Protein AF-0000000067838394 (afdb_homodimer)

Organism: NCBI:txid111831

Nearest PDB structures (foldseek):
  4j3c-assembly1_B  TM=9.353E-01  e=2.163E-25  Sinorhizobium meliloti 1021
  4j3c-assembly1_A  TM=9.153E-01  e=3.466E-24  Sinorhizobium meliloti 1021
  1vhk-assembly3_C  TM=7.963E-01  e=4.501E-19  Bacillus subtilis
  3kw2-assembly1_B  TM=8.360E-01  e=1.086E-16  Porphyromonas gingivalis ATCC 33277
  1z85-assembly2_A-2  TM=8.065E-01  e=7.187E-15  Thermotoga maritima MSB8

Solvent-accessible surface area (backbone atoms only — not comparable to full-atom values): 27495 Å² total; per-residue (Å²): 128,59,88,44,52,42,77,43,100,51,96,75,76,53,71,70,40,73,45,79,37,54,54,71,61,22,44,41,44,46,67,70,65,53,53,47,78,70,30,62,32,30,36,29,51,53,70,62,18,34,28,37,22,27,31,70,42,78,55,92,63,28,30,30,35,34,29,62,45,77,74,41,75,59,72,88,66,83,34,33,33,39,34,33,34,34,47,60,67,72,49,41,52,47,39,45,30,52,38,43,42,62,43,38,35,32,38,34,35,23,39,56,90,51,36,82,44,88,76,77,61,59,69,57,52,41,50,42,22,44,54,28,19,39,67,16,67,55,65,54,62,48,55,64,50,74,71,41,49,48,71,62,52,61,74,68,50,62,70,61,38,39,33,37,37,58,35,66,53,44,75,26,47,40,55,54,57,45,41,58,62,49,52,60,52,64,69,60,88,77,64,72,50,66,72,52,52,34,34,39,38,33,42,24,88,71,34,66,47,68,68,57,49,52,59,47,55,70,37,92,43,34,43,52,26,10,83,16,68,43,38,58,54,40,52,54,45,49,48,27,52,46,31,34,42,24,33,64,73,34,76,24,53,66,70,66,70,80,65,88,118,127,58,89,44,52,42,77,42,101,52,95,74,74,52,71,70,41,74,43,78,37,54,53,69,61,23,44,41,44,45,68,71,64,54,52,47,77,70,31,61,32,29,36,30,51,56,70,62,18,33,28,37,24,26,30,72,44,78,55,93,63,28,30,30,33,34,30,62,44,77,75,40,75,57,72,88,66,85,36,32,32,39,33,33,34,34,46,60,67,70,48,41,51,48,39,45,29,51,37,42,43,62,44,39,36,34,39,35,36,24,40,56,90,52,36,82,44,89,75,78,60,60,69,58,53,42,51,41,21,44,54,27,20,38,67,16,66,55,64,55,61,49,54,62,50,74,70,40,50,48,69,62,51,61,74,68,49,61,71,60,38,39,33,38,35,59,34,65,54,45,74,26,48,36,56,54,57,46,41,58,61,49,53,59,51,65,69,60,89,76,63,72,48,66,73,52,55,34,34,40,36,34,41,24,88,72,35,67,47,69,68,58,48,53,58,48,54,69,37,91,40,35,42,54,26,10,83,17,68,44,39,58,56,40,53,54,45,48,49,29,53,45,31,36,43,24,33,64,74,34,77,25,52,67,70,68,70,79,67,86,119

InterPro domains:
  IPR006700 Ribosomal RNA small subunit methyltransferase E [PIRSF015601] (5-249)
  IPR006700 Ribosomal RNA small subunit methyltransferase E [PTHR30027] (5-248)
  IPR006700 Ribosomal RNA small subunit methyltransferase E [TIGR00046] (15-248)
  IPR015947 PUA-like superfamily [SSF88697] (5-73)
  IPR029026 tRNA (guanine-N1-)-methyltransferase, N-terminal [G3DSA:3.40.1280.10] (79-253)
  IPR029028 Alpha/beta knot methyltransferases [SSF75217] (79-252)
  IPR046886 Ribosomal RNA small subunit methyltransferase E, methyltransferase domain [PF04452] (82-246)
  IPR046886 Ribosomal RNA small subunit methyltransferase E, methyltransferase domain [cd18084] (81-245)
  IPR046887 Ribosomal RNA small subunit methyltransferase E, PUA-like domain [PF20260] (21-67)

pLDDT: mean 88.76, std 15.85, range [23.77, 98.75]

Radius of gyration: 24.55 Å; Cα contacts (8 Å, |Δi|>4): 1121; chains: 2; bounding box: 54×69×69 Å

Structure (mmCIF, N/CA/C/O backbone):
data_AF-0000000067838394-model_v1
#
loop_
_entity.id
_entity.type
_entity.pdbx_description
1 polymer 'Ribosomal RNA small subunit methyltransferase E'
#
loop_
_atom_site.group_PDB
_atom_site.id
_atom_site.type_symbol
_atom_site.label_atom_id
_atom_site.label_alt_id
_atom_site.label_comp_id
_atom_site.label_asym_id
_atom_site.label_entity_id
_atom_site.label_seq_id
_atom_site.pdbx_PDB_ins_code
_atom_site.Cartn_x
_atom_site.Cartn_y
_atom_site.Cartn_z
_atom_site.occupancy
_atom_site.B_iso_or_equiv
_atom_site.auth_seq_id
_atom_site.auth_comp_id
_atom_site.auth_asym_id
_atom_site.auth_atom_id
_atom_site.pdbx_PDB_model_num
ATOM 1 N N . MET A 1 1 ? -18.528 17.342 10.944 1 63.33 1 MET A N 1
ATOM 2 C CA . MET A 1 1 ? -17.235 17.809 10.453 1 63.33 1 MET A CA 1
ATOM 3 C C . MET A 1 1 ? -17.317 18.184 8.977 1 63.33 1 MET A C 1
ATOM 5 O O . MET A 1 1 ? -18.049 17.555 8.212 1 63.33 1 MET A O 1
ATOM 9 N N . PRO A 1 2 ? -16.762 19.407 8.701 1 74.15 2 PRO A N 1
ATOM 10 C CA . PRO A 1 2 ? -16.857 19.814 7.298 1 74.15 2 PRO A CA 1
ATOM 11 C C . PRO A 1 2 ? -16.355 18.739 6.336 1 74.15 2 PRO A C 1
ATOM 13 O O . PRO A 1 2 ? -15.417 18.005 6.66 1 74.15 2 PRO A O 1
ATOM 16 N N . ARG A 1 3 ? -16.993 18.721 5.226 1 77.4 3 ARG A N 1
ATOM 17 C CA . ARG A 1 3 ? -16.7 17.722 4.203 1 77.4 3 ARG A CA 1
ATOM 18 C C . ARG A 1 3 ? -15.383 18.03 3.499 1 77.4 3 ARG A C 1
ATOM 20 O O . ARG A 1 3 ? -14.667 17.117 3.082 1 77.4 3 ARG A O 1
ATOM 27 N N . VAL A 1 4 ? -15.046 19.325 3.472 1 92.84 4 VAL A N 1
ATOM 28 C CA . VAL A 1 4 ? -13.868 19.767 2.732 1 92.84 4 VAL A CA 1
ATOM 29 C C . VAL A 1 4 ? -12.794 20.244 3.707 1 92.84 4 VAL A C 1
ATOM 31 O O . VAL A 1 4 ? -13.088 20.976 4.656 1 92.84 4 VAL A O 1
ATOM 34 N N . ARG A 1 5 ? -11.622 19.771 3.498 1 95.85 5 ARG A N 1
ATOM 35 C CA . ARG A 1 5 ? -10.461 20.157 4.294 1 95.85 5 ARG A CA 1
ATOM 36 C C . ARG A 1 5 ? -9.383 20.79 3.419 1 95.85 5 ARG A C 1
ATOM 38 O O . ARG A 1 5 ? -9.04 20.253 2.363 1 95.85 5 ARG A O 1
ATOM 45 N N . LEU A 1 6 ? -8.874 21.993 3.892 1 96.03 6 LEU A N 1
ATOM 46 C CA . LEU A 1 6 ? -7.965 22.75 3.038 1 96.03 6 LEU A CA 1
ATOM 47 C C . LEU A 1 6 ? -6.732 23.197 3.817 1 96.03 6 LEU A C 1
ATOM 49 O O . LEU A 1 6 ? -6.851 23.733 4.921 1 96.03 6 LEU A O 1
ATOM 53 N N . PHE A 1 7 ? -5.517 22.955 3.246 1 97.23 7 PHE A N 1
ATOM 54 C CA . PHE A 1 7 ? -4.286 23.543 3.76 1 97.23 7 PHE A CA 1
ATOM 55 C C . PHE A 1 7 ? -4.135 24.983 3.286 1 97.23 7 PHE A C 1
ATOM 57 O O . PHE A 1 7 ? -4.271 25.267 2.094 1 97.23 7 PHE A O 1
ATOM 64 N N . ILE A 1 8 ? -3.898 25.832 4.16 1 94.97 8 ILE A N 1
ATOM 65 C CA . ILE A 1 8 ? -3.664 27.223 3.786 1 94.97 8 ILE A CA 1
ATOM 66 C C . ILE A 1 8 ? -2.265 27.648 4.227 1 94.97 8 ILE A C 1
ATOM 68 O O . ILE A 1 8 ? -1.838 27.337 5.342 1 94.97 8 ILE A O 1
ATOM 72 N N . ASP A 1 9 ? -1.633 28.279 3.296 1 91.35 9 ASP A N 1
ATOM 73 C CA . ASP A 1 9 ? -0.27 28.726 3.568 1 91.35 9 ASP A CA 1
ATOM 74 C C . ASP A 1 9 ? -0.268 30.067 4.299 1 91.35 9 ASP A C 1
ATOM 76 O O . ASP A 1 9 ? 0.166 31.08 3.747 1 91.35 9 ASP A O 1
ATOM 80 N N . GLN A 1 10 ? -0.862 30.173 5.47 1 91.15 10 GLN A N 1
ATOM 81 C CA . GLN A 1 10 ? -0.874 31.326 6.364 1 91.15 10 GLN A CA 1
ATOM 82 C C . GLN A 1 10 ? -0.116 31.03 7.655 1 91.15 10 GLN A C 1
ATOM 84 O O . GLN A 1 10 ? -0.254 29.946 8.227 1 91.15 10 GLN A O 1
ATOM 89 N N . PRO A 1 11 ? 0.604 31.93 8.052 1 87.64 11 PRO A N 1
ATOM 90 C CA . PRO A 1 11 ? 1.468 31.667 9.205 1 87.64 11 PRO A CA 1
ATOM 91 C C . PRO A 1 11 ? 0.689 31.549 10.513 1 87.64 11 PRO A C 1
ATOM 93 O O . PRO A 1 11 ? 1.169 30.934 11.468 1 87.64 11 PRO A O 1
ATOM 96 N N . PHE A 1 12 ? -0.524 32.225 10.57 1 92.26 12 PHE A N 1
ATOM 97 C CA . PHE A 1 12 ? -1.279 32.214 11.817 1 92.26 12 PHE A CA 1
ATOM 98 C C . PHE A 1 12 ? -2.775 32.113 11.542 1 92.26 12 PHE A C 1
ATOM 100 O O . PHE A 1 12 ? -3.291 32.771 10.636 1 92.26 12 PHE A O 1
ATOM 107 N N . LEU A 1 13 ? -3.429 31.234 12.287 1 94.81 13 LEU A N 1
ATOM 108 C CA . LEU A 1 13 ? -4.882 31.101 12.26 1 94.81 13 LEU A CA 1
ATOM 109 C C . LEU A 1 13 ? -5.489 31.493 13.603 1 94.81 13 LEU A C 1
ATOM 111 O O . LEU A 1 13 ? -4.997 31.078 14.655 1 94.81 13 LEU A O 1
ATOM 115 N N . ALA A 1 14 ? -6.505 32.339 13.614 1 94.21 14 ALA A N 1
ATOM 116 C CA . ALA A 1 14 ? -7.168 32.802 14.83 1 94.21 14 ALA A CA 1
ATOM 117 C C . ALA A 1 14 ? -8.658 33.029 14.589 1 94.21 14 ALA A C 1
ATOM 119 O O . ALA A 1 14 ? -9.068 33.376 13.479 1 94.21 14 ALA A O 1
ATOM 120 N N . SER A 1 15 ? -9.338 32.895 15.638 1 95.18 15 SER A N 1
ATOM 121 C CA . SER A 1 15 ? -10.777 33.124 15.568 1 95.18 15 SER A CA 1
ATOM 122 C C . SER A 1 15 ? -11.089 34.531 15.068 1 95.18 15 SER A C 1
ATOM 124 O O . SER A 1 15 ? -10.475 35.504 15.511 1 95.18 15 SER A O 1
ATOM 126 N N . GLY A 1 16 ? -11.96 34.554 14.13 1 94.55 16 GLY A N 1
ATOM 127 C CA . GLY A 1 16 ? -12.403 35.839 13.615 1 94.55 16 GLY A CA 1
ATOM 128 C C . GLY A 1 16 ? -11.577 36.328 12.44 1 94.55 16 GLY A C 1
ATOM 129 O O . GLY A 1 16 ? -11.969 37.27 11.748 1 94.55 16 GLY A O 1
ATOM 130 N N . ALA A 1 17 ? -10.462 35.706 12.197 1 94.92 17 ALA A N 1
ATOM 131 C CA . ALA A 1 17 ? -9.596 36.111 11.093 1 94.92 17 ALA A CA 1
ATOM 132 C C . ALA A 1 17 ? -10.256 35.83 9.746 1 94.92 17 ALA A C 1
ATOM 134 O O . ALA A 1 17 ? -10.991 34.85 9.601 1 94.92 17 ALA A O 1
ATOM 135 N N . ALA A 1 18 ? -10.029 36.73 8.833 1 95.57 18 ALA A N 1
ATOM 136 C CA . ALA A 1 18 ? -10.467 36.557 7.45 1 95.57 18 ALA A CA 1
ATOM 137 C C . ALA A 1 18 ? -9.287 36.237 6.537 1 95.57 18 ALA A C 1
ATOM 139 O O . ALA A 1 18 ? -8.301 36.977 6.504 1 95.57 18 ALA A O 1
ATOM 140 N N . ILE A 1 19 ? -9.427 35.14 5.825 1 95.72 19 ILE A N 1
ATOM 141 C CA . ILE A 1 19 ? -8.339 34.711 4.953 1 95.72 19 ILE A CA 1
ATOM 142 C C . ILE A 1 19 ? -8.799 34.744 3.498 1 95.72 19 ILE A C 1
ATOM 144 O O . ILE A 1 19 ? -9.794 34.11 3.14 1 95.72 19 ILE A O 1
ATOM 148 N N . GLU A 1 20 ? -8.051 35.424 2.718 1 95.09 20 GLU A N 1
ATOM 149 C CA . GLU A 1 20 ? -8.346 35.472 1.29 1 95.09 20 GLU A CA 1
ATOM 150 C C . GLU A 1 20 ? -7.699 34.303 0.552 1 95.09 20 GLU A C 1
ATOM 152 O O . GLU A 1 20 ? -6.493 34.079 0.672 1 95.09 20 GLU A O 1
ATOM 157 N N . ILE A 1 21 ? -8.483 33.536 -0.091 1 94.59 21 ILE A N 1
ATOM 158 C CA . ILE A 1 21 ? -8.028 32.417 -0.909 1 94.59 21 ILE A CA 1
ATOM 159 C C . ILE A 1 21 ? -8.071 32.806 -2.385 1 94.59 21 ILE A C 1
ATOM 161 O O . ILE A 1 21 ? -9.066 33.359 -2.858 1 94.59 21 ILE A O 1
ATOM 165 N N . THR A 1 22 ? -6.974 32.515 -3.118 1 93.07 22 THR A N 1
ATOM 166 C CA . THR A 1 22 ? -6.888 32.946 -4.508 1 93.07 22 THR A CA 1
ATOM 167 C C . THR A 1 22 ? -6.495 31.782 -5.413 1 93.07 22 THR A C 1
ATOM 169 O O . THR A 1 22 ? -6.119 30.712 -4.928 1 93.07 22 THR A O 1
ATOM 172 N N . GLY A 1 23 ? -6.725 31.96 -6.649 1 91.65 23 GLY A N 1
ATOM 173 C CA . GLY A 1 23 ? -6.202 31.059 -7.663 1 91.65 23 GLY A CA 1
ATOM 174 C C . GLY A 1 23 ? -6.841 29.684 -7.627 1 91.65 23 GLY A C 1
ATOM 175 O O . GLY A 1 23 ? -8.067 29.564 -7.582 1 91.65 23 GLY A O 1
ATOM 176 N N . GLY A 1 24 ? -5.989 28.68 -7.725 1 90.78 24 GLY A N 1
ATOM 177 C CA . GLY A 1 24 ? -6.438 27.301 -7.83 1 90.78 24 GLY A CA 1
ATOM 178 C C . GLY A 1 24 ? -7.265 26.85 -6.641 1 90.78 24 GLY A C 1
ATOM 179 O O . GLY A 1 24 ? -8.244 26.117 -6.801 1 90.78 24 GLY A O 1
ATOM 180 N N . GLN A 1 25 ? -6.912 27.307 -5.486 1 93.04 25 GLN A N 1
ATOM 181 C CA . GLN A 1 25 ? -7.631 26.9 -4.284 1 93.04 25 GLN A CA 1
ATOM 182 C C . GLN A 1 25 ? -9.036 27.495 -4.255 1 93.04 25 GLN A C 1
ATOM 184 O O . GLN A 1 25 ? -9.989 26.831 -3.842 1 93.04 25 GLN A O 1
ATOM 189 N N . ALA A 1 26 ? -9.152 28.739 -4.668 1 94.53 26 ALA A N 1
ATOM 190 C CA . ALA A 1 26 ? -10.471 29.362 -4.748 1 94.53 26 ALA A CA 1
ATOM 191 C C . ALA A 1 26 ? -11.365 28.627 -5.743 1 94.53 26 ALA A C 1
ATOM 193 O O . ALA A 1 26 ? -12.527 28.339 -5.447 1 94.53 26 ALA A O 1
ATOM 194 N N . HIS A 1 27 ? -10.762 28.4 -6.892 1 94.82 27 HIS A N 1
ATOM 195 C CA . HIS A 1 27 ? -11.485 27.647 -7.91 1 94.82 27 HIS A CA 1
ATOM 196 C C . HIS A 1 27 ? -11.94 26.293 -7.374 1 94.82 27 HIS A C 1
ATOM 198 O O . HIS A 1 27 ? -13.078 25.88 -7.607 1 94.82 27 HIS A O 1
ATOM 204 N N . TYR A 1 28 ? -11.056 25.689 -6.644 1 93.99 28 TYR A N 1
ATOM 205 C CA . TYR A 1 28 ? -11.379 24.385 -6.076 1 93.99 28 TYR A CA 1
ATOM 206 C C . TYR A 1 28 ? -12.56 24.485 -5.118 1 93.99 28 TYR A C 1
ATOM 208 O O . TYR A 1 28 ? -13.524 23.723 -5.229 1 93.99 28 TYR A O 1
ATOM 216 N N . LEU A 1 29 ? -12.597 25.369 -4.245 1 93.84 29 LEU A N 1
ATOM 217 C CA . LEU A 1 29 ? -13.631 25.51 -3.225 1 93.84 29 LEU A CA 1
ATOM 218 C C . LEU A 1 29 ? -14.964 25.903 -3.853 1 93.84 29 LEU A C 1
ATOM 220 O O . LEU A 1 29 ? -15.991 25.278 -3.58 1 93.84 29 LEU A O 1
ATOM 224 N N . VAL A 1 30 ? -14.895 26.838 -4.738 1 93.37 30 VAL A N 1
ATOM 225 C CA . VAL A 1 30 ? -16.119 27.483 -5.202 1 93.37 30 VAL A CA 1
ATOM 226 C C . VAL A 1 30 ? -16.678 26.726 -6.404 1 93.37 30 VAL A C 1
ATOM 228 O O . VAL A 1 30 ? -17.889 26.515 -6.504 1 93.37 30 VAL A O 1
ATOM 231 N N . ASP A 1 31 ? -15.827 26.266 -7.261 1 94.02 31 ASP A N 1
ATOM 232 C CA . ASP A 1 31 ? -16.298 25.721 -8.531 1 94.02 31 ASP A CA 1
ATOM 233 C C . ASP A 1 31 ? -16.302 24.195 -8.506 1 94.02 31 ASP A C 1
ATOM 235 O O . ASP A 1 31 ? -17.176 23.561 -9.101 1 94.02 31 ASP A O 1
ATOM 239 N N . VAL A 1 32 ? -15.361 23.688 -7.894 1 93.56 32 VAL A N 1
ATOM 240 C CA . VAL A 1 32 ? -15.264 22.233 -7.88 1 93.56 32 VAL A CA 1
ATOM 241 C C . VAL A 1 32 ? -16.094 21.67 -6.728 1 93.56 32 VAL A C 1
ATOM 243 O O . VAL A 1 32 ? -16.955 20.813 -6.936 1 93.56 32 VAL A O 1
ATOM 246 N N . MET A 1 33 ? -15.912 22.258 -5.572 1 93.05 33 MET A N 1
ATOM 247 C CA . MET A 1 33 ? -16.632 21.756 -4.405 1 93.05 33 MET A CA 1
ATOM 248 C C . MET A 1 33 ? -17.964 22.479 -4.234 1 93.05 33 MET A C 1
ATOM 250 O O . MET A 1 33 ? -18.809 22.055 -3.444 1 93.05 33 MET A O 1
ATOM 254 N N . ARG A 1 34 ? -18.102 23.612 -4.876 1 94.3 34 ARG A N 1
ATOM 255 C CA . ARG A 1 34 ? -19.351 24.362 -4.96 1 94.3 34 ARG A CA 1
ATOM 256 C C . ARG A 1 34 ? -19.823 24.795 -3.576 1 94.3 34 ARG A C 1
ATOM 258 O O . ARG A 1 34 ? -21.006 24.669 -3.251 1 94.3 34 ARG A O 1
ATOM 265 N N . ILE A 1 35 ? -18.929 25.15 -2.825 1 94.08 35 ILE A N 1
ATOM 266 C CA . ILE A 1 35 ? -19.272 25.659 -1.502 1 94.08 35 ILE A CA 1
ATOM 267 C C . ILE A 1 35 ? -19.946 27.024 -1.633 1 94.08 35 ILE A C 1
ATOM 269 O O . ILE A 1 35 ? -19.43 27.914 -2.312 1 94.08 35 ILE A O 1
ATOM 273 N N . ALA A 1 36 ? -21.063 27.184 -1.024 1 94.55 36 ALA A N 1
ATOM 274 C CA . ALA A 1 36 ? -21.793 28.45 -1.042 1 94.55 36 ALA A CA 1
ATOM 275 C C . ALA A 1 36 ? -21.363 29.347 0.115 1 94.55 36 ALA A C 1
ATOM 277 O O . ALA A 1 36 ? -20.755 28.878 1.08 1 94.55 36 ALA A O 1
ATOM 278 N N . VAL A 1 37 ? -21.683 30.642 -0.087 1 95.75 37 VAL A N 1
ATOM 279 C CA . VAL A 1 37 ? -21.48 31.553 1.034 1 95.75 37 VAL A CA 1
ATOM 280 C C . VAL A 1 37 ? -22.208 31.025 2.268 1 95.75 37 VAL A C 1
ATOM 282 O O . VAL A 1 37 ? -23.373 30.628 2.186 1 95.75 37 VAL A O 1
ATOM 285 N N . GLY A 1 38 ? -21.543 30.969 3.358 1 95.63 38 GLY A N 1
ATOM 286 C CA . GLY A 1 38 ? -22.096 30.37 4.563 1 95.63 38 GLY A CA 1
ATOM 287 C C . GLY A 1 38 ? -21.702 28.916 4.741 1 95.63 38 GLY A C 1
ATOM 288 O O . GLY A 1 38 ? -21.851 28.357 5.83 1 95.63 38 GLY A O 1
ATOM 289 N N . GLY A 1 39 ? -21.168 28.366 3.657 1 95.96 39 GLY A N 1
ATOM 290 C CA . GLY A 1 39 ? -20.737 26.978 3.72 1 95.96 39 GLY A CA 1
ATOM 291 C C . GLY A 1 39 ? -19.488 26.779 4.557 1 95.96 39 GLY A C 1
ATOM 292 O O . GLY A 1 39 ? -18.639 27.669 4.637 1 95.96 39 GLY A O 1
ATOM 293 N N . GLU A 1 40 ? -19.331 25.581 5.118 1 96.43 40 GLU A N 1
ATOM 294 C CA . GLU A 1 40 ? -18.25 25.307 6.06 1 96.43 40 GLU A CA 1
ATOM 295 C C . GLU A 1 40 ? -17.106 24.556 5.384 1 96.43 40 GLU A C 1
ATOM 297 O O . GLU A 1 40 ? -17.338 23.708 4.52 1 96.43 40 GLU A O 1
ATOM 302 N N . VAL A 1 41 ? -15.911 24.925 5.836 1 96.44 41 VAL A N 1
ATOM 303 C CA . VAL A 1 41 ? -14.677 24.275 5.408 1 96.44 41 VAL A CA 1
ATOM 304 C C . VAL A 1 41 ? -13.728 24.134 6.597 1 96.44 41 VAL A C 1
ATOM 306 O O . VAL A 1 41 ? -13.673 25.01 7.462 1 96.44 41 VAL A O 1
ATOM 309 N N . SER A 1 42 ? -13.097 23.02 6.638 1 97.1 42 SER A N 1
ATOM 310 C CA . SER A 1 42 ? -12.019 22.875 7.612 1 97.1 42 SER A CA 1
ATOM 311 C C . SER A 1 42 ? -10.684 23.326 7.03 1 97.1 42 SER A C 1
ATOM 313 O O . SER A 1 42 ? -10.35 22.989 5.892 1 97.1 42 SER A O 1
ATOM 315 N N . VAL A 1 43 ? -9.932 24.15 7.836 1 97.02 43 VAL A N 1
ATOM 316 C CA . VAL A 1 43 ? -8.656 24.649 7.336 1 97.02 43 VAL A CA 1
ATOM 317 C C . VAL A 1 43 ? -7.552 24.353 8.348 1 97.02 43 VAL A C 1
ATOM 319 O O . VAL A 1 43 ? -7.798 24.334 9.557 1 97.02 43 VAL A O 1
ATOM 322 N N . PHE A 1 44 ? -6.358 24.06 7.856 1 97.28 44 PHE A N 1
ATOM 323 C CA . PHE A 1 44 ? -5.184 23.88 8.701 1 97.28 44 PHE A CA 1
ATOM 324 C C . PHE A 1 44 ? -3.931 24.398 8.006 1 97.28 44 PHE A C 1
ATOM 326 O O . PHE A 1 44 ? -3.927 24.598 6.789 1 97.28 44 PHE A O 1
ATOM 333 N N . ASN A 1 45 ? -2.885 24.742 8.788 1 96.68 45 ASN A N 1
ATOM 334 C CA . ASN A 1 45 ? -1.671 25.293 8.194 1 96.68 45 ASN A CA 1
ATOM 335 C C . ASN A 1 45 ? -0.424 24.577 8.703 1 96.68 45 ASN A C 1
ATOM 337 O O . ASN A 1 45 ? 0.698 25.028 8.462 1 96.68 45 ASN A O 1
ATOM 341 N N . GLY A 1 46 ? -0.58 23.56 9.499 1 95.2 46 GLY A N 1
ATOM 342 C CA . GLY A 1 46 ? 0.545 22.791 10.006 1 95.2 46 GLY A CA 1
ATOM 343 C C . GLY A 1 46 ? 1.106 23.34 11.305 1 95.2 46 GLY A C 1
ATOM 344 O O . GLY A 1 46 ? 2.036 22.767 11.876 1 95.2 46 GLY A O 1
ATOM 345 N N . ASN A 1 47 ? 0.502 24.486 11.835 1 94.92 47 ASN A N 1
ATOM 346 C CA . ASN A 1 47 ? 1.084 25.143 13 1 94.92 47 ASN A CA 1
ATOM 347 C C . ASN A 1 47 ? 0.019 25.493 14.037 1 94.92 47 ASN A C 1
ATOM 349 O O . ASN A 1 47 ? 0.314 25.579 15.23 1 94.92 47 ASN A O 1
ATOM 353 N N . ASP A 1 48 ? -1.173 25.674 13.601 1 96.58 48 ASP A N 1
ATOM 354 C CA . ASP A 1 48 ? -2.145 26.273 14.51 1 96.58 48 ASP A CA 1
ATOM 355 C C . ASP A 1 48 ? -3.35 25.357 14.708 1 96.58 48 ASP A C 1
ATOM 357 O O . ASP A 1 48 ? -4.39 25.79 15.21 1 96.58 48 ASP A O 1
ATOM 361 N N . GLY A 1 49 ? -3.201 24.175 14.225 1 96.31 49 GLY A N 1
ATOM 362 C CA . GLY A 1 49 ? -4.307 23.243 14.379 1 96.31 49 GLY A CA 1
ATOM 363 C C . GLY A 1 49 ? -5.3 23.302 13.234 1 96.31 49 GLY A C 1
ATOM 364 O O . GLY A 1 49 ? -4.988 23.822 12.161 1 96.31 49 GLY A O 1
ATOM 365 N N . GLU A 1 50 ? -6.421 22.694 13.415 1 96.82 50 GLU A N 1
ATOM 366 C CA . GLU A 1 50 ? -7.512 22.664 12.446 1 96.82 50 GLU A CA 1
ATOM 367 C C . GLU A 1 50 ? -8.65 23.59 12.867 1 96.82 50 GLU A C 1
ATOM 369 O O . GLU A 1 50 ? -9.065 23.583 14.028 1 96.82 50 GLU A O 1
ATOM 374 N N . TRP A 1 51 ? -9.195 24.322 11.897 1 97.48 51 TRP A N 1
ATOM 375 C CA . TRP A 1 51 ? -10.174 25.358 12.211 1 97.48 51 TRP A CA 1
ATOM 376 C C . TRP A 1 51 ? -11.413 25.22 11.334 1 97.48 51 TRP A C 1
ATOM 378 O O . TRP A 1 51 ? -11.307 24.933 10.139 1 97.48 51 TRP A O 1
ATOM 388 N N . ARG A 1 52 ? -12.483 25.474 11.913 1 97.69 52 ARG A N 1
ATOM 389 C CA . ARG A 1 52 ? -13.718 25.654 11.158 1 97.69 52 ARG A CA 1
ATOM 390 C C . ARG A 1 52 ? -13.767 27.034 10.509 1 97.69 52 ARG A C 1
ATOM 392 O O . ARG A 1 52 ? -13.522 28.045 11.17 1 97.69 52 ARG A O 1
ATOM 399 N N . ALA A 1 53 ? -14.02 27.062 9.3 1 97.21 53 ALA A N 1
ATOM 400 C CA . ALA A 1 53 ? -14.154 28.315 8.562 1 97.21 53 ALA A CA 1
ATOM 401 C C . ALA A 1 53 ? -15.424 28.321 7.718 1 97.21 53 ALA A C 1
ATOM 403 O O . ALA A 1 53 ? -15.961 27.262 7.384 1 97.21 53 ALA A O 1
ATOM 404 N N . CYS A 1 54 ? -15.869 29.484 7.459 1 96.78 54 CYS A N 1
ATOM 405 C CA . CYS A 1 54 ? -17.021 29.659 6.582 1 96.78 54 CYS A CA 1
ATOM 406 C C . CYS A 1 54 ? -16.68 30.569 5.408 1 96.78 54 CYS A C 1
ATOM 408 O O . CYS A 1 54 ? -15.972 31.564 5.574 1 96.78 54 CYS A O 1
ATOM 410 N N . LEU A 1 55 ? -17.201 30.159 4.301 1 96.65 55 LEU A N 1
ATOM 411 C CA . LEU A 1 55 ? -17.059 31.057 3.16 1 96.65 55 LEU A CA 1
ATOM 412 C C . LEU A 1 55 ? -17.881 32.325 3.36 1 96.65 55 LEU A C 1
ATOM 414 O O . LEU A 1 55 ? -19.111 32.269 3.431 1 96.65 55 LEU A O 1
ATOM 418 N N . SER A 1 56 ? -17.286 33.443 3.443 1 96.48 56 SER A N 1
ATOM 419 C CA . SER A 1 56 ? -17.989 34.681 3.764 1 96.48 56 SER A CA 1
ATOM 420 C C . SER A 1 56 ? -18.246 35.512 2.511 1 96.48 56 SER A C 1
ATOM 422 O O . SER A 1 56 ? -19.228 36.254 2.443 1 96.48 56 SER A O 1
ATOM 424 N N . GLU A 1 57 ? -17.275 35.464 1.565 1 95.24 57 GLU A N 1
ATOM 425 C CA . GLU A 1 57 ? -17.388 36.25 0.34 1 95.24 57 GLU A CA 1
ATOM 426 C C . GLU A 1 57 ? -16.857 35.475 -0.864 1 95.24 57 GLU A C 1
ATOM 428 O O . GLU A 1 57 ? -15.926 34.678 -0.734 1 95.24 57 GLU A O 1
ATOM 433 N N . ARG A 1 58 ? -17.531 35.74 -1.895 1 93.23 58 ARG A N 1
ATOM 434 C CA . ARG A 1 58 ? -17.095 35.202 -3.18 1 93.23 58 ARG A CA 1
ATOM 435 C C . ARG A 1 58 ? -16.865 36.319 -4.192 1 93.23 58 ARG A C 1
ATOM 437 O O . ARG A 1 58 ? -17.648 37.268 -4.265 1 93.23 58 ARG A O 1
ATOM 444 N N . ALA A 1 59 ? -15.743 36.377 -4.746 1 88.87 59 ALA A N 1
ATOM 445 C CA . ALA A 1 59 ? -15.425 37.3 -5.833 1 88.87 59 ALA A CA 1
ATOM 446 C C . ALA A 1 59 ? -14.857 36.555 -7.037 1 88.87 59 ALA A C 1
ATOM 448 O O . ALA A 1 59 ? -14.834 35.322 -7.057 1 88.87 59 ALA A O 1
ATOM 449 N N . LYS A 1 60 ? -14.531 37.378 -8.114 1 86.15 60 LYS A N 1
ATOM 450 C CA . LYS A 1 60 ? -13.961 36.767 -9.311 1 86.15 60 LYS A CA 1
ATOM 451 C C . LYS A 1 60 ? -12.602 36.141 -9.015 1 86.15 60 LYS A C 1
ATOM 453 O O . LYS A 1 60 ? -11.67 36.833 -8.6 1 86.15 60 LYS A O 1
ATOM 458 N N . LYS A 1 61 ? -12.43 34.948 -8.991 1 89.67 61 LYS A N 1
ATOM 459 C CA . LYS A 1 61 ? -11.209 34.156 -8.871 1 89.67 61 LYS A CA 1
ATOM 460 C C . LYS A 1 61 ? -10.711 34.129 -7.429 1 89.67 61 LYS A C 1
ATOM 462 O O . LYS A 1 61 ? -9.559 33.773 -7.171 1 89.67 61 LYS A O 1
ATOM 467 N N . THR A 1 62 ? -11.487 34.761 -6.466 1 94.03 62 THR A N 1
ATOM 468 C CA . THR A 1 62 ? -11.093 34.754 -5.062 1 94.03 62 THR A CA 1
ATOM 469 C C . THR A 1 62 ? -12.293 34.467 -4.164 1 94.03 62 THR A C 1
ATOM 471 O O . THR A 1 62 ? -13.441 34.591 -4.596 1 94.03 62 THR A O 1
ATOM 474 N N . CYS A 1 63 ? -11.966 34.043 -3.01 1 95.74 63 CYS A N 1
ATOM 475 C CA . CYS A 1 63 ? -12.975 33.939 -1.962 1 95.74 63 CYS A CA 1
ATOM 476 C C . CYS A 1 63 ? -12.361 34.174 -0.588 1 95.74 63 CYS A C 1
ATOM 478 O O . CYS A 1 63 ? -11.138 34.147 -0.437 1 95.74 63 CYS A O 1
ATOM 480 N N . THR A 1 64 ? -13.209 34.546 0.329 1 97.18 64 THR A N 1
ATOM 481 C CA . THR A 1 64 ? -12.746 34.832 1.683 1 97.18 64 THR A CA 1
ATOM 482 C C . THR A 1 64 ? -13.329 33.831 2.677 1 97.18 64 THR A C 1
ATOM 484 O O . THR A 1 64 ? -14.535 33.575 2.672 1 97.18 64 THR A O 1
ATOM 487 N N . LEU A 1 65 ? -12.453 33.246 3.468 1 96.71 65 LEU A N 1
ATOM 488 C CA . LEU A 1 65 ? -12.865 32.361 4.552 1 96.71 65 LEU A CA 1
ATOM 489 C C . LEU A 1 65 ? -12.752 33.064 5.901 1 96.71 65 LEU A C 1
ATOM 491 O O . LEU A 1 65 ? -11.741 33.71 6.186 1 96.71 65 LEU A O 1
ATOM 495 N N . ARG A 1 66 ? -13.749 32.97 6.686 1 97.53 66 ARG A N 1
ATOM 496 C CA . ARG A 1 66 ? -13.709 33.478 8.054 1 97.53 66 ARG A CA 1
ATOM 497 C C . ARG A 1 66 ? -13.547 32.341 9.056 1 97.53 66 ARG A C 1
ATOM 499 O O . ARG A 1 66 ? -14.353 31.408 9.081 1 97.53 66 ARG A O 1
ATOM 506 N N . LEU A 1 67 ? -12.537 32.453 9.828 1 97.12 67 LEU A N 1
ATOM 507 C CA . LEU A 1 67 ? -12.273 31.429 10.833 1 97.12 67 LEU A CA 1
ATOM 508 C C . LEU A 1 67 ? -13.217 31.578 12.022 1 97.12 67 LEU A C 1
ATOM 510 O O . LEU A 1 67 ? -13.397 32.681 12.543 1 97.12 67 LEU A O 1
ATOM 514 N N . GLU A 1 68 ? -13.754 30.48 12.398 1 96.69 68 GLU A N 1
ATOM 515 C CA . GLU A 1 68 ? -14.749 30.548 13.464 1 96.69 68 GLU A CA 1
ATOM 516 C C . GLU A 1 68 ? -14.218 29.931 14.754 1 96.69 68 GLU A C 1
ATOM 518 O O . GLU A 1 68 ? -14.214 30.579 15.803 1 96.69 68 GLU A O 1
ATOM 523 N N . SER A 1 69 ? -13.814 28.665 14.712 1 96.48 69 SER A N 1
ATOM 524 C CA . SER A 1 69 ? -13.377 27.992 15.931 1 96.48 69 SER A CA 1
ATOM 525 C C . SER A 1 69 ? -12.337 26.919 15.627 1 96.48 69 SER A C 1
ATOM 527 O O . SER A 1 69 ? -12.313 26.363 14.527 1 96.48 69 SER A O 1
ATOM 529 N N . CYS A 1 70 ? -11.538 26.696 16.62 1 96.71 70 CYS A N 1
ATOM 530 C CA . CYS A 1 70 ? -10.55 25.627 16.525 1 96.71 70 CYS A CA 1
ATOM 531 C C . CYS A 1 70 ? -11.194 24.266 16.762 1 96.71 70 CYS A C 1
ATOM 533 O O . CYS A 1 70 ? -11.827 24.046 17.797 1 96.71 70 CYS A O 1
ATOM 535 N N . LEU A 1 71 ? -11.136 23.437 15.82 1 95.75 71 LEU A N 1
ATOM 536 C CA . LEU A 1 71 ? -11.713 22.101 15.923 1 95.75 71 LEU A CA 1
ATOM 537 C C . LEU A 1 71 ? -10.769 21.156 16.66 1 95.75 71 LEU A C 1
ATOM 539 O O . LEU A 1 71 ? -11.215 20.293 17.419 1 95.75 71 LEU A O 1
ATOM 543 N N . ARG A 1 72 ? -9.477 21.247 16.353 1 94.69 72 ARG A N 1
ATOM 544 C CA . ARG A 1 72 ? -8.424 20.412 16.923 1 94.69 72 ARG A CA 1
ATOM 545 C C . ARG A 1 72 ? -7.122 21.193 17.066 1 94.69 72 ARG A C 1
ATOM 547 O O . ARG A 1 72 ? -6.661 21.82 16.11 1 94.69 72 ARG A O 1
ATOM 554 N N . PRO A 1 73 ? -6.525 21.212 18.253 1 96.25 73 PRO A N 1
ATOM 555 C CA . PRO A 1 73 ? -5.248 21.909 18.423 1 96.25 73 PRO A CA 1
ATOM 556 C C . PRO A 1 73 ? -4.108 21.249 17.651 1 96.25 73 PRO A C 1
ATOM 558 O O . PRO A 1 73 ? -4.194 20.068 17.305 1 96.25 73 PRO A O 1
ATOM 561 N N . GLN A 1 74 ? -3.124 22.038 17.459 1 95.65 74 GLN A N 1
ATOM 562 C CA . GLN A 1 74 ? -1.944 21.511 16.783 1 95.65 74 GLN A CA 1
ATOM 563 C C . GLN A 1 74 ? -1.284 20.408 17.606 1 95.65 74 GLN A C 1
ATOM 565 O O . GLN A 1 74 ? -1.167 20.524 18.828 1 95.65 74 GLN A O 1
ATOM 570 N N . GLN A 1 75 ? -0.901 19.362 16.949 1 91.94 75 GLN A N 1
ATOM 571 C CA . GLN A 1 75 ? -0.188 18.27 17.602 1 91.94 75 GLN A CA 1
ATOM 572 C C . GLN A 1 75 ? 1.04 17.855 16.796 1 91.94 75 GLN A C 1
ATOM 574 O O . GLN A 1 75 ? 1.072 18.021 15.575 1 91.94 75 GLN A O 1
ATOM 579 N N . THR A 1 76 ? 2.021 17.378 17.598 1 88.98 76 THR A N 1
ATOM 580 C CA . THR A 1 76 ? 3.138 16.74 16.909 1 88.98 76 THR A CA 1
ATOM 581 C C . THR A 1 76 ? 2.728 15.375 16.363 1 88.98 76 THR A C 1
ATOM 583 O O . THR A 1 76 ? 1.928 14.669 16.98 1 88.98 76 THR A O 1
ATOM 586 N N . GLU A 1 77 ? 3.212 15.101 15.244 1 90.88 77 GLU A N 1
ATOM 587 C CA . GLU A 1 77 ? 2.89 13.828 14.606 1 90.88 77 GLU A CA 1
ATOM 588 C C . GLU A 1 77 ? 4.156 13.058 14.242 1 90.88 77 GLU A C 1
ATOM 590 O O . GLU A 1 77 ? 4.501 12.942 13.065 1 90.88 77 GLU A O 1
ATOM 595 N N . PRO A 1 78 ? 4.798 12.538 15.296 1 91.02 78 PRO A N 1
ATOM 596 C CA . PRO A 1 78 ? 6.01 11.759 15.034 1 91.02 78 PRO A CA 1
ATOM 597 C C . PRO A 1 78 ? 5.731 10.482 14.246 1 91.02 78 PRO A C 1
ATOM 599 O O . PRO A 1 78 ? 4.631 9.929 14.328 1 91.02 78 PRO A O 1
ATOM 602 N N . GLY A 1 79 ? 6.64 10.083 13.436 1 94.28 79 GLY A N 1
ATOM 603 C CA . GLY A 1 79 ? 6.543 8.867 12.644 1 94.28 79 GLY A CA 1
ATOM 604 C C . GLY A 1 79 ? 7.859 8.463 12.007 1 94.28 79 GLY A C 1
ATOM 605 O O . GLY A 1 79 ? 8.899 9.066 12.282 1 94.28 79 GLY A O 1
ATOM 606 N N . PRO A 1 80 ? 7.801 7.47 11.239 1 96.62 80 PRO A N 1
ATOM 607 C CA . PRO A 1 80 ? 9.028 7.01 10.586 1 96.62 80 PRO A CA 1
ATOM 608 C C . PRO A 1 80 ? 9.524 7.977 9.513 1 96.62 80 PRO A C 1
ATOM 610 O O . PRO A 1 80 ? 8.743 8.773 8.986 1 96.62 80 PRO A O 1
ATOM 613 N N . TRP A 1 81 ? 10.832 7.926 9.348 1 98.13 81 TRP A N 1
ATOM 614 C CA . TRP A 1 81 ? 11.429 8.525 8.158 1 98.13 81 TRP A CA 1
ATOM 615 C C . TRP A 1 81 ? 11.513 7.511 7.022 1 98.13 81 TRP A C 1
ATOM 617 O O . TRP A 1 81 ? 12.008 6.397 7.211 1 98.13 81 TRP A O 1
ATOM 627 N N . LEU A 1 82 ? 11.014 7.91 5.909 1 98.74 82 LEU A N 1
ATOM 628 C CA . LEU A 1 82 ? 11.062 6.975 4.79 1 98.74 82 LEU A CA 1
ATOM 629 C C . LEU A 1 82 ? 12.165 7.358 3.809 1 98.74 82 LEU A C 1
ATOM 631 O O . LEU A 1 82 ? 12.114 8.428 3.197 1 98.74 82 LEU A O 1
ATOM 635 N N . LEU A 1 83 ? 13.169 6.552 3.744 1 98.74 83 LEU A N 1
ATOM 636 C CA . LEU A 1 83 ? 14.194 6.639 2.71 1 98.74 83 LEU A CA 1
ATOM 637 C C . LEU A 1 83 ? 13.855 5.733 1.531 1 98.74 83 LEU A C 1
ATOM 639 O O . LEU A 1 83 ? 13.973 4.51 1.628 1 98.74 83 LEU A O 1
ATOM 643 N N . PHE A 1 84 ? 13.467 6.315 0.436 1 98.29 84 PHE A N 1
ATOM 644 C CA . PHE A 1 84 ? 13.053 5.494 -0.696 1 98.29 84 PHE A CA 1
ATOM 645 C C . PHE A 1 84 ? 13.833 5.87 -1.951 1 98.29 84 PHE A C 1
ATOM 647 O O . PHE A 1 84 ? 14.015 7.053 -2.244 1 98.29 84 PHE A O 1
ATOM 654 N N . ALA A 1 85 ? 14.283 4.861 -2.608 1 97.7 85 ALA A N 1
ATOM 655 C CA . ALA A 1 85 ? 14.949 5.128 -3.881 1 97.7 85 ALA A CA 1
ATOM 656 C C . ALA A 1 85 ? 13.984 5.755 -4.884 1 97.7 85 ALA A C 1
ATOM 658 O O . ALA A 1 85 ? 12.82 5.357 -4.967 1 97.7 85 ALA A O 1
ATOM 659 N N . LEU A 1 86 ? 14.505 6.698 -5.65 1 95.49 86 LEU A N 1
ATOM 660 C CA . LEU A 1 86 ? 13.69 7.281 -6.71 1 95.49 86 LEU A CA 1
ATOM 661 C C . LEU A 1 86 ? 13.278 6.22 -7.725 1 95.49 86 LEU A C 1
ATOM 663 O O . LEU A 1 86 ? 14.11 5.426 -8.171 1 95.49 86 LEU A O 1
ATOM 667 N N . LEU A 1 87 ? 11.968 6.279 -7.969 1 95.2 87 LEU A N 1
ATOM 668 C CA . LEU A 1 87 ? 11.349 5.362 -8.919 1 95.2 87 LEU A CA 1
ATOM 669 C C . LEU A 1 87 ? 10.799 6.117 -10.125 1 95.2 87 LEU A C 1
ATOM 671 O O . LEU A 1 87 ? 10.973 7.332 -10.234 1 95.2 87 LEU A O 1
ATOM 675 N N . LYS A 1 88 ? 10.242 5.37 -11.025 1 93.19 88 LYS A N 1
ATOM 676 C CA . LYS A 1 88 ? 9.515 6.058 -12.088 1 93.19 88 LYS A CA 1
ATOM 677 C C . LYS A 1 88 ? 8.479 7.019 -11.513 1 93.19 88 LYS A C 1
ATOM 679 O O . LYS A 1 88 ? 8.021 6.843 -10.382 1 93.19 88 LYS A O 1
ATOM 684 N N . ARG A 1 89 ? 8.13 7.969 -12.263 1 93.22 89 ARG A N 1
ATOM 685 C CA . ARG A 1 89 ? 7.353 9.114 -11.798 1 93.22 89 ARG A CA 1
ATOM 686 C C . ARG A 1 89 ? 6.091 8.66 -11.072 1 93.22 89 ARG A C 1
ATOM 688 O O . ARG A 1 89 ? 5.855 9.048 -9.926 1 93.22 89 ARG A O 1
ATOM 695 N N . ASP A 1 90 ? 5.315 7.838 -11.702 1 94.22 90 ASP A N 1
ATOM 696 C CA . ASP A 1 90 ? 4.033 7.426 -11.14 1 94.22 90 ASP A CA 1
ATOM 697 C C . ASP A 1 90 ? 4.227 6.661 -9.833 1 94.22 90 ASP A C 1
ATOM 699 O O . ASP A 1 90 ? 3.437 6.808 -8.898 1 94.22 90 ASP A O 1
ATOM 703 N N . CYS A 1 91 ? 5.294 5.886 -9.781 1 96.27 91 CYS A N 1
ATOM 704 C CA . CYS A 1 91 ? 5.579 5.11 -8.579 1 96.27 91 CYS A CA 1
ATOM 705 C C . CYS A 1 91 ? 6.063 6.011 -7.449 1 96.27 91 CYS A C 1
ATOM 707 O O . CYS A 1 91 ? 5.68 5.824 -6.293 1 96.27 91 CYS A O 1
ATOM 709 N N . THR A 1 92 ? 6.892 6.947 -7.789 1 97.28 92 THR A N 1
ATOM 710 C CA . THR A 1 92 ? 7.348 7.917 -6.799 1 97.28 92 THR A CA 1
ATOM 711 C C . THR A 1 92 ? 6.171 8.709 -6.237 1 97.28 92 THR A C 1
ATOM 713 O O . THR A 1 92 ? 6.072 8.906 -5.024 1 97.28 92 THR A O 1
ATOM 716 N N . ASP A 1 93 ? 5.269 9.11 -7.128 1 97.89 93 ASP A N 1
ATOM 717 C CA . ASP A 1 93 ? 4.07 9.827 -6.704 1 97.89 93 ASP A CA 1
ATOM 718 C C . ASP A 1 93 ? 3.242 8.987 -5.733 1 97.89 93 ASP A C 1
ATOM 720 O O . ASP A 1 93 ? 2.775 9.492 -4.71 1 97.89 93 ASP A O 1
ATOM 724 N N . LEU A 1 94 ? 3.122 7.74 -6.072 1 98.37 94 LEU A N 1
ATOM 725 C CA . LEU A 1 94 ? 2.354 6.807 -5.254 1 98.37 94 LEU A CA 1
ATOM 726 C C . LEU A 1 94 ? 2.97 6.667 -3.866 1 98.37 94 LEU A C 1
ATOM 728 O O . LEU A 1 94 ? 2.26 6.719 -2.859 1 98.37 94 LEU A O 1
ATOM 732 N N . VAL A 1 95 ? 4.228 6.517 -3.798 1 98.5 95 VAL A N 1
ATOM 733 C CA . VAL A 1 95 ? 4.929 6.346 -2.53 1 98.5 95 VAL A CA 1
ATOM 734 C C . VAL A 1 95 ? 4.711 7.575 -1.65 1 98.5 95 VAL A C 1
ATOM 736 O O . VAL A 1 95 ? 4.384 7.449 -0.467 1 98.5 95 VAL A O 1
ATOM 739 N N . VAL A 1 96 ? 4.817 8.728 -2.185 1 98.67 96 VAL A N 1
ATOM 740 C CA . VAL A 1 96 ? 4.687 9.969 -1.429 1 98.67 96 VAL A CA 1
ATOM 741 C C . VAL A 1 96 ? 3.262 10.104 -0.898 1 98.67 96 VAL A C 1
ATOM 743 O O . VAL A 1 96 ? 3.057 10.434 0.273 1 98.67 96 VAL A O 1
ATOM 746 N N . GLN A 1 97 ? 2.357 9.826 -1.744 1 98.68 97 GLN A N 1
ATOM 747 C CA . GLN A 1 97 ? 0.956 9.92 -1.347 1 98.68 97 GLN A CA 1
ATOM 748 C C . GLN A 1 97 ? 0.634 8.934 -0.227 1 98.68 97 GLN A C 1
ATOM 750 O O . GLN A 1 97 ? 0.112 9.324 0.819 1 98.68 97 GLN A O 1
ATOM 755 N N . LYS A 1 98 ? 0.958 7.666 -0.431 1 98.71 98 LYS A N 1
ATOM 756 C CA . LYS A 1 98 ? 0.587 6.623 0.521 1 98.71 98 LYS A CA 1
ATOM 757 C C . LYS A 1 98 ? 1.372 6.763 1.823 1 98.71 98 LYS A C 1
ATOM 759 O O . LYS A 1 98 ? 0.838 6.511 2.905 1 98.71 98 LYS A O 1
ATOM 764 N N . ALA A 1 99 ? 2.585 7.15 1.727 1 98.66 99 ALA A N 1
ATOM 765 C CA . ALA A 1 99 ? 3.383 7.352 2.933 1 98.66 99 ALA A CA 1
ATOM 766 C C . ALA A 1 99 ? 2.801 8.469 3.795 1 98.66 99 ALA A C 1
ATOM 768 O O . ALA A 1 99 ? 2.783 8.368 5.024 1 98.66 99 ALA A O 1
ATOM 769 N N . THR A 1 100 ? 2.386 9.517 3.17 1 98.36 100 THR A N 1
ATOM 770 C CA . THR A 1 100 ? 1.761 10.619 3.893 1 98.36 100 THR A CA 1
ATOM 771 C C . THR A 1 100 ? 0.506 10.145 4.621 1 98.36 100 THR A C 1
ATOM 773 O O . THR A 1 100 ? 0.32 10.439 5.804 1 98.36 100 THR A O 1
ATOM 776 N N . GLU A 1 101 ? -0.269 9.367 3.957 1 97.17 101 GLU A N 1
ATOM 777 C CA . GLU A 1 101 ? -1.482 8.808 4.547 1 97.17 101 GLU A CA 1
ATOM 778 C C . GLU A 1 101 ? -1.151 7.891 5.722 1 97.17 101 GLU A C 1
ATOM 780 O O . GLU A 1 101 ? -1.934 7.778 6.667 1 97.17 101 GLU A O 1
ATOM 785 N N . LEU A 1 102 ? -0.01 7.294 5.635 1 97.37 102 LEU A N 1
ATOM 786 C CA . LEU A 1 102 ? 0.333 6.266 6.612 1 97.37 102 LEU A CA 1
ATOM 787 C C . LEU A 1 102 ? 1.147 6.857 7.759 1 97.37 102 LEU A C 1
ATOM 789 O O . LEU A 1 102 ? 1.694 6.119 8.581 1 97.37 102 LEU A O 1
ATOM 793 N N . GLY A 1 103 ? 1.328 8.141 7.79 1 96.1 103 GLY A N 1
ATOM 794 C CA . GLY A 1 103 ? 1.847 8.807 8.973 1 96.1 103 GLY A CA 1
ATOM 795 C C . GLY A 1 103 ? 3.354 8.982 8.947 1 96.1 103 GLY A C 1
ATOM 796 O O . GLY A 1 103 ? 3.994 9.063 9.997 1 96.1 103 GLY A O 1
ATOM 797 N N . VAL A 1 104 ? 3.956 9.045 7.78 1 97.71 104 VAL A N 1
ATOM 798 C CA . VAL A 1 104 ? 5.391 9.29 7.678 1 97.71 104 VAL A CA 1
ATOM 799 C C . VAL A 1 104 ? 5.717 10.686 8.205 1 97.71 104 VAL A C 1
ATOM 801 O O . VAL A 1 104 ? 4.939 11.624 8.016 1 97.71 104 VAL A O 1
ATOM 804 N N . GLU A 1 105 ? 6.817 10.742 8.853 1 97.02 105 GLU A N 1
ATOM 805 C CA . GLU A 1 105 ? 7.232 12.035 9.39 1 97.02 105 GLU A CA 1
ATOM 806 C C . GLU A 1 105 ? 8.035 12.827 8.362 1 97.02 105 GLU A C 1
ATOM 808 O O . GLU A 1 105 ? 7.896 14.048 8.264 1 97.02 105 GLU A O 1
ATOM 813 N N . ARG A 1 106 ? 8.886 12.11 7.625 1 97.81 106 ARG A N 1
ATOM 814 C CA . ARG A 1 106 ? 9.755 12.702 6.613 1 97.81 106 ARG A CA 1
ATOM 815 C C . ARG A 1 106 ? 9.92 11.768 5.419 1 97.81 106 ARG A C 1
ATOM 817 O O . ARG A 1 106 ? 9.966 10.546 5.581 1 97.81 106 ARG A O 1
ATOM 824 N N . LEU A 1 107 ? 10.021 12.41 4.295 1 98.43 107 LEU A N 1
ATOM 825 C CA . LEU A 1 107 ? 10.291 11.681 3.06 1 98.43 107 LEU A CA 1
ATOM 826 C C . LEU A 1 107 ? 11.667 12.037 2.509 1 98.43 107 LEU A C 1
ATOM 828 O O . LEU A 1 107 ? 11.939 13.202 2.21 1 98.43 107 LEU A O 1
ATOM 832 N N . LEU A 1 108 ? 12.492 11.028 2.386 1 97.98 108 LEU A N 1
ATOM 833 C CA . LEU A 1 108 ? 13.864 11.211 1.925 1 97.98 108 LEU A CA 1
ATOM 834 C C . LEU A 1 108 ? 14.125 10.4 0.661 1 97.98 108 LEU A C 1
ATOM 836 O O . LEU A 1 108 ? 14.6 9.265 0.734 1 97.98 108 LEU A O 1
ATOM 840 N N . PRO A 1 109 ? 13.92 11.009 -0.515 1 97.59 109 PRO A N 1
ATOM 841 C CA . PRO A 1 109 ? 14.338 10.304 -1.729 1 97.59 109 PRO A CA 1
ATOM 842 C C . PRO A 1 109 ? 15.841 10.039 -1.769 1 97.59 109 PRO A C 1
ATOM 844 O O . PRO A 1 109 ? 16.637 10.923 -1.439 1 97.59 109 PRO A O 1
ATOM 847 N N . ILE A 1 110 ? 16.138 8.831 -2.177 1 97.54 110 ILE A N 1
ATOM 848 C CA . ILE A 1 110 ? 17.554 8.485 -2.159 1 97.54 110 ILE A CA 1
ATOM 849 C C . ILE A 1 110 ? 17.98 7.984 -3.537 1 97.54 110 ILE A C 1
ATOM 851 O O . ILE A 1 110 ? 17.143 7.56 -4.337 1 97.54 110 ILE A O 1
ATOM 855 N N . ILE A 1 111 ? 19.284 8.104 -3.749 1 97.03 111 ILE A N 1
ATOM 856 C CA . ILE A 1 111 ? 19.928 7.586 -4.952 1 97.03 111 ILE A CA 1
ATOM 857 C C . ILE A 1 111 ? 20.85 6.425 -4.584 1 97.03 111 ILE A C 1
ATOM 859 O O . ILE A 1 111 ? 21.66 6.536 -3.661 1 97.03 111 ILE A O 1
ATOM 863 N N . THR A 1 112 ? 20.669 5.32 -5.24 1 96.28 112 THR A N 1
ATOM 864 C CA . THR A 1 112 ? 21.497 4.134 -5.057 1 96.28 112 THR A CA 1
ATOM 865 C C . THR A 1 112 ? 22.105 3.689 -6.384 1 96.28 112 THR A C 1
ATOM 867 O O . THR A 1 112 ? 21.877 4.319 -7.419 1 96.28 112 THR A O 1
ATOM 870 N N . ARG A 1 113 ? 22.814 2.655 -6.366 1 94.73 113 ARG A N 1
ATOM 871 C CA . ARG A 1 113 ? 23.546 2.181 -7.536 1 94.73 113 ARG A CA 1
ATOM 872 C C . ARG A 1 113 ? 22.591 1.822 -8.67 1 94.73 113 ARG A C 1
ATOM 874 O O . ARG A 1 113 ? 22.886 2.075 -9.84 1 94.73 113 ARG A O 1
ATOM 881 N N . HIS A 1 114 ? 21.434 1.307 -8.348 1 93.86 114 HIS A N 1
ATOM 882 C CA . HIS A 1 114 ? 20.532 0.795 -9.374 1 93.86 114 HIS A CA 1
ATOM 883 C C . HIS A 1 114 ? 19.359 1.743 -9.6 1 93.86 114 HIS A C 1
ATOM 885 O O . HIS A 1 114 ? 18.36 1.366 -10.217 1 93.86 114 HIS A O 1
ATOM 891 N N . THR A 1 115 ? 19.511 2.957 -9.083 1 93.19 115 THR A N 1
ATOM 892 C CA . THR A 1 115 ? 18.453 3.937 -9.303 1 93.19 115 THR A CA 1
ATOM 893 C C . THR A 1 115 ? 18.49 4.459 -10.737 1 93.19 115 THR A C 1
ATOM 895 O O . THR A 1 115 ? 19.545 4.865 -11.228 1 93.19 115 THR A O 1
ATOM 898 N N . GLY A 1 116 ? 17.425 4.409 -11.415 1 84.55 116 GLY A N 1
ATOM 899 C CA . GLY A 1 116 ? 17.333 4.887 -12.786 1 84.55 116 GLY A CA 1
ATOM 900 C C . GLY A 1 116 ? 17.089 6.381 -12.882 1 84.55 116 GLY A C 1
ATOM 901 O O . GLY A 1 116 ? 17.557 7.033 -13.818 1 84.55 116 GLY A O 1
ATOM 902 N N . ALA A 1 117 ? 16.245 6.904 -12.005 1 79.66 117 ALA A N 1
ATOM 903 C CA . ALA A 1 117 ? 15.936 8.331 -11.994 1 79.66 117 ALA A CA 1
ATOM 904 C C . ALA A 1 117 ? 16.807 9.074 -10.985 1 79.66 117 ALA A C 1
ATOM 906 O O . ALA A 1 117 ? 17.036 8.586 -9.876 1 79.66 117 ALA A O 1
ATOM 907 N N . HIS A 1 118 ? 17.257 10.316 -11.402 1 79.42 118 HIS A N 1
ATOM 908 C CA . HIS A 1 118 ? 18.182 11.003 -10.508 1 79.42 118 HIS A CA 1
ATOM 909 C C . HIS A 1 118 ? 17.644 12.372 -10.104 1 79.42 118 HIS A C 1
ATOM 911 O O . HIS A 1 118 ? 18.276 13.086 -9.323 1 79.42 118 HIS A O 1
ATOM 917 N N . SER A 1 119 ? 16.557 12.67 -10.668 1 84.01 119 SER A N 1
ATOM 918 C CA . SER A 1 119 ? 15.96 13.945 -10.285 1 84.01 119 SER A CA 1
ATOM 919 C C . SER A 1 119 ? 14.443 13.835 -10.175 1 84.01 119 SER A C 1
ATOM 921 O O . SER A 1 119 ? 13.844 12.899 -10.707 1 84.01 119 SER A O 1
ATOM 923 N N . THR A 1 120 ? 13.933 14.667 -9.264 1 85.83 120 THR A N 1
ATOM 924 C CA . THR A 1 120 ? 12.484 14.724 -9.11 1 85.83 120 THR A CA 1
ATOM 925 C C . THR A 1 120 ? 12.01 16.169 -8.977 1 85.83 120 THR A C 1
ATOM 927 O O . THR A 1 120 ? 12.815 17.072 -8.739 1 85.83 120 THR A O 1
ATOM 930 N N . ASN A 1 121 ? 10.803 16.366 -9.276 1 92.14 121 ASN A N 1
ATOM 931 C CA . ASN A 1 121 ? 10.148 17.654 -9.069 1 92.14 121 ASN A CA 1
ATOM 932 C C . ASN A 1 121 ? 9.664 17.812 -7.63 1 92.14 121 ASN A C 1
ATOM 934 O O . ASN A 1 121 ? 8.578 17.345 -7.282 1 92.14 121 ASN A O 1
ATOM 938 N N . SER A 1 122 ? 10.455 18.487 -6.877 1 91.81 122 SER A N 1
ATOM 939 C CA . SER A 1 122 ? 10.189 18.612 -5.448 1 91.81 122 SER A CA 1
ATOM 940 C C . SER A 1 122 ? 8.861 19.318 -5.193 1 91.81 122 SER A C 1
ATOM 942 O O . SER A 1 122 ? 8.133 18.965 -4.262 1 91.81 122 SER A O 1
ATOM 944 N N . ALA A 1 123 ? 8.602 20.296 -5.992 1 94.1 123 ALA A N 1
ATOM 945 C CA . ALA A 1 123 ? 7.349 21.031 -5.842 1 94.1 123 ALA A CA 1
ATOM 946 C C . ALA A 1 123 ? 6.148 20.122 -6.082 1 94.1 123 ALA A C 1
ATOM 948 O O . ALA A 1 123 ? 5.138 20.218 -5.38 1 94.1 123 ALA A O 1
ATOM 949 N N . ARG A 1 124 ? 6.29 19.31 -7.048 1 95.83 124 ARG A N 1
ATOM 950 C CA . ARG A 1 124 ? 5.224 18.361 -7.352 1 95.83 124 ARG A CA 1
ATOM 951 C C . ARG A 1 124 ? 5.027 17.374 -6.207 1 95.83 124 ARG A C 1
ATOM 953 O O . ARG A 1 124 ? 3.895 17.11 -5.796 1 95.83 124 ARG A O 1
ATOM 960 N N . LEU A 1 125 ? 6.103 16.839 -5.727 1 97.47 125 LEU A N 1
ATOM 961 C CA . LEU A 1 125 ? 6.013 15.872 -4.639 1 97.47 125 LEU A CA 1
ATOM 962 C C . LEU A 1 125 ? 5.424 16.515 -3.388 1 97.47 125 LEU A C 1
ATOM 964 O O . LEU A 1 125 ? 4.639 15.888 -2.673 1 97.47 125 LEU A O 1
ATOM 968 N N . ARG A 1 126 ? 5.807 17.708 -3.149 1 96.76 126 ARG A N 1
ATOM 969 C CA . ARG A 1 126 ? 5.222 18.437 -2.028 1 96.76 126 ARG A CA 1
ATOM 970 C C . ARG A 1 126 ? 3.718 18.608 -2.211 1 96.76 126 ARG A C 1
ATOM 972 O O . ARG A 1 126 ? 2.952 18.48 -1.253 1 96.76 126 ARG A O 1
ATOM 979 N N . ALA A 1 127 ? 3.295 18.936 -3.394 1 96.59 127 ALA A N 1
ATOM 980 C CA . ALA A 1 127 ? 1.872 19.09 -3.689 1 96.59 127 ALA A CA 1
ATOM 981 C C . ALA A 1 127 ? 1.115 17.791 -3.429 1 96.59 127 ALA A C 1
ATOM 983 O O . ALA A 1 127 ? -0.005 17.811 -2.913 1 96.59 127 ALA A O 1
ATOM 984 N N . ILE A 1 128 ? 1.729 16.713 -3.772 1 97.95 128 ILE A N 1
ATOM 985 C CA . ILE A 1 128 ? 1.122 15.404 -3.557 1 97.95 128 ILE A CA 1
ATOM 986 C C . ILE A 1 128 ? 0.978 15.141 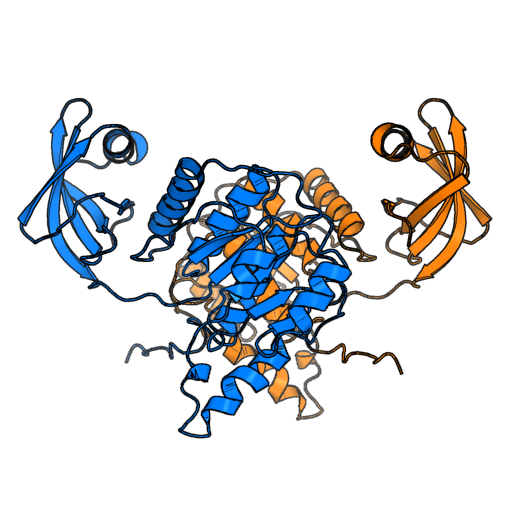-2.06 1 97.95 128 ILE A C 1
ATOM 988 O O . ILE A 1 128 ? -0.075 14.693 -1.6 1 97.95 128 ILE A O 1
ATOM 992 N N . ALA A 1 129 ? 1.985 15.415 -1.305 1 98.33 129 ALA A N 1
ATOM 993 C CA . ALA A 1 129 ? 1.94 15.247 0.145 1 98.33 129 ALA A CA 1
ATOM 994 C C . ALA A 1 129 ? 0.87 16.139 0.768 1 98.33 129 ALA A C 1
ATOM 996 O O . ALA A 1 129 ? 0.157 15.717 1.682 1 98.33 129 ALA A O 1
ATOM 997 N N . LEU A 1 130 ? 0.79 17.313 0.292 1 97.46 130 LEU A N 1
ATOM 998 C CA . LEU A 1 130 ? -0.188 18.277 0.785 1 97.46 130 LEU A CA 1
ATOM 999 C C . LEU A 1 130 ? -1.61 17.782 0.54 1 97.46 130 LEU A C 1
ATOM 1001 O O . LEU A 1 130 ? -2.441 17.792 1.451 1 97.46 130 LEU A O 1
ATOM 1005 N N . GLU A 1 131 ? -1.885 17.376 -0.641 1 96.38 131 GLU A N 1
ATOM 1006 C CA . GLU A 1 131 ? -3.207 16.862 -0.988 1 96.38 131 GLU A CA 1
ATOM 1007 C C . GLU A 1 131 ? -3.561 15.639 -0.148 1 96.38 131 GLU A C 1
ATOM 1009 O O . GLU A 1 131 ? -4.701 15.496 0.3 1 96.38 131 GLU A O 1
ATOM 1014 N N . ALA A 1 132 ? -2.574 14.81 0.019 1 97.68 132 ALA A N 1
ATOM 1015 C CA . ALA A 1 132 ? -2.791 13.628 0.849 1 97.68 132 ALA A CA 1
ATOM 1016 C C . ALA A 1 132 ? -3.105 14.019 2.29 1 97.68 132 ALA A C 1
ATOM 1018 O O . ALA A 1 132 ? -3.975 13.421 2.927 1 97.68 132 ALA A O 1
ATOM 1019 N N . ALA A 1 133 ? -2.444 14.982 2.818 1 97.16 133 ALA A N 1
ATOM 1020 C CA . ALA A 1 133 ? -2.686 15.459 4.177 1 97.16 133 ALA A CA 1
ATOM 1021 C C . ALA A 1 133 ? -4.099 16.017 4.32 1 97.16 133 ALA A C 1
ATOM 1023 O O . ALA A 1 133 ? -4.777 15.759 5.317 1 97.16 133 ALA A O 1
ATOM 1024 N N . GLU A 1 134 ? -4.547 16.768 3.337 1 96.1 134 GLU A N 1
ATOM 1025 C CA . GLU A 1 134 ? -5.906 17.302 3.328 1 96.1 134 GLU A CA 1
ATOM 1026 C C . GLU A 1 134 ? -6.94 16.181 3.379 1 96.1 134 GLU A C 1
ATOM 1028 O O . GLU A 1 134 ? -7.941 16.284 4.091 1 96.1 134 GLU A O 1
ATOM 1033 N N . GLN A 1 135 ? -6.601 15.19 2.725 1 93.34 135 GLN A N 1
ATOM 1034 C CA . GLN A 1 135 ? -7.567 14.106 2.584 1 93.34 135 GLN A CA 1
ATOM 1035 C C . GLN A 1 135 ? -7.566 13.203 3.814 1 93.34 135 GLN A C 1
ATOM 1037 O O . GLN A 1 135 ? -8.624 12.761 4.267 1 93.34 135 GLN A O 1
ATOM 1042 N N . CYS A 1 136 ? -6.401 12.939 4.412 1 94.42 136 CYS A N 1
ATOM 1043 C CA . CYS A 1 136 ? -6.323 11.883 5.414 1 94.42 136 CYS A CA 1
ATOM 1044 C C . CYS A 1 136 ? -6.573 12.437 6.812 1 94.42 136 CYS A C 1
ATOM 1046 O O . CYS A 1 136 ? -6.701 11.676 7.773 1 94.42 136 CYS A O 1
ATOM 1048 N N . GLY A 1 137 ? -6.532 13.724 6.994 1 93.44 137 GLY A N 1
ATOM 1049 C CA . GLY A 1 137 ? -6.908 14.309 8.271 1 93.44 137 GLY A CA 1
ATOM 1050 C C . GLY A 1 137 ? -5.716 14.655 9.143 1 93.44 137 GLY A C 1
ATOM 1051 O O . GLY A 1 137 ? -5.879 15.018 10.31 1 93.44 137 GLY A O 1
ATOM 1052 N N . ARG A 1 138 ? -4.582 14.501 8.694 1 94.59 138 ARG A N 1
ATOM 1053 C CA . ARG A 1 138 ? -3.434 14.876 9.513 1 94.59 138 ARG A CA 1
ATOM 1054 C C . ARG A 1 138 ? -3.244 16.389 9.529 1 94.59 138 ARG A C 1
ATOM 1056 O O . ARG A 1 138 ? -3.759 17.094 8.658 1 94.59 138 ARG A O 1
ATOM 1063 N N . LEU A 1 139 ? -2.494 16.901 10.436 1 96.22 139 LEU A N 1
ATOM 1064 C CA . LEU A 1 139 ? -2.361 18.34 10.632 1 96.22 139 LEU A CA 1
ATOM 1065 C C . LEU A 1 139 ? -1.052 18.851 10.041 1 96.22 139 LEU A C 1
ATOM 1067 O O . LEU A 1 139 ? -0.875 20.059 9.864 1 96.22 139 LEU A O 1
ATOM 1071 N N . THR A 1 140 ? -0.141 17.91 9.713 1 96.07 140 THR A N 1
ATOM 1072 C CA . THR A 1 140 ? 1.168 18.303 9.203 1 96.07 140 THR A CA 1
ATOM 1073 C C . THR A 1 140 ? 1.379 17.775 7.787 1 96.07 140 THR A C 1
ATOM 1075 O O . THR A 1 140 ? 0.76 16.786 7.39 1 96.07 140 THR A O 1
ATOM 1078 N N . ILE A 1 141 ? 2.181 18.486 7.067 1 97.05 141 ILE A N 1
ATOM 1079 C CA . ILE A 1 141 ? 2.665 18.01 5.776 1 97.05 141 ILE A CA 1
ATOM 1080 C C . ILE A 1 141 ? 4.097 17.498 5.919 1 97.05 141 ILE A C 1
ATOM 1082 O O . ILE A 1 141 ? 5.008 18.266 6.236 1 97.05 141 ILE A O 1
ATOM 1086 N N . PRO A 1 142 ? 4.311 16.245 5.729 1 97.64 142 PRO A N 1
ATOM 1087 C CA . PRO A 1 142 ? 5.7 15.791 5.825 1 97.64 142 PRO A CA 1
ATOM 1088 C C . PRO A 1 142 ? 6.608 16.443 4.785 1 97.64 142 PRO A C 1
ATOM 1090 O O . PRO A 1 142 ? 6.246 16.523 3.608 1 97.64 142 PRO A O 1
ATOM 1093 N N . PRO A 1 143 ? 7.722 16.946 5.185 1 97.51 143 PRO A N 1
ATOM 1094 C CA . PRO A 1 143 ? 8.651 17.489 4.192 1 97.51 143 PRO A CA 1
ATOM 1095 C C . PRO A 1 143 ? 9.184 16.423 3.238 1 97.51 143 PRO A C 1
ATOM 1097 O O . PRO A 1 143 ? 9.428 15.286 3.651 1 97.51 143 PRO A O 1
ATOM 1100 N N . VAL A 1 144 ? 9.289 16.784 2.036 1 97.7 144 VAL A N 1
ATOM 1101 C CA . VAL A 1 144 ? 9.969 15.976 1.029 1 97.7 144 VAL A CA 1
ATOM 1102 C C . VAL A 1 144 ? 11.33 16.589 0.707 1 97.7 144 VAL A C 1
ATOM 1104 O O . VAL A 1 144 ? 11.408 17.662 0.104 1 97.7 144 VAL A O 1
ATOM 1107 N N . LEU A 1 145 ? 12.361 15.908 1.096 1 96.88 145 LEU A N 1
ATOM 1108 C CA . LEU A 1 145 ? 13.706 16.447 0.932 1 96.88 145 LEU A CA 1
ATOM 1109 C C . LEU A 1 145 ? 14.224 16.197 -0.481 1 96.88 145 LEU A C 1
ATOM 1111 O O . LEU A 1 145 ? 13.692 15.348 -1.2 1 96.88 145 LEU A O 1
ATOM 1115 N N . PRO A 1 146 ? 15.258 16.958 -0.901 1 95.26 146 PRO A N 1
ATOM 1116 C CA . PRO A 1 146 ? 15.877 16.658 -2.194 1 95.26 146 PRO A CA 1
ATOM 1117 C C . PRO A 1 146 ? 16.549 15.288 -2.223 1 95.26 146 PRO A C 1
ATOM 1119 O O . PRO A 1 146 ? 17.044 14.817 -1.196 1 95.26 146 PRO A O 1
ATOM 1122 N N . PRO A 1 147 ? 16.577 14.756 -3.366 1 96.14 147 PRO A N 1
ATOM 1123 C CA . PRO A 1 147 ? 17.25 13.46 -3.485 1 96.14 147 PRO A CA 1
ATOM 1124 C C . PRO A 1 147 ? 18.723 13.521 -3.085 1 96.14 147 PRO A C 1
ATOM 1126 O O . PRO A 1 147 ? 19.4 14.515 -3.36 1 96.14 147 PRO A O 1
ATOM 1129 N N . ALA A 1 148 ? 19.202 12.521 -2.365 1 96.31 148 ALA A N 1
ATOM 1130 C CA . ALA A 1 148 ? 20.593 12.434 -1.926 1 96.31 148 ALA A CA 1
ATOM 1131 C C . ALA A 1 148 ? 21.092 10.993 -1.968 1 96.31 148 ALA A C 1
ATOM 1133 O O . ALA A 1 148 ? 20.299 10.052 -1.879 1 96.31 148 ALA A O 1
ATOM 1134 N N . PRO A 1 149 ? 22.399 10.825 -2.089 1 96.5 149 PRO A N 1
ATOM 1135 C CA . PRO A 1 149 ? 22.944 9.466 -2.072 1 96.5 149 PRO A CA 1
ATOM 1136 C C . PRO A 1 149 ? 22.73 8.761 -0.735 1 96.5 149 PRO A C 1
ATOM 1138 O O . PRO A 1 149 ? 22.92 9.366 0.323 1 96.5 149 PRO A O 1
ATOM 1141 N N . LEU A 1 150 ? 22.4 7.493 -0.814 1 96.66 150 LEU A N 1
ATOM 1142 C CA . LEU A 1 150 ? 22.153 6.695 0.382 1 96.66 150 LEU A CA 1
ATOM 1143 C C . LEU A 1 150 ? 23.382 6.672 1.284 1 96.66 150 LEU A C 1
ATOM 1145 O O . LEU A 1 150 ? 23.264 6.785 2.506 1 96.66 150 LEU A O 1
ATOM 1149 N N . ALA A 1 151 ? 24.557 6.552 0.698 1 94.54 151 ALA A N 1
ATOM 1150 C CA . ALA A 1 151 ? 25.805 6.473 1.453 1 94.54 151 ALA A CA 1
ATOM 1151 C C . ALA A 1 151 ? 26.012 7.723 2.304 1 94.54 151 ALA A C 1
ATOM 1153 O O . ALA A 1 151 ? 26.421 7.631 3.464 1 94.54 151 ALA A O 1
ATOM 1154 N N . GLY A 1 152 ? 25.755 8.852 1.771 1 95.29 152 GLY A N 1
ATOM 1155 C CA . GLY A 1 152 ? 25.889 10.105 2.497 1 95.29 152 GLY A CA 1
ATOM 1156 C C . GLY A 1 152 ? 24.909 10.236 3.648 1 95.29 152 GLY A C 1
ATOM 1157 O O . GLY A 1 152 ? 25.276 10.691 4.733 1 95.29 152 GLY A O 1
ATOM 1158 N N . ILE A 1 153 ? 23.673 9.827 3.403 1 95.58 153 ILE A N 1
ATOM 1159 C CA . ILE A 1 153 ? 22.643 9.896 4.434 1 95.58 153 ILE A CA 1
ATOM 1160 C C . ILE A 1 153 ? 22.995 8.949 5.579 1 95.58 153 ILE A C 1
ATOM 1162 O O . ILE A 1 153 ? 22.868 9.309 6.752 1 95.58 153 ILE A O 1
ATOM 1166 N N . ALA A 1 154 ? 23.428 7.769 5.23 1 94.84 154 ALA A N 1
ATOM 1167 C CA . ALA A 1 154 ? 23.791 6.779 6.24 1 94.84 154 ALA A CA 1
ATOM 1168 C C . ALA A 1 154 ? 24.943 7.277 7.108 1 94.84 154 ALA A C 1
ATOM 1170 O O . ALA A 1 154 ? 24.95 7.065 8.323 1 94.84 154 ALA A O 1
ATOM 1171 N N . ALA A 1 155 ? 25.91 7.901 6.54 1 94.17 155 ALA A N 1
ATOM 1172 C CA . ALA A 1 155 ? 27.089 8.401 7.243 1 94.17 155 ALA A CA 1
ATOM 1173 C C . ALA A 1 155 ? 26.709 9.484 8.25 1 94.17 155 ALA A C 1
ATOM 1175 O O . ALA A 1 155 ? 27.352 9.624 9.292 1 94.17 155 ALA A O 1
ATOM 1176 N N . ALA A 1 156 ? 25.679 10.211 7.975 1 95.68 156 ALA A N 1
ATOM 1177 C CA . ALA A 1 156 ? 25.26 11.325 8.822 1 95.68 156 ALA A CA 1
ATOM 1178 C C . ALA A 1 156 ? 24.054 10.942 9.675 1 95.68 156 ALA A C 1
ATOM 1180 O O . ALA A 1 156 ? 23.462 11.794 10.342 1 95.68 156 ALA A O 1
ATOM 1181 N N . TRP A 1 157 ? 23.656 9.707 9.656 1 95.8 157 TRP A N 1
ATOM 1182 C CA . TRP A 1 157 ? 22.431 9.251 10.303 1 95.8 157 TRP A CA 1
ATOM 1183 C C . TRP A 1 157 ? 22.554 9.334 11.821 1 95.8 157 TRP A C 1
ATOM 1185 O O . TRP A 1 157 ? 23.597 8.992 12.385 1 95.8 157 TRP A O 1
ATOM 1195 N N . PRO A 1 158 ? 21.533 9.809 12.518 1 93.79 158 PRO A N 1
ATOM 1196 C CA . PRO A 1 158 ? 21.562 9.779 13.982 1 93.79 158 PRO A CA 1
ATOM 1197 C C . PRO A 1 158 ? 21.547 8.359 14.543 1 93.79 158 PRO A C 1
ATOM 1199 O O . PRO A 1 158 ? 20.557 7.639 14.386 1 93.79 158 PRO A O 1
ATOM 1202 N N . PRO A 1 159 ? 22.531 7.965 15.26 1 88.99 159 PRO A N 1
ATOM 1203 C CA . PRO A 1 159 ? 22.653 6.565 15.673 1 88.99 159 PRO A CA 1
ATOM 1204 C C . PRO A 1 159 ? 21.566 6.144 16.659 1 88.99 159 PRO A C 1
ATOM 1206 O O . PRO A 1 159 ? 21.315 4.949 16.833 1 88.99 159 PRO A O 1
ATOM 1209 N N . GLU A 1 160 ? 20.951 7.113 17.269 1 90.44 160 GLU A N 1
ATOM 1210 C CA . GLU A 1 160 ? 19.899 6.786 18.228 1 90.44 160 GLU A CA 1
ATOM 1211 C C . GLU A 1 160 ? 18.627 6.331 17.518 1 90.44 160 GLU A C 1
ATOM 1213 O O . GLU A 1 160 ? 17.727 5.769 18.146 1 90.44 160 GLU A O 1
ATOM 1218 N N . ARG A 1 161 ? 18.558 6.591 16.239 1 92.92 161 ARG A N 1
ATOM 1219 C CA . ARG A 1 161 ? 17.414 6.165 15.438 1 92.92 161 ARG A CA 1
ATOM 1220 C C . ARG A 1 161 ? 17.744 4.913 14.633 1 92.92 161 ARG A C 1
ATOM 1222 O O . ARG A 1 161 ? 18.69 4.909 13.843 1 92.92 161 ARG A O 1
ATOM 1229 N N . ARG A 1 162 ? 17 3.929 14.783 1 93.61 162 ARG A N 1
ATOM 1230 C CA . ARG A 1 162 ? 17.235 2.697 14.038 1 93.61 162 ARG A CA 1
ATOM 1231 C C . ARG A 1 162 ? 16.939 2.889 12.554 1 93.61 162 ARG A C 1
ATOM 1233 O O . ARG A 1 162 ? 16.09 3.704 12.186 1 93.61 162 ARG A O 1
ATOM 1240 N N . LEU A 1 163 ? 17.686 2.17 11.832 1 95.66 163 LEU A N 1
ATOM 1241 C CA . LEU A 1 163 ? 17.478 2.137 10.389 1 95.66 163 LEU A CA 1
ATOM 1242 C C . LEU A 1 163 ? 17.115 0.731 9.923 1 95.66 163 LEU A C 1
ATOM 1244 O O . LEU A 1 163 ? 17.909 -0.201 10.074 1 95.66 163 LEU A O 1
ATOM 1248 N N . LEU A 1 164 ? 15.926 0.567 9.422 1 95.7 164 LEU A N 1
ATOM 1249 C CA . LEU A 1 164 ? 15.45 -0.716 8.915 1 95.7 164 LEU A CA 1
ATOM 1250 C C . LEU A 1 164 ? 15.596 -0.79 7.399 1 95.7 164 LEU A C 1
ATOM 1252 O O . LEU A 1 164 ? 15.006 0.015 6.675 1 95.7 164 LEU A O 1
ATOM 1256 N N . VAL A 1 165 ? 16.361 -1.698 6.927 1 97.01 165 VAL A N 1
ATOM 1257 C CA . VAL A 1 165 ? 16.558 -1.876 5.492 1 97.01 165 VAL A CA 1
ATOM 1258 C C . VAL A 1 165 ? 15.736 -3.066 5.002 1 97.01 165 VAL A C 1
ATOM 1260 O O . VAL A 1 165 ? 15.954 -4.2 5.436 1 97.01 165 VAL A O 1
ATOM 1263 N N . MET A 1 166 ? 14.816 -2.795 4.085 1 96 166 MET A N 1
ATOM 1264 C CA . MET A 1 166 ? 13.963 -3.869 3.584 1 96 166 MET A CA 1
ATOM 1265 C C . MET A 1 166 ? 14.691 -4.696 2.53 1 96 166 MET A C 1
ATOM 1267 O O . MET A 1 166 ? 15.239 -4.146 1.572 1 96 166 MET A O 1
ATOM 1271 N N . THR A 1 167 ? 14.649 -5.966 2.704 1 93.28 167 THR A N 1
ATOM 1272 C CA . THR A 1 167 ? 15.3 -6.883 1.775 1 93.28 167 THR A CA 1
ATOM 1273 C C . THR A 1 167 ? 14.3 -7.898 1.228 1 93.28 167 THR A C 1
ATOM 1275 O O . THR A 1 167 ? 13.376 -8.309 1.933 1 93.28 167 THR A O 1
ATOM 1278 N N . PRO A 1 168 ? 14.563 -8.284 -0.02 1 86.25 168 PRO A N 1
ATOM 1279 C CA . PRO A 1 168 ? 13.606 -9.204 -0.638 1 86.25 168 PRO A CA 1
ATOM 1280 C C . PRO A 1 168 ? 13.801 -10.65 -0.188 1 86.25 168 PRO A C 1
ATOM 1282 O O . PRO A 1 168 ? 14.892 -11.021 0.254 1 86.25 168 PRO A O 1
ATOM 1285 N N . GLY A 1 169 ? 12.853 -11.574 -0.341 1 75.68 169 GLY A N 1
ATOM 1286 C CA . GLY A 1 169 ? 12.913 -13.026 -0.293 1 75.68 169 GLY A CA 1
ATOM 1287 C C . GLY A 1 169 ? 13.332 -13.561 1.063 1 75.68 169 GLY A C 1
ATOM 1288 O O . GLY A 1 169 ? 14.104 -14.519 1.147 1 75.68 169 GLY A O 1
ATOM 1289 N N . ASN A 1 170 ? 13.047 -13.05 2.183 1 76.48 170 ASN A N 1
ATOM 1290 C CA . ASN A 1 170 ? 13.306 -13.517 3.541 1 76.48 170 ASN A CA 1
ATOM 1291 C C . ASN A 1 170 ? 14.786 -13.411 3.898 1 76.48 170 ASN A C 1
ATOM 1293 O O . ASN A 1 170 ? 15.336 -14.299 4.552 1 76.48 170 ASN A O 1
ATOM 1297 N N . THR A 1 171 ? 15.48 -12.583 3.371 1 80.86 171 THR A N 1
ATOM 1298 C CA . THR A 1 171 ? 16.911 -12.425 3.605 1 80.86 171 THR A CA 1
ATOM 1299 C C . THR A 1 171 ? 17.167 -11.589 4.855 1 80.86 171 THR A C 1
ATOM 1301 O O . THR A 1 171 ? 18.314 -11.424 5.275 1 80.86 171 THR A O 1
ATOM 1304 N N . GLY A 1 172 ? 16.119 -11.076 5.493 1 88.15 172 GLY A N 1
ATOM 1305 C CA . GLY A 1 172 ? 16.173 -10.33 6.741 1 88.15 172 GLY A CA 1
ATOM 1306 C C . GLY A 1 172 ? 15.292 -10.919 7.826 1 88.15 172 GLY A C 1
ATOM 1307 O O . GLY A 1 172 ? 14.639 -11.943 7.616 1 88.15 172 GLY A O 1
ATOM 1308 N N . ILE A 1 173 ? 15.34 -10.327 8.944 1 88.23 173 ILE A N 1
ATOM 1309 C CA . ILE A 1 173 ? 14.469 -10.809 10.01 1 88.23 173 ILE A CA 1
ATOM 1310 C C . ILE A 1 173 ? 13.02 -10.441 9.699 1 88.23 173 ILE A C 1
ATOM 1312 O O . ILE A 1 173 ? 12.755 -9.405 9.084 1 88.23 173 ILE A O 1
ATOM 1316 N N . PRO A 1 174 ? 12.134 -11.32 10.066 1 88.1 174 PRO A N 1
ATOM 1317 C CA . PRO A 1 174 ? 10.727 -10.964 9.872 1 88.1 174 PRO A CA 1
ATOM 1318 C C . PRO A 1 174 ? 10.321 -9.716 10.654 1 88.1 174 PRO A C 1
ATOM 1320 O O . PRO A 1 174 ? 10.821 -9.485 11.758 1 88.1 174 PRO A O 1
ATOM 1323 N N . PHE A 1 175 ? 9.45 -9.018 10.101 1 83.33 175 PHE A N 1
ATOM 1324 C CA . PHE A 1 175 ? 9.033 -7.747 10.681 1 83.33 175 PHE A CA 1
ATOM 1325 C C . PHE A 1 175 ? 8.488 -7.948 12.09 1 83.33 175 PHE A C 1
ATOM 1327 O O . PHE A 1 175 ? 8.695 -7.107 12.967 1 83.33 175 PHE A O 1
ATOM 1334 N N . ARG A 1 176 ? 7.807 -8.974 12.355 1 78.83 176 ARG A N 1
ATOM 1335 C CA . ARG A 1 176 ? 7.186 -9.256 13.645 1 78.83 176 ARG A CA 1
ATOM 1336 C C . ARG A 1 176 ? 8.233 -9.329 14.752 1 78.83 176 ARG A C 1
ATOM 1338 O O . ARG A 1 176 ? 7.919 -9.118 15.925 1 78.83 176 ARG A O 1
ATOM 1345 N N . GLU A 1 177 ? 9.39 -9.694 14.385 1 81.87 177 GLU A N 1
ATOM 1346 C CA . GLU A 1 177 ? 10.46 -9.85 15.366 1 81.87 177 GLU A CA 1
ATOM 1347 C C . GLU A 1 177 ? 11.006 -8.495 15.807 1 81.87 177 GLU A C 1
ATOM 1349 O O . GLU A 1 177 ? 11.694 -8.399 16.825 1 81.87 177 GLU A O 1
ATOM 1354 N N . LEU A 1 178 ? 10.675 -7.487 15.021 1 77.63 178 LEU A N 1
ATOM 1355 C CA . LEU A 1 178 ? 11.102 -6.142 15.392 1 77.63 178 LEU A CA 1
ATOM 1356 C C . LEU A 1 178 ? 10.408 -5.686 16.671 1 77.63 178 LEU A C 1
ATOM 1358 O O . LEU A 1 178 ? 10.981 -4.926 17.455 1 77.63 178 LEU A O 1
ATOM 1362 N N . GLN A 1 179 ? 9.101 -6.119 16.78 1 66.19 179 GLN A N 1
ATOM 1363 C CA . GLN A 1 179 ? 8.365 -5.73 17.978 1 66.19 179 GLN A CA 1
ATOM 1364 C C . GLN A 1 179 ? 9.098 -6.172 19.242 1 66.19 179 GLN A C 1
ATOM 1366 O O . GLN A 1 179 ? 9.188 -5.415 20.21 1 66.19 179 GLN A O 1
ATOM 1371 N N . ALA A 1 180 ? 9.433 -7.404 19.184 1 59.57 180 ALA A N 1
ATOM 1372 C CA . ALA A 1 180 ? 10.144 -7.921 20.351 1 59.57 180 ALA A CA 1
ATOM 1373 C C . ALA A 1 180 ? 11.421 -7.126 20.611 1 59.57 180 ALA A C 1
ATOM 1375 O O . ALA A 1 180 ? 11.788 -6.89 21.764 1 59.57 180 ALA A O 1
ATOM 1376 N N . THR A 1 181 ? 12.011 -6.689 19.579 1 55.78 181 THR A N 1
ATOM 1377 C CA . THR A 1 181 ? 13.292 -6.002 19.701 1 55.78 181 THR A CA 1
ATOM 1378 C C . THR A 1 181 ? 13.086 -4.53 20.047 1 55.78 181 THR A C 1
ATOM 1380 O O . THR A 1 181 ? 13.845 -3.96 20.834 1 55.78 181 THR A O 1
ATOM 1383 N N . CYS A 1 182 ? 12.011 -4.04 19.468 1 53.95 182 CYS A N 1
ATOM 1384 C CA . CYS A 1 182 ? 11.762 -2.617 19.673 1 53.95 182 CYS A CA 1
ATOM 1385 C C . CYS A 1 182 ? 10.993 -2.379 20.967 1 53.95 182 CYS A C 1
ATOM 1387 O O . CYS A 1 182 ? 11.233 -1.392 21.665 1 53.95 182 CYS A O 1
ATOM 1389 N N . LEU A 1 183 ? 9.869 -3.228 21.229 1 50.34 183 LEU A N 1
ATOM 1390 C CA . LEU A 1 183 ? 9.034 -3.038 22.41 1 50.34 183 LEU A CA 1
ATOM 1391 C C . LEU A 1 183 ? 9.688 -3.651 23.643 1 50.34 183 LEU A C 1
ATOM 1393 O O . LEU A 1 183 ? 9.453 -3.199 24.766 1 50.34 183 LEU A O 1
ATOM 1397 N N . GLY A 1 184 ? 10.114 -4.857 23.575 1 46.12 184 GLY A N 1
ATOM 1398 C CA . GLY A 1 184 ? 10.673 -5.458 24.775 1 46.12 184 GLY A CA 1
ATOM 1399 C C . GLY A 1 184 ? 11.68 -4.566 25.476 1 46.12 184 GLY A C 1
ATOM 1400 O O . GLY A 1 184 ? 12.094 -4.852 26.601 1 46.12 184 GLY A O 1
ATOM 1401 N N . ALA A 1 185 ? 12.385 -3.837 24.699 1 40.34 185 ALA A N 1
ATOM 1402 C CA . ALA A 1 185 ? 13.323 -3.02 25.465 1 40.34 185 ALA A CA 1
ATOM 1403 C C . ALA A 1 185 ? 12.594 -1.921 26.232 1 40.34 185 ALA A C 1
ATOM 1405 O O . ALA A 1 185 ? 13.227 -1.046 26.828 1 40.34 185 ALA A O 1
ATOM 1406 N N . ARG A 1 186 ? 11.271 -1.805 26.046 1 42.52 186 ARG A N 1
ATOM 1407 C CA . ARG A 1 186 ? 10.675 -0.763 26.877 1 42.52 186 ARG A CA 1
ATOM 1408 C C . ARG A 1 186 ? 10.793 -1.109 28.357 1 42.52 186 ARG A C 1
ATOM 1410 O O . ARG A 1 186 ? 10.329 -0.356 29.215 1 42.52 186 ARG A O 1
ATOM 1417 N N . GLY A 1 187 ? 10.915 -2.298 28.737 1 36.62 187 GLY A N 1
ATOM 1418 C CA . GLY A 1 187 ? 11.04 -2.494 30.173 1 36.62 187 GLY A CA 1
ATOM 1419 C C . GLY A 1 187 ? 12.189 -1.714 30.784 1 36.62 187 GLY A C 1
ATOM 1420 O O . GLY A 1 187 ? 12.278 -1.586 32.007 1 36.62 187 GLY A O 1
ATOM 1421 N N . THR A 1 188 ? 13.495 -1.963 30.475 1 36.39 188 THR A N 1
ATOM 1422 C CA . THR A 1 188 ? 14.484 -1.299 31.317 1 36.39 188 THR A CA 1
ATOM 1423 C C . THR A 1 188 ? 14.52 0.199 31.028 1 36.39 188 THR A C 1
ATOM 1425 O O . THR A 1 188 ? 14.421 0.617 29.872 1 36.39 188 THR A O 1
ATOM 1428 N N . GLU A 1 189 ? 14.313 1.143 32.058 1 36.23 189 GLU A N 1
ATOM 1429 C CA . GLU A 1 189 ? 14.279 2.588 32.256 1 36.23 189 GLU A CA 1
ATOM 1430 C C . GLU A 1 189 ? 15.113 3.31 31.202 1 36.23 189 GLU A C 1
ATOM 1432 O O . GLU A 1 189 ? 14.811 4.448 30.835 1 36.23 189 GLU A O 1
ATOM 1437 N N . THR A 1 190 ? 16.431 2.967 31.063 1 37.2 190 THR A N 1
ATOM 1438 C CA . THR A 1 190 ? 17.468 3.91 30.66 1 37.2 190 THR A CA 1
ATOM 1439 C C . THR A 1 190 ? 17.398 4.183 29.16 1 37.2 190 THR A C 1
ATOM 1441 O O . THR A 1 190 ? 18.073 5.083 28.656 1 37.2 190 THR A O 1
ATOM 1444 N N . ASP A 1 191 ? 17.224 3.218 28.201 1 40.88 191 ASP A N 1
ATOM 1445 C CA . ASP A 1 191 ? 17.654 3.575 26.852 1 40.88 191 ASP A CA 1
ATOM 1446 C C . ASP A 1 191 ? 16.546 4.305 26.098 1 40.88 191 ASP A C 1
ATOM 1448 O O . ASP A 1 191 ? 15.529 3.705 25.742 1 40.88 191 ASP A O 1
ATOM 1452 N N . VAL A 1 192 ? 16.308 5.486 26.301 1 40.83 192 VAL A N 1
ATOM 1453 C CA . VAL A 1 192 ? 15.628 6.606 25.658 1 40.83 192 VAL A CA 1
ATOM 1454 C C . VAL A 1 192 ? 15.526 6.355 24.155 1 40.83 192 VAL A C 1
ATOM 1456 O O . VAL A 1 192 ? 14.793 7.053 23.451 1 40.83 192 VAL A O 1
ATOM 1459 N N . ALA A 1 193 ? 16.528 5.59 23.582 1 44.57 193 ALA A N 1
ATOM 1460 C CA . ALA A 1 193 ? 16.664 5.402 22.14 1 44.57 193 ALA A CA 1
ATOM 1461 C C . ALA A 1 193 ? 15.469 4.643 21.571 1 44.57 193 ALA A C 1
ATOM 1463 O O . ALA A 1 193 ? 15.213 4.691 20.365 1 44.57 193 ALA A O 1
ATOM 1464 N N . ALA A 1 194 ? 14.731 3.917 22.53 1 50.39 194 ALA A N 1
ATOM 1465 C CA . ALA A 1 194 ? 13.648 2.99 22.214 1 50.39 194 ALA A CA 1
ATOM 1466 C C . ALA A 1 194 ? 12.401 3.739 21.754 1 50.39 194 ALA A C 1
ATOM 1468 O O . ALA A 1 194 ? 11.476 3.138 21.203 1 50.39 194 ALA A O 1
ATOM 1469 N N . ASP A 1 195 ? 12.467 5.153 21.735 1 62.04 195 ASP A N 1
ATOM 1470 C CA . ASP A 1 195 ? 11.198 5.861 21.599 1 62.04 195 ASP A CA 1
ATOM 1471 C C . ASP A 1 195 ? 11.062 6.483 20.211 1 62.04 195 ASP A C 1
ATOM 1473 O O . ASP A 1 195 ? 9.964 6.865 19.802 1 62.04 195 ASP A O 1
ATOM 1477 N N . LEU A 1 196 ? 12.258 6.405 19.364 1 80.1 196 LEU A N 1
ATOM 1478 C CA . LEU A 1 196 ? 12.121 7.125 18.102 1 80.1 196 LEU A CA 1
ATOM 1479 C C . LEU A 1 196 ? 11.665 6.188 16.989 1 80.1 196 LEU A C 1
ATOM 1481 O O . LEU A 1 196 ? 12.142 5.056 16.889 1 80.1 196 LEU A O 1
ATOM 1485 N N . ALA A 1 197 ? 10.756 6.656 16.256 1 91.16 197 ALA A N 1
ATOM 1486 C CA . ALA A 1 197 ? 10.371 5.913 15.059 1 91.16 197 ALA A CA 1
ATOM 1487 C C . ALA A 1 197 ? 11.568 5.705 14.134 1 91.16 197 ALA A C 1
ATOM 1489 O O . ALA A 1 197 ? 12.408 6.596 13.987 1 91.16 197 ALA A O 1
ATOM 1490 N N . PRO A 1 198 ? 11.726 4.66 13.541 1 95.02 198 PRO A N 1
ATOM 1491 C CA . PRO A 1 198 ? 12.904 4.329 12.736 1 95.02 198 PRO A CA 1
ATOM 1492 C C . PRO A 1 198 ? 12.909 5.033 11.38 1 95.02 198 PRO A C 1
ATOM 1494 O O . PRO A 1 198 ? 11.914 5.656 11.001 1 95.02 198 PRO A O 1
ATOM 1497 N N . GLY A 1 199 ? 14.091 4.974 10.766 1 97.18 199 GLY A N 1
ATOM 1498 C CA . GLY A 1 199 ? 14.138 5.108 9.319 1 97.18 199 GLY A CA 1
ATOM 1499 C C . GLY A 1 199 ? 13.875 3.804 8.59 1 97.18 199 GLY A C 1
ATOM 1500 O O . GLY A 1 199 ? 14.324 2.742 9.025 1 97.18 199 GLY A O 1
ATOM 1501 N N . ILE A 1 200 ? 13.162 3.87 7.536 1 97.85 200 ILE A N 1
ATOM 1502 C CA . ILE A 1 200 ? 12.865 2.702 6.715 1 97.85 200 ILE A CA 1
ATOM 1503 C C . ILE A 1 200 ? 13.427 2.904 5.309 1 97.85 200 ILE A C 1
ATOM 1505 O O . ILE A 1 200 ? 13.042 3.842 4.608 1 97.85 200 ILE A O 1
ATOM 1509 N N . VAL A 1 201 ? 14.305 2.026 4.894 1 98.43 201 VAL A N 1
ATOM 1510 C CA . VAL A 1 201 ? 14.979 2.139 3.605 1 98.43 201 VAL A CA 1
ATOM 1511 C C . VAL A 1 201 ? 14.331 1.192 2.597 1 98.43 201 VAL A C 1
ATOM 1513 O O . VAL A 1 201 ? 14.248 -0.015 2.835 1 98.43 201 VAL A O 1
ATOM 1516 N N . ILE A 1 202 ? 13.91 1.716 1.516 1 98.17 202 ILE A N 1
ATOM 1517 C CA . ILE A 1 202 ? 13.341 0.964 0.403 1 98.17 202 ILE A CA 1
ATOM 1518 C C . ILE A 1 202 ? 14.235 1.108 -0.827 1 98.17 202 ILE A C 1
ATOM 1520 O O . ILE A 1 202 ? 14.484 2.222 -1.294 1 98.17 202 ILE A O 1
ATOM 1524 N N . GLY A 1 203 ? 14.676 0.056 -1.378 1 96.94 203 GLY A N 1
ATOM 1525 C CA . GLY A 1 203 ? 15.535 0.076 -2.551 1 96.94 203 GLY A CA 1
ATOM 1526 C C . GLY A 1 203 ? 14.777 0.329 -3.841 1 96.94 203 GLY A C 1
ATOM 1527 O O . GLY A 1 203 ? 13.546 0.389 -3.843 1 96.94 203 GLY A O 1
ATOM 1528 N N . PRO A 1 204 ? 15.563 0.476 -4.937 1 95.88 204 PRO A N 1
ATOM 1529 C CA . PRO A 1 204 ? 14.961 0.686 -6.255 1 95.88 204 PRO A CA 1
ATOM 1530 C C . PRO A 1 204 ? 14.428 -0.605 -6.873 1 95.88 204 PRO A C 1
ATOM 1532 O O . PRO A 1 204 ? 14.494 -1.666 -6.247 1 95.88 204 PRO A O 1
ATOM 1535 N N . GLU A 1 205 ? 13.839 -0.566 -8.075 1 91.07 205 GLU A N 1
ATOM 1536 C CA . GLU A 1 205 ? 13.318 -1.724 -8.794 1 91.07 205 GLU A CA 1
ATOM 1537 C C . GLU A 1 205 ? 14.385 -2.804 -8.95 1 91.07 205 GLU A C 1
ATOM 1539 O O . GLU A 1 205 ? 14.086 -3.997 -8.869 1 91.07 205 GLU A O 1
ATOM 1544 N N . GLY A 1 206 ? 15.581 -2.481 -9.061 1 89.47 206 GLY A N 1
ATOM 1545 C CA . GLY A 1 206 ? 16.669 -3.433 -9.215 1 89.47 206 GLY A CA 1
ATOM 1546 C C . GLY A 1 206 ? 17.261 -3.883 -7.893 1 89.47 206 GLY A C 1
ATOM 1547 O O . GLY A 1 206 ? 18.212 -4.667 -7.867 1 89.47 206 GLY A O 1
ATOM 1548 N N . GLY A 1 207 ? 16.689 -3.424 -6.798 1 92.97 207 GLY A N 1
ATOM 1549 C CA . GLY A 1 207 ? 17.21 -3.763 -5.483 1 92.97 207 GLY A CA 1
ATOM 1550 C C . GLY A 1 207 ? 18.497 -3.036 -5.145 1 92.97 207 GLY A C 1
ATOM 1551 O O . GLY A 1 207 ? 19.109 -2.41 -6.013 1 92.97 207 GLY A O 1
ATOM 1552 N N . LEU A 1 208 ? 18.858 -3.142 -3.894 1 94.93 208 LEU A N 1
ATOM 1553 C CA . LEU A 1 208 ? 20.147 -2.604 -3.474 1 94.93 208 LEU A CA 1
ATOM 1554 C C . LEU A 1 208 ? 21.288 -3.512 -3.921 1 94.93 208 LEU A C 1
ATOM 1556 O O . LEU A 1 208 ? 21.168 -4.738 -3.865 1 94.93 208 LEU A O 1
ATOM 1560 N N . ALA A 1 209 ? 22.34 -2.876 -4.334 1 95.24 209 ALA A N 1
ATOM 1561 C CA . ALA A 1 209 ? 23.529 -3.669 -4.636 1 95.24 209 ALA A CA 1
ATOM 1562 C C . ALA A 1 209 ? 24.034 -4.395 -3.392 1 95.24 209 ALA A C 1
ATOM 1564 O O . ALA A 1 209 ? 23.972 -3.858 -2.284 1 95.24 209 ALA A O 1
ATOM 1565 N N . THR A 1 210 ? 24.596 -5.546 -3.636 1 94.22 210 THR A N 1
ATOM 1566 C CA . THR A 1 210 ? 25.102 -6.355 -2.534 1 94.22 210 THR A CA 1
ATOM 1567 C C . THR A 1 210 ? 26.092 -5.559 -1.688 1 94.22 210 THR A C 1
ATOM 1569 O O . THR A 1 210 ? 26.029 -5.587 -0.457 1 94.22 210 THR A O 1
ATOM 1572 N N . ALA A 1 211 ? 26.954 -4.827 -2.311 1 95.21 211 ALA A N 1
ATOM 1573 C CA . ALA A 1 211 ? 27.952 -4.023 -1.61 1 95.21 211 ALA A CA 1
ATOM 1574 C C . ALA A 1 211 ? 27.288 -2.943 -0.761 1 95.21 211 ALA A C 1
ATOM 1576 O O . ALA A 1 211 ? 27.723 -2.672 0.361 1 95.21 211 ALA A O 1
ATOM 1577 N N . GLU A 1 212 ? 26.257 -2.324 -1.295 1 95.3 212 GLU A N 1
ATOM 1578 C CA . GLU A 1 212 ? 25.517 -1.295 -0.572 1 95.3 212 GLU A CA 1
ATOM 1579 C C . GLU A 1 212 ? 24.829 -1.873 0.661 1 95.3 212 GLU A C 1
ATOM 1581 O O . GLU A 1 212 ? 24.872 -1.277 1.739 1 95.3 212 GLU A O 1
ATOM 1586 N N . LEU A 1 213 ? 24.24 -2.984 0.43 1 94.95 213 LEU A N 1
ATOM 1587 C CA . LEU A 1 213 ? 23.561 -3.648 1.537 1 94.95 213 LEU A CA 1
ATOM 1588 C C . LEU A 1 213 ? 24.558 -4.065 2.614 1 94.95 213 LEU A C 1
ATOM 1590 O O . LEU A 1 213 ? 24.311 -3.865 3.805 1 94.95 213 LEU A O 1
ATOM 1594 N N . ASP A 1 214 ? 25.657 -4.608 2.215 1 95.5 214 ASP A N 1
ATOM 1595 C CA . ASP A 1 214 ? 26.692 -5.046 3.145 1 95.5 214 ASP A CA 1
ATOM 1596 C C . ASP A 1 214 ? 27.217 -3.876 3.974 1 95.5 214 ASP A C 1
ATOM 1598 O O . ASP A 1 214 ? 27.401 -4 5.187 1 95.5 214 ASP A O 1
ATOM 1602 N N . GLU A 1 215 ? 27.427 -2.815 3.336 1 95.45 215 GLU A N 1
ATOM 1603 C CA . GLU A 1 215 ? 27.915 -1.62 4.017 1 95.45 215 GLU A CA 1
ATOM 1604 C C . GLU A 1 215 ? 26.902 -1.114 5.039 1 95.45 215 GLU A C 1
ATOM 1606 O O . GLU A 1 215 ? 27.274 -0.714 6.145 1 95.45 215 GLU A O 1
ATOM 1611 N N . LEU A 1 216 ? 25.662 -1.144 4.689 1 95.64 216 LEU A N 1
ATOM 1612 C CA . LEU A 1 216 ? 24.612 -0.659 5.578 1 95.64 216 LEU A CA 1
ATOM 1613 C C . LEU A 1 216 ? 24.481 -1.556 6.805 1 95.64 216 LEU A C 1
ATOM 1615 O O . LEU A 1 216 ? 24.435 -1.066 7.935 1 95.64 216 LEU A O 1
ATOM 1619 N N . VAL A 1 217 ? 24.422 -2.838 6.58 1 94.19 217 VAL A N 1
ATOM 1620 C CA . VAL A 1 217 ? 24.124 -3.778 7.656 1 94.19 217 VAL A CA 1
ATOM 1621 C C . VAL A 1 217 ? 25.317 -3.874 8.604 1 94.19 217 VAL A C 1
ATOM 1623 O O . VAL A 1 217 ? 25.194 -4.395 9.715 1 94.19 217 VAL A O 1
ATOM 1626 N N . ALA A 1 218 ? 26.482 -3.398 8.193 1 95.16 218 ALA A N 1
ATOM 1627 C CA . ALA A 1 218 ? 27.665 -3.354 9.05 1 95.16 218 ALA A CA 1
ATOM 1628 C C . ALA A 1 218 ? 27.529 -2.271 10.116 1 95.16 218 ALA A C 1
ATOM 1630 O O . ALA A 1 218 ? 28.263 -2.271 11.107 1 95.16 218 ALA A O 1
ATOM 1631 N N . LEU A 1 219 ? 26.617 -1.354 9.912 1 94.07 219 LEU A N 1
ATOM 1632 C CA . LEU A 1 219 ? 26.385 -0.29 10.882 1 94.07 219 LEU A CA 1
ATOM 1633 C C . LEU A 1 219 ? 25.532 -0.79 12.043 1 94.07 219 LEU A C 1
ATOM 1635 O O . LEU A 1 219 ? 24.563 -1.524 11.836 1 94.07 219 LEU A O 1
ATOM 1639 N N . PRO A 1 220 ? 25.802 -0.416 13.279 1 92.66 220 PRO A N 1
ATOM 1640 C CA . PRO A 1 220 ? 25.174 -1.011 14.461 1 92.66 220 PRO A CA 1
ATOM 1641 C C . PRO A 1 220 ? 23.701 -0.636 14.599 1 92.66 220 PRO A C 1
ATOM 1643 O O . PRO A 1 220 ? 22.949 -1.32 15.298 1 92.66 220 PRO A O 1
ATOM 1646 N N . PHE A 1 221 ? 23.319 0.397 14.006 1 92.73 221 PHE A N 1
ATOM 1647 C CA . PHE A 1 221 ? 21.941 0.849 14.155 1 92.73 221 PHE A CA 1
ATOM 1648 C C . PHE A 1 221 ? 21.085 0.372 12.988 1 92.73 221 PHE A C 1
ATOM 1650 O O . PHE A 1 221 ? 19.913 0.738 12.881 1 92.73 221 PHE A O 1
ATOM 1657 N N . VAL A 1 222 ? 21.614 -0.485 12.107 1 94.76 222 VAL A N 1
ATOM 1658 C CA . VAL A 1 222 ? 20.902 -0.949 10.921 1 94.76 222 VAL A CA 1
ATOM 1659 C C . VAL A 1 222 ? 20.442 -2.391 11.124 1 94.76 222 VAL A C 1
ATOM 1661 O O . VAL A 1 222 ? 21.193 -3.221 11.642 1 94.76 222 VAL A O 1
ATOM 1664 N N . THR A 1 223 ? 19.241 -2.675 10.755 1 93.99 223 THR A N 1
ATOM 1665 C CA . THR A 1 223 ? 18.689 -4.026 10.745 1 93.99 223 THR A CA 1
ATOM 1666 C C . THR A 1 223 ? 18.06 -4.342 9.391 1 93.99 223 THR A C 1
ATOM 1668 O O . THR A 1 223 ? 17.261 -3.558 8.874 1 93.99 223 THR A O 1
ATOM 1671 N N . ALA A 1 224 ? 18.445 -5.427 8.804 1 94.83 224 ALA A N 1
ATOM 1672 C CA . ALA A 1 224 ? 17.789 -5.911 7.592 1 94.83 224 ALA A CA 1
ATOM 1673 C C . ALA A 1 224 ? 16.483 -6.627 7.924 1 94.83 224 ALA A C 1
ATOM 1675 O O . ALA A 1 224 ? 16.447 -7.491 8.804 1 94.83 224 ALA A O 1
ATOM 1676 N N . VAL A 1 225 ? 15.444 -6.255 7.274 1 93.54 225 VAL A N 1
ATOM 1677 C CA . VAL A 1 225 ? 14.115 -6.783 7.566 1 93.54 225 VAL A CA 1
ATOM 1678 C C . VAL A 1 225 ? 13.484 -7.331 6.288 1 93.54 225 VAL A C 1
ATOM 1680 O O . VAL A 1 225 ? 13.624 -6.739 5.216 1 93.54 225 VAL A O 1
ATOM 1683 N N . SER A 1 226 ? 12.8 -8.385 6.419 1 92.67 226 SER A N 1
ATOM 1684 C CA . SER A 1 226 ? 12.105 -9 5.292 1 92.67 226 SER A CA 1
ATOM 1685 C C . SER A 1 226 ? 10.594 -8.85 5.426 1 92.67 226 SER A C 1
ATOM 1687 O O . SER A 1 226 ? 10.05 -8.951 6.528 1 92.67 226 SER A O 1
ATOM 1689 N N . LEU A 1 227 ? 9.964 -8.619 4.269 1 92.16 227 LEU A N 1
ATOM 1690 C CA . LEU A 1 227 ? 8.508 -8.556 4.207 1 92.16 227 LEU A CA 1
ATOM 1691 C C . LEU A 1 227 ? 7.933 -9.827 3.592 1 92.16 227 LEU A C 1
ATOM 1693 O O . LEU A 1 227 ? 7.04 -9.763 2.744 1 92.16 227 LEU A O 1
ATOM 1697 N N . GLY A 1 228 ? 8.601 -10.952 3.92 1 89.88 228 GLY A N 1
ATOM 1698 C CA . GLY A 1 228 ? 8.071 -12.237 3.49 1 89.88 228 GLY A CA 1
ATOM 1699 C C . GLY A 1 228 ? 8.803 -12.814 2.294 1 89.88 228 GLY A C 1
ATOM 1700 O O . GLY A 1 228 ? 9.809 -12.259 1.847 1 89.88 228 GLY A O 1
ATOM 1701 N N . PRO A 1 229 ? 8.294 -13.874 1.765 1 89.34 229 PRO A N 1
ATOM 1702 C CA . PRO A 1 229 ? 9.014 -14.641 0.747 1 89.34 229 PRO A CA 1
ATOM 1703 C C . PRO A 1 229 ? 8.824 -14.079 -0.66 1 89.34 229 PRO A C 1
ATOM 1705 O O . PRO A 1 229 ? 9.622 -14.364 -1.556 1 89.34 229 PRO A O 1
ATOM 1708 N N . LEU A 1 230 ? 7.782 -13.345 -0.899 1 91.18 230 LEU A N 1
ATOM 1709 C CA . LEU A 1 230 ? 7.505 -12.818 -2.231 1 91.18 230 LEU A CA 1
ATOM 1710 C C . LEU A 1 230 ? 8.309 -11.549 -2.492 1 91.18 230 LEU A C 1
ATOM 1712 O O . LEU A 1 230 ? 8.677 -10.839 -1.553 1 91.18 230 LEU A O 1
ATOM 1716 N N . VAL A 1 231 ? 8.594 -11.334 -3.699 1 92.99 231 VAL A N 1
ATOM 1717 C CA . VAL A 1 231 ? 9.292 -10.119 -4.106 1 92.99 231 VAL A CA 1
ATOM 1718 C C . VAL A 1 231 ? 8.283 -8.997 -4.342 1 92.99 231 VAL A C 1
ATOM 1720 O O . VAL A 1 231 ? 7.492 -9.054 -5.286 1 92.99 231 VAL A O 1
ATOM 1723 N N . LEU A 1 232 ? 8.373 -8.01 -3.548 1 95.42 232 LEU A N 1
ATOM 1724 C CA . LEU A 1 232 ? 7.461 -6.879 -3.679 1 95.42 232 LEU A CA 1
ATOM 1725 C C . LEU A 1 232 ? 8.065 -5.793 -4.563 1 95.42 232 LEU A C 1
ATOM 1727 O O . LEU A 1 232 ? 9.27 -5.536 -4.503 1 95.42 232 LEU A O 1
ATOM 1731 N N . ARG A 1 233 ? 7.236 -5.16 -5.38 1 96.23 233 ARG A N 1
ATOM 1732 C CA . ARG A 1 233 ? 7.679 -3.917 -6.004 1 96.23 233 ARG A CA 1
ATOM 1733 C C . ARG A 1 233 ? 8.056 -2.88 -4.951 1 96.23 233 ARG A C 1
ATOM 1735 O O . ARG A 1 233 ? 7.558 -2.923 -3.824 1 96.23 233 ARG A O 1
ATOM 1742 N N . ALA A 1 234 ? 8.861 -1.975 -5.323 1 96.81 234 ALA A N 1
ATOM 1743 C CA . ALA A 1 234 ? 9.422 -1.004 -4.388 1 96.81 234 ALA A CA 1
ATOM 1744 C C . ALA A 1 234 ? 8.321 -0.186 -3.72 1 96.81 234 ALA A C 1
ATOM 1746 O O . ALA A 1 234 ? 8.355 0.041 -2.508 1 96.81 234 ALA A O 1
ATOM 1747 N N . GLU A 1 235 ? 7.336 0.277 -4.476 1 97.79 235 GLU A N 1
ATOM 1748 C CA . GLU A 1 235 ? 6.263 1.079 -3.895 1 97.79 235 GLU A CA 1
ATOM 1749 C C . GLU A 1 235 ? 5.403 0.246 -2.948 1 97.79 235 GLU A C 1
ATOM 1751 O O . GLU A 1 235 ? 4.928 0.749 -1.928 1 97.79 235 GLU A O 1
ATOM 1756 N N . THR A 1 236 ? 5.197 -1.077 -3.291 1 97.9 236 THR A N 1
ATOM 1757 C CA . THR A 1 236 ? 4.463 -1.973 -2.404 1 97.9 236 THR A CA 1
ATOM 1758 C C . THR A 1 236 ? 5.225 -2.186 -1.099 1 97.9 236 THR A C 1
ATOM 1760 O O . THR A 1 236 ? 4.631 -2.18 -0.019 1 97.9 236 THR A O 1
ATOM 1763 N N . ALA A 1 237 ? 6.511 -2.352 -1.225 1 97.52 237 ALA A N 1
ATOM 1764 C CA . ALA A 1 237 ? 7.354 -2.555 -0.049 1 97.52 237 ALA A CA 1
ATOM 1765 C C . ALA A 1 237 ? 7.289 -1.351 0.886 1 97.52 237 ALA A C 1
ATOM 1767 O O . ALA A 1 237 ? 7.243 -1.508 2.109 1 97.52 237 ALA A O 1
ATOM 1768 N N . ALA A 1 238 ? 7.294 -0.144 0.35 1 98.49 238 ALA A N 1
ATOM 1769 C CA . ALA A 1 238 ? 7.222 1.075 1.151 1 98.49 238 ALA A CA 1
ATOM 1770 C C . ALA A 1 238 ? 5.918 1.136 1.941 1 98.49 238 ALA A C 1
ATOM 1772 O O . ALA A 1 238 ? 5.928 1.375 3.151 1 98.49 238 ALA A O 1
ATOM 1773 N N . ILE A 1 239 ? 4.849 0.875 1.225 1 98.46 239 ILE A N 1
ATOM 1774 C CA . ILE A 1 239 ? 3.53 0.944 1.844 1 98.46 239 ILE A CA 1
ATOM 1775 C C . ILE A 1 239 ? 3.398 -0.149 2.901 1 98.46 239 ILE A C 1
ATOM 1777 O O . ILE A 1 239 ? 2.924 0.105 4.011 1 98.46 239 ILE A O 1
ATOM 1781 N N . ALA A 1 240 ? 3.886 -1.32 2.572 1 97.45 240 ALA A N 1
ATOM 1782 C CA . ALA A 1 240 ? 3.803 -2.46 3.482 1 97.45 240 ALA A CA 1
ATOM 1783 C C . ALA A 1 240 ? 4.635 -2.22 4.739 1 97.45 240 ALA A C 1
ATOM 1785 O O . ALA A 1 240 ? 4.166 -2.454 5.855 1 97.45 240 ALA A O 1
ATOM 1786 N N . ALA A 1 241 ? 5.835 -1.756 4.597 1 96.81 241 ALA A N 1
ATOM 1787 C CA . ALA A 1 241 ? 6.728 -1.531 5.731 1 96.81 241 ALA A CA 1
ATOM 1788 C C . ALA A 1 241 ? 6.157 -0.478 6.677 1 96.81 241 ALA A C 1
ATOM 1790 O O . ALA A 1 241 ? 6.161 -0.663 7.896 1 96.81 241 ALA A O 1
ATOM 1791 N N . LEU A 1 242 ? 5.644 0.589 6.101 1 97.35 242 LEU A N 1
ATOM 1792 C CA . LEU A 1 242 ? 5.056 1.648 6.913 1 97.35 242 LEU A CA 1
ATOM 1793 C C . LEU A 1 242 ? 3.825 1.142 7.658 1 97.35 242 LEU A C 1
ATOM 1795 O O . LEU A 1 242 ? 3.633 1.459 8.834 1 97.35 242 LEU A O 1
ATOM 1799 N N . SER A 1 243 ? 3.019 0.366 6.961 1 96.05 243 SER A N 1
ATOM 1800 C CA . SER A 1 243 ? 1.817 -0.192 7.571 1 96.05 243 SER A CA 1
ATOM 1801 C C . SER A 1 243 ? 2.164 -1.11 8.738 1 96.05 243 SER A C 1
ATOM 1803 O O . SER A 1 243 ? 1.557 -1.021 9.807 1 96.05 243 SER A O 1
ATOM 1805 N N . CYS A 1 244 ? 3.115 -1.989 8.508 1 93.41 244 CYS A N 1
ATOM 1806 C CA . CYS A 1 244 ? 3.538 -2.917 9.551 1 93.41 244 CYS A CA 1
ATOM 1807 C C . CYS A 1 244 ? 4.08 -2.166 10.761 1 93.41 244 CYS A C 1
ATOM 1809 O O . CYS A 1 244 ? 3.737 -2.486 11.901 1 93.41 244 CYS A O 1
ATOM 1811 N N . TRP A 1 245 ? 4.886 -1.154 10.529 1 92.72 245 TRP A N 1
ATOM 1812 C CA . TRP A 1 245 ? 5.429 -0.37 11.634 1 92.72 245 TRP A CA 1
ATOM 1813 C C . TRP A 1 245 ? 4.311 0.285 12.437 1 92.72 245 TRP A C 1
ATOM 1815 O O . TRP A 1 245 ? 4.299 0.215 13.668 1 92.72 245 TRP A O 1
ATOM 1825 N N . GLN A 1 246 ? 3.366 0.916 11.705 1 91.47 246 GLN A N 1
ATOM 1826 C CA . GLN A 1 246 ? 2.284 1.622 12.382 1 91.47 246 GLN A CA 1
ATOM 1827 C C . GLN A 1 246 ? 1.457 0.668 13.239 1 91.47 246 GLN A C 1
ATOM 1829 O O . GLN A 1 246 ? 1.056 1.014 14.353 1 91.47 246 GLN A O 1
ATOM 1834 N N . ALA A 1 247 ? 1.221 -0.491 12.764 1 88.01 247 ALA A N 1
ATOM 1835 C CA . ALA A 1 247 ? 0.373 -1.463 13.448 1 88.01 247 ALA A CA 1
ATOM 1836 C C . ALA A 1 247 ? 1.099 -2.084 14.638 1 88.01 247 ALA A C 1
ATOM 1838 O O . ALA A 1 247 ? 0.487 -2.358 15.673 1 88.01 247 ALA A O 1
ATOM 1839 N N . LEU A 1 248 ? 2.352 -2.261 14.516 1 82.15 248 LEU A N 1
ATOM 1840 C CA . LEU A 1 248 ? 3.077 -3.056 15.501 1 82.15 248 LEU A CA 1
ATOM 1841 C C . LEU A 1 248 ? 3.729 -2.16 16.549 1 82.15 248 LEU A C 1
ATOM 1843 O O . LEU A 1 248 ? 3.832 -2.539 17.718 1 82.15 248 LEU A O 1
ATOM 1847 N N . ALA A 1 249 ? 4.106 -0.971 16.104 1 78.87 249 ALA A N 1
ATOM 1848 C CA . ALA A 1 249 ? 4.93 -0.188 17.021 1 78.87 249 ALA A CA 1
ATOM 1849 C C . ALA A 1 249 ? 4.58 1.295 16.943 1 78.87 249 ALA A C 1
ATOM 1851 O O . ALA A 1 249 ? 5.027 2.089 17.774 1 78.87 249 ALA A O 1
ATOM 1852 N N . GLY A 1 250 ? 3.736 1.603 15.999 1 78.29 250 GLY A N 1
ATOM 1853 C CA . GLY A 1 250 ? 3.486 3.015 15.754 1 78.29 250 GLY A CA 1
ATOM 1854 C C . GLY A 1 250 ? 2.159 3.492 16.313 1 78.29 250 GLY A C 1
ATOM 1855 O O . GLY A 1 250 ? 1.723 3.03 17.369 1 78.29 250 GLY A O 1
ATOM 1856 N N . GLY A 1 251 ? 1.723 4.462 15.683 1 73.57 251 GLY A N 1
ATOM 1857 C CA . GLY A 1 251 ? 0.578 5.226 16.151 1 73.57 251 GLY A CA 1
ATOM 1858 C C . GLY A 1 251 ? -0.706 4.418 16.183 1 73.57 251 GLY A C 1
ATOM 1859 O O . GLY A 1 251 ? -1.696 4.84 16.785 1 73.57 251 GLY A O 1
ATOM 1860 N N . TRP A 1 252 ? -0.644 3.232 15.481 1 76.42 252 TRP A N 1
ATOM 1861 C CA . TRP A 1 252 ? -1.865 2.433 15.457 1 76.42 252 TRP A CA 1
ATOM 1862 C C . TRP A 1 252 ? -1.96 1.546 16.694 1 76.42 252 TRP A C 1
ATOM 1864 O O . TRP A 1 252 ? -3.016 0.974 16.976 1 76.42 252 TRP A O 1
ATOM 1874 N N . ALA A 1 253 ? -0.766 1.254 17.396 1 63.81 253 ALA A N 1
ATOM 1875 C CA . ALA A 1 253 ? -0.666 0.314 18.509 1 63.81 253 ALA A CA 1
ATOM 1876 C C . ALA A 1 253 ? -1.26 0.908 19.783 1 63.81 253 ALA A C 1
ATOM 1878 O O . ALA A 1 253 ? -1.701 0.174 20.671 1 63.81 253 ALA A O 1
ATOM 1879 N N . GLY A 1 254 ? -1.07 2.196 20.149 1 58.8 254 GLY A N 1
ATOM 1880 C CA . GLY A 1 254 ? -1.341 2.783 21.452 1 58.8 254 GLY A CA 1
ATOM 1881 C C . GLY A 1 254 ? -2.769 3.273 21.6 1 58.8 254 GLY A C 1
ATOM 1882 O O . GLY A 1 254 ? -3.19 3.651 22.695 1 58.8 254 GLY A O 1
ATOM 1883 N N . GLN A 1 255 ? -3.456 3.656 20.65 1 49.07 255 GLN A N 1
ATOM 1884 C CA . GLN A 1 255 ? -4.608 4.456 21.053 1 49.07 255 GLN A CA 1
ATOM 1885 C C . GLN A 1 255 ? -5.756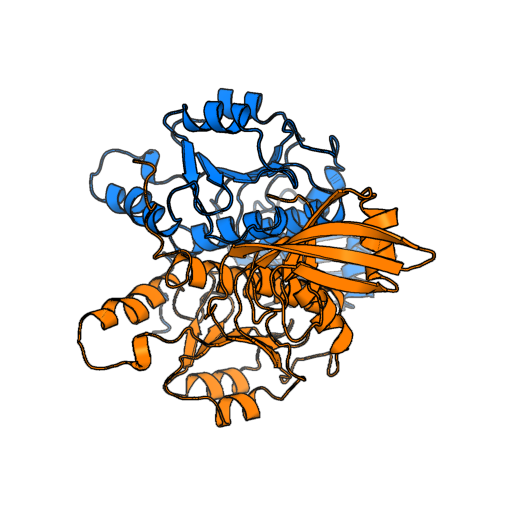 3.568 21.524 1 49.07 255 GLN A C 1
ATOM 1887 O O . GLN A 1 255 ? -6.401 2.897 20.715 1 49.07 255 GLN A O 1
ATOM 1892 N N . ALA A 1 256 ? -5.53 2.948 22.692 1 42.44 256 ALA A N 1
ATOM 1893 C CA . ALA A 1 256 ? -6.689 2.356 23.355 1 42.44 256 ALA A CA 1
ATOM 1894 C C . ALA A 1 256 ? -7.945 3.185 23.108 1 42.44 256 ALA A C 1
ATOM 1896 O O . ALA A 1 256 ? -7.898 4.417 23.132 1 42.44 256 ALA A O 1
ATOM 1897 N N . ALA A 1 257 ? -9.032 2.581 22.653 1 39.1 257 ALA A N 1
ATOM 1898 C CA . ALA A 1 257 ? -10.379 3.135 22.545 1 39.1 257 ALA A CA 1
ATOM 1899 C C . ALA A 1 257 ? -10.687 4.061 23.719 1 39.1 257 ALA A C 1
ATOM 1901 O O . ALA A 1 257 ? -10.666 3.634 24.876 1 39.1 257 ALA A O 1
ATOM 1902 N N . GLU A 1 258 ? -10.164 5.185 23.803 1 33.54 258 GLU A N 1
ATOM 1903 C CA . GLU A 1 258 ? -10.956 5.955 24.757 1 33.54 258 GLU A CA 1
ATOM 1904 C C . GLU A 1 258 ? -12.448 5.697 24.571 1 33.54 258 GLU A C 1
ATOM 1906 O O . GLU A 1 258 ? -13.01 6.007 23.518 1 33.54 258 GLU A O 1
ATOM 1911 N N . GLY A 1 259 ? -12.954 4.535 24.926 1 30.27 259 GLY A N 1
ATOM 1912 C CA . GLY A 1 259 ? -14.338 4.098 25.014 1 30.27 259 GLY A CA 1
ATOM 1913 C C . GLY A 1 259 ? -15.293 5.213 25.395 1 30.27 259 GLY A C 1
ATOM 1914 O O . GLY A 1 259 ? -14.933 6.113 26.157 1 30.27 259 GLY A O 1
ATOM 1915 N N . VAL A 1 260 ? -16.434 5.425 24.6 1 26.58 260 VAL A N 1
ATOM 1916 C CA . VAL A 1 260 ? -17.78 5.918 24.871 1 26.58 260 VAL A CA 1
ATOM 1917 C C . VAL A 1 260 ? -18.275 5.364 26.205 1 26.58 260 VAL A C 1
ATOM 1919 O O . VAL A 1 260 ? -18.511 4.16 26.335 1 26.58 260 VAL A O 1
ATOM 1922 N N . ARG A 1 261 ? -17.552 5.651 27.238 1 24.13 261 ARG A N 1
ATOM 1923 C CA . ARG A 1 261 ? -18.529 5.651 28.323 1 24.13 261 ARG A CA 1
ATOM 1924 C C . ARG A 1 261 ? -19.601 6.711 28.094 1 24.13 261 ARG A C 1
ATOM 1926 O O . ARG A 1 261 ? -19.3 7.821 27.651 1 24.13 261 ARG A O 1
ATOM 1933 N N . MET B 1 1 ? 18.805 -17.541 -11.163 1 63.69 1 MET B N 1
ATOM 1934 C CA . MET B 1 1 ? 17.393 -17.622 -11.527 1 63.69 1 MET B CA 1
ATOM 1935 C C . MET B 1 1 ? 17.088 -16.735 -12.729 1 63.69 1 MET B C 1
ATOM 1937 O O . MET B 1 1 ? 17.672 -15.659 -12.876 1 63.69 1 MET B O 1
ATOM 1941 N N . PRO B 1 2 ? 16.365 -17.382 -13.7 1 74.04 2 PRO B N 1
ATOM 1942 C CA . PRO B 1 2 ? 16.084 -16.563 -14.882 1 74.04 2 PRO B CA 1
ATOM 1943 C C . PRO B 1 2 ? 15.489 -15.202 -14.528 1 74.04 2 PRO B C 1
ATOM 1945 O O . PRO B 1 2 ? 14.744 -15.084 -13.552 1 74.04 2 PRO B O 1
ATOM 1948 N N . ARG B 1 3 ? 15.851 -14.275 -15.336 1 77.4 3 ARG B N 1
ATOM 1949 C CA . ARG B 1 3 ? 15.434 -12.893 -15.126 1 77.4 3 ARG B CA 1
ATOM 1950 C C . ARG B 1 3 ? 13.959 -12.708 -15.468 1 77.4 3 ARG B C 1
ATOM 1952 O O . ARG B 1 3 ? 13.271 -11.894 -14.849 1 77.4 3 ARG B O 1
ATOM 1959 N N . VAL B 1 4 ? 13.477 -13.563 -16.39 1 92.88 4 VAL B N 1
ATOM 1960 C CA . VAL B 1 4 ? 12.114 -13.419 -16.889 1 92.88 4 VAL B CA 1
ATOM 1961 C C . VAL B 1 4 ? 11.26 -14.589 -16.405 1 92.88 4 VAL B C 1
ATOM 1963 O O . VAL B 1 4 ? 11.691 -15.743 -16.458 1 92.88 4 VAL B O 1
ATOM 1966 N N . ARG B 1 5 ? 10.133 -14.255 -15.896 1 95.85 5 ARG B N 1
ATOM 1967 C CA . ARG B 1 5 ? 9.162 -15.24 -15.43 1 95.85 5 ARG B CA 1
ATOM 1968 C C . ARG B 1 5 ? 7.84 -15.101 -16.179 1 95.85 5 ARG B C 1
ATOM 1970 O O . ARG B 1 5 ? 7.313 -13.996 -16.32 1 95.85 5 ARG B O 1
ATOM 1977 N N . LEU B 1 6 ? 7.32 -16.284 -16.688 1 96.07 6 LEU B N 1
ATOM 1978 C CA . LEU B 1 6 ? 6.153 -16.221 -17.561 1 96.07 6 LEU B CA 1
ATOM 1979 C C . LEU B 1 6 ? 5.101 -17.241 -17.136 1 96.07 6 LEU B C 1
ATOM 1981 O O . LEU B 1 6 ? 5.421 -18.409 -16.906 1 96.07 6 LEU B O 1
ATOM 1985 N N . PHE B 1 7 ? 3.819 -16.788 -17.006 1 97.31 7 PHE B N 1
ATOM 1986 C CA . PHE B 1 7 ? 2.689 -17.696 -16.848 1 97.31 7 PHE B CA 1
ATOM 1987 C C . PHE B 1 7 ? 2.263 -18.27 -18.194 1 97.31 7 PHE B C 1
ATOM 1989 O O . PHE B 1 7 ? 2.079 -17.528 -19.161 1 97.31 7 PHE B O 1
ATOM 1996 N N . ILE B 1 8 ? 2.147 -19.51 -18.257 1 95.03 8 ILE B N 1
ATOM 1997 C CA . ILE B 1 8 ? 1.67 -20.139 -19.484 1 95.03 8 ILE B CA 1
ATOM 1998 C C . ILE B 1 8 ? 0.381 -20.907 -19.203 1 95.03 8 ILE B C 1
ATOM 2000 O O . ILE B 1 8 ? 0.276 -21.608 -18.194 1 95.03 8 ILE B O 1
ATOM 2004 N N . ASP B 1 9 ? -0.524 -20.671 -20.095 1 91.36 9 ASP B N 1
ATOM 2005 C CA . ASP B 1 9 ? -1.821 -21.323 -19.941 1 91.36 9 ASP B CA 1
ATOM 2006 C C . ASP B 1 9 ? -1.799 -22.736 -20.519 1 91.36 9 ASP B C 1
ATOM 2008 O O . ASP B 1 9 ? -2.474 -23.016 -21.512 1 91.36 9 ASP B O 1
ATOM 2012 N N . GLN B 1 10 ? -0.95 -23.627 -20.049 1 91.14 10 GLN B N 1
ATOM 2013 C CA . GLN B 1 10 ? -0.854 -25.043 -20.391 1 91.14 10 GLN B CA 1
ATOM 2014 C C . GLN B 1 10 ? -1.246 -25.922 -19.207 1 91.14 10 GLN B C 1
ATOM 2016 O O . GLN B 1 10 ? -0.858 -25.65 -18.069 1 91.14 10 GLN B O 1
ATOM 2021 N N . PRO B 1 11 ? -1.947 -26.887 -19.476 1 87.92 11 PRO B N 1
ATOM 2022 C CA . PRO B 1 11 ? -2.478 -27.695 -18.375 1 87.92 11 PRO B CA 1
ATOM 2023 C C . PRO B 1 11 ? -1.401 -28.524 -17.679 1 87.92 11 PRO B C 1
ATOM 2025 O O . PRO B 1 11 ? -1.565 -28.906 -16.518 1 87.92 11 PRO B O 1
ATOM 2028 N N . PHE B 1 12 ? -0.296 -28.862 -18.446 1 92.47 12 PHE B N 1
ATOM 2029 C CA . PHE B 1 12 ? 0.733 -29.715 -17.862 1 92.47 12 PHE B CA 1
ATOM 2030 C C . PHE B 1 12 ? 2.121 -29.272 -18.31 1 92.47 12 PHE B C 1
ATOM 2032 O O . PHE B 1 12 ? 2.328 -28.952 -19.482 1 92.47 12 PHE B O 1
ATOM 2039 N N . LEU B 1 13 ? 3.025 -29.194 -17.357 1 94.96 13 LEU B N 1
ATOM 2040 C CA . LEU B 1 13 ? 4.434 -28.923 -17.62 1 94.96 13 LEU B CA 1
ATOM 2041 C C . LEU B 1 13 ? 5.297 -30.126 -17.255 1 94.96 13 LEU B C 1
ATOM 2043 O O . LEU B 1 13 ? 5.121 -30.721 -16.19 1 94.96 13 LEU B O 1
ATOM 2047 N N . ALA B 1 14 ? 6.187 -30.552 -18.128 1 94.32 14 ALA B N 1
ATOM 2048 C CA . ALA B 1 14 ? 7.065 -31.698 -17.907 1 94.32 14 ALA B CA 1
ATOM 2049 C C . ALA B 1 14 ? 8.419 -31.49 -18.578 1 94.32 14 ALA B C 1
ATOM 2051 O O . ALA B 1 14 ? 8.514 -30.808 -19.601 1 94.32 14 ALA B O 1
ATOM 2052 N N . SER B 1 15 ? 9.343 -32.125 -18.025 1 95.27 15 SER B N 1
ATOM 2053 C CA . SER B 1 15 ? 10.689 -32.056 -18.585 1 95.27 15 SER B CA 1
ATOM 2054 C C . SER B 1 15 ? 10.71 -32.539 -20.032 1 95.27 15 SER B C 1
ATOM 2056 O O . SER B 1 15 ? 10.112 -33.566 -20.358 1 95.27 15 SER B O 1
ATOM 2058 N N . GLY B 1 16 ? 11.319 -31.747 -20.823 1 94.69 16 GLY B N 1
ATOM 2059 C CA . GLY B 1 16 ? 11.475 -32.124 -22.219 1 94.69 16 GLY B CA 1
ATOM 2060 C C . GLY B 1 16 ? 10.34 -31.635 -23.099 1 94.69 16 GLY B C 1
ATOM 2061 O O . GLY B 1 16 ? 10.442 -31.669 -24.327 1 94.69 16 GLY B O 1
ATOM 2062 N N . ALA B 1 17 ? 9.274 -31.17 -22.494 1 95.02 17 ALA B N 1
ATOM 2063 C CA . ALA B 1 17 ? 8.128 -30.685 -23.259 1 95.02 17 ALA B CA 1
ATOM 2064 C C . ALA B 1 17 ? 8.477 -29.409 -24.02 1 95.02 17 ALA B C 1
ATOM 2066 O O . ALA B 1 17 ? 9.265 -28.59 -23.541 1 95.02 17 ALA B O 1
ATOM 2067 N N . ALA B 1 18 ? 7.938 -29.324 -25.199 1 95.6 18 ALA B N 1
ATOM 2068 C CA . ALA B 1 18 ? 8.052 -28.115 -26.01 1 95.6 18 ALA B CA 1
ATOM 2069 C C . ALA B 1 18 ? 6.733 -27.348 -26.038 1 95.6 18 ALA B C 1
ATOM 2071 O O . ALA B 1 18 ? 5.692 -27.904 -26.394 1 95.6 18 ALA B O 1
ATOM 2072 N N . ILE B 1 19 ? 6.812 -26.096 -25.661 1 95.77 19 ILE B N 1
ATOM 2073 C CA . ILE B 1 19 ? 5.602 -25.283 -25.599 1 95.77 19 ILE B CA 1
ATOM 2074 C C . ILE B 1 19 ? 5.693 -24.144 -26.613 1 95.77 19 ILE B C 1
ATOM 2076 O O . ILE B 1 19 ? 6.638 -23.352 -26.583 1 95.77 19 ILE B O 1
ATOM 2080 N N . GLU B 1 20 ? 4.712 -24.068 -27.426 1 95.15 20 GLU B N 1
ATOM 2081 C CA . GLU B 1 20 ? 4.646 -22.977 -28.394 1 95.15 20 GLU B CA 1
ATOM 2082 C C . GLU B 1 20 ? 3.974 -21.746 -27.793 1 95.15 20 GLU B C 1
ATOM 2084 O O . GLU B 1 20 ? 2.866 -21.834 -27.26 1 95.15 20 GLU B O 1
ATOM 2089 N N . ILE B 1 21 ? 4.654 -20.675 -27.779 1 94.56 21 ILE B N 1
ATOM 2090 C CA . ILE B 1 21 ? 4.144 -19.392 -27.31 1 94.56 21 ILE B CA 1
ATOM 2091 C C . ILE B 1 21 ? 3.794 -18.507 -28.504 1 94.56 21 ILE B C 1
ATOM 2093 O O . ILE B 1 21 ? 4.58 -18.387 -29.447 1 94.56 21 ILE B O 1
ATOM 2097 N N . THR B 1 22 ? 2.597 -17.887 -28.469 1 93.08 22 THR B N 1
ATOM 2098 C CA . THR B 1 22 ? 2.139 -17.112 -29.616 1 93.08 22 THR B CA 1
ATOM 2099 C C . THR B 1 22 ? 1.674 -15.725 -29.181 1 93.08 22 THR B C 1
ATOM 2101 O O . THR B 1 22 ? 1.542 -15.456 -27.985 1 93.08 22 THR B O 1
ATOM 2104 N N . GLY B 1 23 ? 1.585 -14.874 -30.109 1 91.68 23 GLY B N 1
ATOM 2105 C CA . GLY B 1 23 ? 0.94 -13.586 -29.911 1 91.68 23 GLY B CA 1
ATOM 2106 C C . GLY B 1 23 ? 1.717 -12.666 -28.988 1 91.68 23 GLY B C 1
ATOM 2107 O O . GLY B 1 23 ? 2.925 -12.487 -29.153 1 91.68 23 GLY B O 1
ATOM 2108 N N . GLY B 1 24 ? 0.985 -12.043 -28.081 1 90.95 24 GLY B N 1
ATOM 2109 C CA . GLY B 1 24 ? 1.546 -11.033 -27.198 1 90.95 24 GLY B CA 1
ATOM 2110 C C . GLY B 1 24 ? 2.681 -11.556 -26.339 1 90.95 24 GLY B C 1
ATOM 2111 O O . GLY B 1 24 ? 3.669 -10.854 -26.112 1 90.95 24 GLY B O 1
ATOM 2112 N N . GLN B 1 25 ? 2.557 -12.773 -25.914 1 93.06 25 GLN B N 1
ATOM 2113 C CA . GLN B 1 25 ? 3.587 -13.346 -25.054 1 93.06 25 GLN B CA 1
ATOM 2114 C C . GLN B 1 25 ? 4.881 -13.585 -25.828 1 93.06 25 GLN B C 1
ATOM 2116 O O . GLN B 1 25 ? 5.974 -13.364 -25.302 1 93.06 25 GLN B O 1
ATOM 2121 N N . ALA B 1 26 ? 4.754 -14.045 -27.052 1 94.56 26 ALA B N 1
ATOM 2122 C CA . ALA B 1 26 ? 5.935 -14.229 -27.892 1 94.56 26 ALA B CA 1
ATOM 2123 C C . ALA B 1 26 ? 6.64 -12.9 -28.147 1 94.56 26 ALA B C 1
ATOM 2125 O O . ALA B 1 26 ? 7.864 -12.807 -28.029 1 94.56 26 ALA B O 1
ATOM 2126 N N . HIS B 1 27 ? 5.814 -11.953 -28.513 1 94.88 27 HIS B N 1
ATOM 2127 C CA . HIS B 1 27 ? 6.351 -10.614 -28.727 1 94.88 27 HIS B CA 1
ATOM 2128 C C . HIS B 1 27 ? 7.073 -10.104 -27.484 1 94.88 27 HIS B C 1
ATOM 2130 O O . HIS B 1 27 ? 8.161 -9.531 -27.584 1 94.88 27 HIS B O 1
ATOM 2136 N N . TYR B 1 28 ? 6.464 -10.378 -26.373 1 94.03 28 TYR B N 1
ATOM 2137 C CA . TYR B 1 28 ? 7.062 -9.943 -25.116 1 94.03 28 TYR B CA 1
ATOM 2138 C C . TYR B 1 28 ? 8.42 -10.599 -24.902 1 94.03 28 TYR B C 1
ATOM 2140 O O . TYR B 1 28 ? 9.409 -9.917 -24.62 1 94.03 28 TYR B O 1
ATOM 2148 N N . LEU B 1 29 ? 8.566 -11.829 -25.052 1 93.84 29 LEU B N 1
ATOM 2149 C CA . LEU B 1 29 ? 9.791 -12.577 -24.795 1 93.84 29 LEU B CA 1
ATOM 2150 C C . LEU B 1 29 ? 10.879 -12.197 -25.794 1 93.84 29 LEU B C 1
ATOM 2152 O O . LEU B 1 29 ? 12.008 -11.89 -25.402 1 93.84 29 LEU B O 1
ATOM 2156 N N . VAL B 1 30 ? 10.494 -12.129 -27.025 1 93.33 30 VAL B N 1
ATOM 2157 C CA . VAL B 1 30 ? 11.489 -12.05 -28.09 1 93.33 30 VAL B CA 1
ATOM 2158 C C . VAL B 1 30 ? 11.825 -10.588 -28.376 1 93.33 30 VAL B C 1
ATOM 2160 O O . VAL B 1 30 ? 12.992 -10.238 -28.565 1 93.33 30 VAL B O 1
ATOM 2163 N N . ASP B 1 31 ? 10.853 -9.736 -28.34 1 94.05 31 ASP B N 1
ATOM 2164 C CA . ASP B 1 31 ? 11.064 -8.368 -28.805 1 94.05 31 ASP B CA 1
ATOM 2165 C C . ASP B 1 31 ? 11.252 -7.412 -27.63 1 94.05 31 ASP B C 1
ATOM 2167 O O . ASP B 1 31 ? 12.028 -6.458 -27.717 1 94.05 31 ASP B O 1
ATOM 2171 N N . VAL B 1 32 ? 10.547 -7.663 -26.648 1 93.63 32 VAL B N 1
ATOM 2172 C CA . VAL B 1 32 ? 10.625 -6.753 -25.511 1 93.63 32 VAL B CA 1
ATOM 2173 C C . VAL B 1 32 ? 11.767 -7.174 -24.589 1 93.63 32 VAL B C 1
ATOM 2175 O O . VAL B 1 32 ? 12.648 -6.37 -24.275 1 93.63 32 VAL B O 1
ATOM 2178 N N . MET B 1 33 ? 11.796 -8.447 -24.288 1 93.02 33 MET B N 1
ATOM 2179 C CA . MET B 1 33 ? 12.829 -8.929 -23.376 1 93.02 33 MET B CA 1
ATOM 2180 C C . MET B 1 33 ? 14.071 -9.369 -24.144 1 93.02 33 MET B C 1
ATOM 2182 O O . MET B 1 33 ? 15.126 -9.598 -23.549 1 93.02 33 MET B O 1
ATOM 2186 N N . ARG B 1 34 ? 13.932 -9.58 -25.427 1 94.34 34 ARG B N 1
ATOM 2187 C CA . ARG B 1 34 ? 15.03 -9.856 -26.347 1 94.34 34 ARG B CA 1
ATOM 2188 C C . ARG B 1 34 ? 15.767 -11.132 -25.954 1 94.34 34 ARG B C 1
ATOM 2190 O O . ARG B 1 34 ? 17 -11.166 -25.945 1 94.34 34 ARG B O 1
ATOM 2197 N N . ILE B 1 35 ? 15.035 -12.036 -25.565 1 94.08 35 ILE B N 1
ATOM 2198 C CA . ILE B 1 35 ? 15.625 -13.329 -25.237 1 94.08 35 ILE B CA 1
ATOM 2199 C C . ILE B 1 35 ? 16.082 -14.027 -26.516 1 94.08 35 ILE B C 1
ATOM 2201 O O . ILE B 1 35 ? 15.317 -14.138 -27.477 1 94.08 35 ILE B O 1
ATOM 2205 N N . ALA B 1 36 ? 17.295 -14.464 -26.54 1 94.57 36 ALA B N 1
ATOM 2206 C CA . ALA B 1 36 ? 17.847 -15.176 -27.69 1 94.57 36 ALA B CA 1
ATOM 2207 C C . ALA B 1 36 ? 17.608 -16.678 -27.57 1 94.57 36 ALA B C 1
ATOM 2209 O O . ALA B 1 36 ? 17.309 -17.181 -26.485 1 94.57 36 ALA B O 1
ATOM 2210 N N . VAL B 1 37 ? 17.71 -17.316 -28.751 1 95.78 37 VAL B N 1
ATOM 2211 C CA . VAL B 1 37 ? 17.68 -18.774 -28.719 1 95.78 37 VAL B CA 1
ATOM 2212 C C . VAL B 1 37 ? 18.739 -19.292 -27.748 1 95.78 37 VAL B C 1
ATOM 2214 O O . VAL B 1 37 ? 19.887 -18.843 -27.774 1 95.78 37 VAL B O 1
ATOM 2217 N N . GLY B 1 38 ? 18.368 -20.167 -26.89 1 95.66 38 GLY B N 1
ATOM 2218 C CA . GLY B 1 38 ? 19.258 -20.639 -25.842 1 95.66 38 GLY B CA 1
ATOM 2219 C C . GLY B 1 38 ? 19.089 -19.891 -24.533 1 95.66 38 GLY B C 1
ATOM 2220 O O . GLY B 1 38 ? 19.557 -20.345 -23.487 1 95.66 38 GLY B O 1
ATOM 2221 N N . GLY B 1 39 ? 18.384 -18.774 -24.639 1 95.97 39 GLY B N 1
ATOM 2222 C CA . GLY B 1 39 ? 18.145 -17.984 -23.442 1 95.97 39 GLY B CA 1
ATOM 2223 C C . GLY B 1 39 ? 17.165 -18.634 -22.483 1 95.97 39 GLY B C 1
ATOM 2224 O O . GLY B 1 39 ? 16.257 -19.352 -22.908 1 95.97 39 GLY B O 1
ATOM 2225 N N . GLU B 1 40 ? 17.295 -18.314 -21.199 1 96.48 40 GLU B N 1
ATOM 2226 C CA . GLU B 1 40 ? 16.512 -18.978 -20.16 1 96.48 40 GLU B CA 1
ATOM 2227 C C . GLU B 1 40 ? 15.331 -18.116 -19.723 1 96.48 40 GLU B C 1
ATOM 2229 O O . GLU B 1 40 ? 15.441 -16.89 -19.658 1 96.48 40 GLU B O 1
ATOM 2234 N N . VAL B 1 41 ? 14.244 -18.829 -19.434 1 96.47 41 VAL B N 1
ATOM 2235 C CA . VAL B 1 41 ? 13.026 -18.229 -18.902 1 96.47 41 VAL B CA 1
ATOM 2236 C C . VAL B 1 41 ? 12.412 -19.151 -17.85 1 96.47 41 VAL B C 1
ATOM 2238 O O . VAL B 1 41 ? 12.469 -20.376 -17.98 1 96.47 41 VAL B O 1
ATOM 2241 N N . SER B 1 42 ? 11.932 -18.549 -16.831 1 97.13 42 SER B N 1
ATOM 2242 C CA . SER B 1 42 ? 11.144 -19.322 -15.876 1 97.13 42 SER B CA 1
ATOM 2243 C C . SER B 1 42 ? 9.666 -19.322 -16.252 1 97.13 42 SER B C 1
ATOM 2245 O O . SER B 1 42 ? 9.109 -18.28 -16.604 1 97.13 42 SER B O 1
ATOM 2247 N N . VAL B 1 43 ? 9.047 -20.55 -16.21 1 97.06 43 VAL B N 1
ATOM 2248 C CA . VAL B 1 43 ? 7.641 -20.637 -16.588 1 97.06 43 VAL B CA 1
ATOM 2249 C C . VAL B 1 43 ? 6.853 -21.345 -15.488 1 97.06 43 VAL B C 1
ATOM 2251 O O . VAL B 1 43 ? 7.381 -22.227 -14.807 1 97.06 43 VAL B O 1
ATOM 2254 N N . PHE B 1 44 ? 5.615 -20.916 -15.279 1 97.35 44 PHE B N 1
ATOM 2255 C CA . PHE B 1 44 ? 4.706 -21.577 -14.35 1 97.35 44 PHE B CA 1
ATOM 2256 C C . PHE B 1 44 ? 3.272 -21.522 -14.863 1 97.35 44 PHE B C 1
ATOM 2258 O O . PHE B 1 44 ? 2.955 -20.726 -15.749 1 97.35 44 PHE B O 1
ATOM 2265 N N . ASN B 1 45 ? 2.41 -22.45 -14.401 1 96.75 45 ASN B N 1
ATOM 2266 C CA . ASN B 1 45 ? 1.034 -22.487 -14.886 1 96.75 45 ASN B CA 1
ATOM 2267 C C . ASN B 1 45 ? 0.036 -22.558 -13.734 1 96.75 45 ASN B C 1
ATOM 2269 O O . ASN B 1 45 ? -1.155 -22.79 -13.952 1 96.75 45 ASN B O 1
ATOM 2273 N N . GLY B 1 46 ? 0.496 -22.502 -12.515 1 95.32 46 GLY B N 1
ATOM 2274 C CA . GLY B 1 46 ? -0.377 -22.522 -11.352 1 95.32 46 GLY B CA 1
ATOM 2275 C C . GLY B 1 46 ? -0.674 -23.923 -10.853 1 95.32 46 GLY B C 1
ATOM 2276 O O . GLY B 1 46 ? -1.373 -24.096 -9.852 1 95.32 46 GLY B O 1
ATOM 2277 N N . ASN B 1 47 ? -0.097 -24.997 -11.551 1 95 47 ASN B N 1
ATOM 2278 C CA . ASN B 1 47 ? -0.455 -26.369 -11.208 1 95 47 ASN B CA 1
ATOM 2279 C C . ASN B 1 47 ? 0.779 -27.261 -11.106 1 95 47 ASN B C 1
ATOM 2281 O O . ASN B 1 47 ? 0.771 -28.259 -10.382 1 95 47 ASN B O 1
ATOM 2285 N N . ASP B 1 48 ? 1.807 -26.905 -11.798 1 96.69 48 ASP B N 1
ATOM 2286 C CA . ASP B 1 48 ? 2.892 -27.871 -11.94 1 96.69 48 ASP B CA 1
ATOM 2287 C C . ASP B 1 48 ? 4.208 -27.299 -11.419 1 96.69 48 ASP B C 1
ATOM 2289 O O . ASP B 1 48 ? 5.281 -27.831 -11.71 1 96.69 48 ASP B O 1
ATOM 2293 N N . GLY B 1 49 ? 4.088 -26.194 -10.763 1 96.4 49 GLY B N 1
ATOM 2294 C CA . GLY B 1 49 ? 5.3 -25.591 -10.231 1 96.4 49 GLY B CA 1
ATOM 2295 C C . GLY B 1 49 ? 5.972 -24.643 -11.206 1 96.4 49 GLY B C 1
ATOM 2296 O O . GLY B 1 49 ? 5.352 -24.197 -12.174 1 96.4 49 GLY B O 1
ATOM 2297 N N . GLU B 1 50 ? 7.166 -24.26 -10.906 1 96.88 50 GLU B N 1
ATOM 2298 C CA . GLU B 1 50 ? 7.987 -23.378 -11.73 1 96.88 50 GLU B CA 1
ATOM 2299 C C . GLU B 1 50 ? 9.081 -24.158 -12.453 1 96.88 50 GLU B C 1
ATOM 2301 O O . GLU B 1 50 ? 9.76 -24.99 -11.849 1 96.88 50 GLU B O 1
ATOM 2306 N N . TRP B 1 51 ? 9.296 -23.817 -13.72 1 97.53 51 TRP B N 1
ATOM 2307 C CA . TRP B 1 51 ? 10.198 -24.605 -14.553 1 97.53 51 TRP B CA 1
ATOM 2308 C C . TRP B 1 51 ? 11.2 -23.707 -15.271 1 97.53 51 TRP B C 1
ATOM 2310 O O . TRP B 1 51 ? 10.845 -22.627 -15.747 1 97.53 51 TRP B O 1
ATOM 2320 N N . ARG B 1 52 ? 12.338 -24.194 -15.365 1 97.7 52 ARG B N 1
ATOM 2321 C CA . ARG B 1 52 ? 13.328 -23.595 -16.255 1 97.7 52 ARG B CA 1
ATOM 2322 C C . ARG B 1 52 ? 13.06 -23.976 -17.707 1 97.7 52 ARG B C 1
ATOM 2324 O O . ARG B 1 52 ? 12.868 -25.152 -18.02 1 97.7 52 ARG B O 1
ATOM 2331 N N . ALA B 1 53 ? 13.014 -23.044 -18.521 1 97.23 53 ALA B N 1
ATOM 2332 C CA . ALA B 1 53 ? 12.819 -23.267 -19.951 1 97.23 53 ALA B CA 1
ATOM 2333 C C . ALA B 1 53 ? 13.841 -22.485 -20.772 1 97.23 53 ALA B C 1
ATOM 2335 O O . ALA B 1 53 ? 14.402 -21.495 -20.296 1 97.23 53 ALA B O 1
ATOM 2336 N N . CYS B 1 54 ? 14.063 -22.985 -21.923 1 96.79 54 CYS B N 1
ATOM 2337 C CA . CYS B 1 54 ? 14.942 -22.298 -22.862 1 96.79 54 CYS B CA 1
ATOM 2338 C C . CYS B 1 54 ? 14.226 -22.026 -24.18 1 96.79 54 CYS B C 1
ATOM 2340 O O . CYS B 1 54 ? 13.473 -22.871 -24.668 1 96.79 54 CYS B O 1
ATOM 2342 N N . LEU B 1 55 ? 14.512 -20.863 -24.66 1 96.65 55 LEU B N 1
ATOM 2343 C CA . LEU B 1 55 ? 13.998 -20.585 -25.997 1 96.65 55 LEU B CA 1
ATOM 2344 C C . LEU B 1 55 ? 14.691 -21.457 -27.038 1 96.65 55 LEU B C 1
ATOM 2346 O O . LEU B 1 55 ? 15.901 -21.339 -27.247 1 96.65 55 LEU B O 1
ATOM 2350 N N . SER B 1 56 ? 14.011 -22.3 -27.691 1 96.48 56 SER B N 1
ATOM 2351 C CA . SER B 1 56 ? 14.622 -23.257 -28.608 1 96.48 56 SER B CA 1
ATOM 2352 C C . SER B 1 56 ? 14.468 -22.809 -30.058 1 96.48 56 SER B C 1
ATOM 2354 O O . SER B 1 56 ? 15.31 -23.123 -30.903 1 96.48 56 SER B O 1
ATOM 2356 N N . GLU B 1 57 ? 13.313 -22.168 -30.356 1 95.29 57 GLU B N 1
ATOM 2357 C CA . GLU B 1 57 ? 13.033 -21.727 -31.72 1 95.29 57 GLU B CA 1
ATOM 2358 C C . GLU B 1 57 ? 12.324 -20.376 -31.729 1 95.29 57 GLU B C 1
ATOM 2360 O O . GLU B 1 57 ? 11.55 -20.069 -30.82 1 95.29 57 GLU B O 1
ATOM 2365 N N . ARG B 1 58 ? 12.688 -19.683 -32.707 1 93.18 58 ARG B N 1
ATOM 2366 C CA . ARG B 1 58 ? 12.024 -18.409 -32.966 1 93.18 58 ARG B CA 1
ATOM 2367 C C . ARG B 1 58 ? 11.435 -18.375 -34.372 1 93.18 58 ARG B C 1
ATOM 2369 O O . ARG B 1 58 ? 12.066 -18.833 -35.327 1 93.18 58 ARG B O 1
ATOM 2376 N N . ALA B 1 59 ? 10.216 -18.123 -34.488 1 89.1 59 ALA B N 1
ATOM 2377 C CA . ALA B 1 59 ? 9.545 -17.919 -35.77 1 89.1 59 ALA B CA 1
ATOM 2378 C C . ALA B 1 59 ? 8.792 -16.591 -35.79 1 89.1 59 ALA B C 1
ATOM 2380 O O . ALA B 1 59 ? 8.914 -15.788 -34.862 1 89.1 59 ALA B O 1
ATOM 2381 N N . LYS B 1 60 ? 8.131 -16.334 -36.989 1 86.43 60 LYS B N 1
ATOM 2382 C CA . LYS B 1 60 ? 7.363 -15.097 -37.106 1 86.43 60 LYS B CA 1
ATOM 2383 C C . LYS B 1 60 ? 6.198 -15.078 -36.12 1 86.43 60 LYS B C 1
ATOM 2385 O O . LYS B 1 60 ? 5.317 -15.938 -36.175 1 86.43 60 LYS B O 1
ATOM 2390 N N . LYS B 1 61 ? 6.181 -14.354 -35.16 1 89.81 61 LYS B N 1
ATOM 2391 C CA . LYS B 1 61 ? 5.129 -14.079 -34.187 1 89.81 61 LYS B CA 1
ATOM 2392 C C . LYS B 1 61 ? 4.994 -15.222 -33.184 1 89.81 61 LYS B C 1
ATOM 2394 O O . LYS B 1 61 ? 3.985 -15.325 -32.484 1 89.81 61 LYS B O 1
ATOM 2399 N N . THR B 1 62 ? 5.897 -16.264 -33.273 1 94.06 62 THR B N 1
ATOM 2400 C CA . THR B 1 62 ? 5.853 -17.379 -32.333 1 94.06 62 THR B CA 1
ATOM 2401 C C . THR B 1 62 ? 7.257 -17.743 -31.86 1 94.06 62 THR B C 1
ATOM 2403 O O . THR B 1 62 ? 8.248 -17.365 -32.489 1 94.06 62 THR B O 1
ATOM 2406 N N . CYS B 1 63 ? 7.262 -18.383 -30.771 1 95.75 63 CYS B N 1
ATOM 2407 C CA . CYS B 1 63 ? 8.497 -18.999 -30.301 1 95.75 63 CYS B CA 1
ATOM 2408 C C . CYS B 1 63 ? 8.207 -20.265 -29.503 1 95.75 63 CYS B C 1
ATOM 2410 O O . CYS B 1 63 ? 7.065 -20.504 -29.105 1 95.75 63 CYS B O 1
ATOM 2412 N N . THR B 1 64 ? 9.205 -21.097 -29.424 1 97.22 64 THR B N 1
ATOM 2413 C CA . THR B 1 64 ? 9.05 -22.361 -28.714 1 97.22 64 THR B CA 1
ATOM 2414 C C . THR B 1 64 ? 9.966 -22.412 -27.495 1 97.22 64 THR B C 1
ATOM 2416 O O . THR B 1 64 ? 11.156 -22.108 -27.593 1 97.22 64 THR B O 1
ATOM 2419 N N . LEU B 1 65 ? 9.386 -22.735 -26.364 1 96.75 65 LEU B N 1
ATOM 2420 C CA . LEU B 1 65 ? 10.144 -22.946 -25.136 1 96.75 65 LEU B CA 1
ATOM 2421 C C . LEU B 1 65 ? 10.277 -24.433 -24.827 1 96.75 65 LEU B C 1
ATOM 2423 O O . LEU B 1 65 ? 9.295 -25.176 -24.896 1 96.75 65 LEU B O 1
ATOM 2427 N N . ARG B 1 66 ? 11.433 -24.862 -24.532 1 97.56 66 ARG B N 1
ATOM 2428 C CA . ARG B 1 66 ? 11.664 -26.232 -24.084 1 97.56 66 ARG B CA 1
ATOM 2429 C C . ARG B 1 66 ? 11.879 -26.285 -22.575 1 97.56 66 ARG B C 1
ATOM 2431 O O . ARG B 1 66 ? 12.767 -25.614 -22.045 1 97.56 66 ARG B O 1
ATOM 2438 N N . LEU B 1 67 ? 11.069 -27.06 -21.953 1 97.15 67 LEU B N 1
ATOM 2439 C CA . LEU B 1 67 ? 11.175 -27.2 -20.505 1 97.15 67 LEU B CA 1
ATOM 2440 C C . LEU B 1 67 ? 12.354 -28.092 -20.13 1 97.15 67 LEU B C 1
ATOM 2442 O O . LEU B 1 67 ? 12.522 -29.176 -20.693 1 97.15 67 LEU B O 1
ATOM 2446 N N . GLU B 1 68 ? 13.103 -27.608 -19.197 1 96.71 68 GLU B N 1
ATOM 2447 C CA . GLU B 1 68 ? 14.309 -28.35 -18.845 1 96.71 68 GLU B CA 1
ATOM 2448 C C . GLU B 1 68 ? 14.177 -28.999 -17.47 1 96.71 68 GLU B C 1
ATOM 2450 O O . GLU B 1 68 ? 14.344 -30.212 -17.332 1 96.71 68 GLU B O 1
ATOM 2455 N N . SER B 1 69 ? 13.931 -28.207 -16.439 1 96.53 69 SER B N 1
ATOM 2456 C CA . SER B 1 69 ? 13.878 -28.755 -15.088 1 96.53 69 SER B CA 1
ATOM 2457 C C . SER B 1 69 ? 12.924 -27.958 -14.205 1 96.53 69 SER B C 1
ATOM 2459 O O . SER B 1 69 ? 12.706 -26.767 -14.434 1 96.53 69 SER B O 1
ATOM 2461 N N . CYS B 1 70 ? 12.408 -28.664 -13.246 1 96.76 70 CYS B N 1
ATOM 2462 C CA . CYS B 1 70 ? 11.552 -28.023 -12.254 1 96.76 70 CYS B CA 1
ATOM 2463 C C . CYS B 1 70 ? 12.383 -27.268 -11.223 1 96.76 70 CYS B C 1
ATOM 2465 O O . CYS B 1 70 ? 13.254 -27.851 -10.574 1 96.76 70 CYS B O 1
ATOM 2467 N N . LEU B 1 71 ? 12.212 -26.024 -11.15 1 95.78 71 LEU B N 1
ATOM 2468 C CA . LEU B 1 71 ? 12.948 -25.187 -10.209 1 95.78 71 LEU B CA 1
ATOM 2469 C C . LEU B 1 71 ? 12.323 -25.252 -8.82 1 95.78 71 LEU B C 1
ATOM 2471 O O . LEU B 1 71 ? 13.033 -25.216 -7.812 1 95.78 71 LEU B O 1
ATOM 2475 N N . ARG B 1 72 ? 10.992 -25.243 -8.761 1 94.75 72 ARG B N 1
ATOM 2476 C CA . ARG B 1 72 ? 10.209 -25.257 -7.529 1 94.75 72 ARG B CA 1
ATOM 2477 C C . ARG B 1 72 ? 8.897 -26.008 -7.723 1 94.75 72 ARG B C 1
ATOM 2479 O O . ARG B 1 72 ? 8.151 -25.733 -8.665 1 94.75 72 ARG B O 1
ATOM 2486 N N . PRO B 1 73 ? 8.603 -26.989 -6.882 1 96.35 73 PRO B N 1
ATOM 2487 C CA . PRO B 1 73 ? 7.332 -27.707 -7.005 1 96.35 73 PRO B CA 1
ATOM 2488 C C . PRO B 1 73 ? 6.124 -26.826 -6.695 1 96.35 73 PRO B C 1
ATOM 2490 O O . PRO B 1 73 ? 6.26 -25.8 -6.024 1 96.35 73 PRO B O 1
ATOM 2493 N N . GLN B 1 74 ? 5.037 -27.292 -7.172 1 95.73 74 GLN B N 1
ATOM 2494 C CA . GLN B 1 74 ? 3.798 -26.573 -6.895 1 95.73 74 GLN B CA 1
ATOM 2495 C C . GLN B 1 74 ? 3.485 -26.572 -5.401 1 95.73 74 GLN B C 1
ATOM 2497 O O . GLN B 1 74 ? 3.647 -27.59 -4.727 1 95.73 74 GLN B O 1
ATOM 2502 N N . GLN B 1 75 ? 3.081 -25.446 -4.912 1 92.1 75 GLN B N 1
ATOM 2503 C CA . GLN B 1 75 ? 2.676 -25.327 -3.515 1 92.1 75 GLN B CA 1
ATOM 2504 C C . GLN B 1 75 ? 1.348 -24.587 -3.388 1 92.1 75 GLN B C 1
ATOM 2506 O O . GLN B 1 75 ? 1.005 -23.765 -4.24 1 92.1 75 GLN B O 1
ATOM 2511 N N . THR B 1 76 ? 0.65 -25.001 -2.305 1 89.37 76 THR B N 1
ATOM 2512 C CA . THR B 1 76 ? -0.515 -24.193 -1.962 1 89.37 76 THR B CA 1
ATOM 2513 C C . THR B 1 76 ? -0.088 -22.86 -1.354 1 89.37 76 THR B C 1
ATOM 2515 O O . THR B 1 76 ? 0.92 -22.788 -0.648 1 89.37 76 THR B O 1
ATOM 2518 N N . GLU B 1 77 ? -0.792 -21.892 -1.703 1 91.18 77 GLU B N 1
ATOM 2519 C CA . GLU B 1 77 ? -0.486 -20.556 -1.199 1 91.18 77 GLU B CA 1
ATOM 2520 C C . GLU B 1 77 ? -1.704 -19.926 -0.53 1 91.18 77 GLU B C 1
ATOM 2522 O O . GLU B 1 77 ? -2.305 -18.996 -1.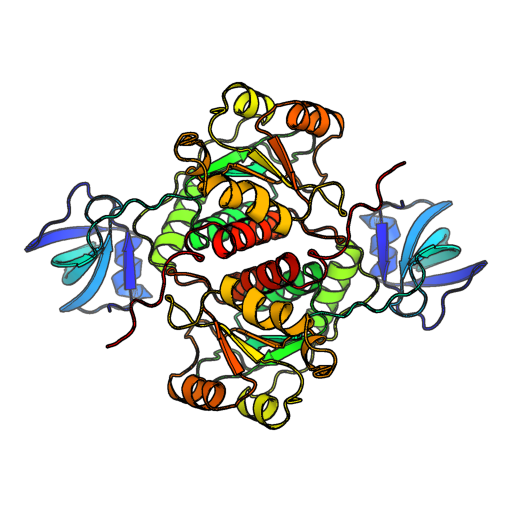071 1 91.18 77 GLU B O 1
ATOM 2527 N N . PRO B 1 78 ? -2.015 -20.464 0.659 1 91.22 78 PRO B N 1
ATOM 2528 C CA . PRO B 1 78 ? -3.16 -19.905 1.381 1 91.22 78 PRO B CA 1
ATOM 2529 C C . PRO B 1 78 ? -2.937 -18.457 1.811 1 91.22 78 PRO B C 1
ATOM 2531 O O . PRO B 1 78 ? -1.795 -18.041 2.021 1 91.22 78 PRO B O 1
ATOM 2534 N N . GLY B 1 79 ? -3.958 -17.687 1.839 1 94.38 79 GLY B N 1
ATOM 2535 C CA . GLY B 1 79 ? -3.919 -16.296 2.263 1 94.38 79 GLY B CA 1
ATOM 2536 C C . GLY B 1 79 ? -5.297 -15.707 2.503 1 94.38 79 GLY B C 1
ATOM 2537 O O . GLY B 1 79 ? -6.299 -16.423 2.463 1 94.38 79 GLY B O 1
ATOM 2538 N N . PRO B 1 80 ? -5.32 -14.489 2.776 1 96.64 80 PRO B N 1
ATOM 2539 C CA . PRO B 1 80 ? -6.609 -13.84 3.028 1 96.64 80 PRO B CA 1
ATOM 2540 C C . PRO B 1 80 ? -7.457 -13.703 1.766 1 96.64 80 PRO B C 1
ATOM 2542 O O . PRO B 1 80 ? -6.923 -13.727 0.654 1 96.64 80 PRO B O 1
ATOM 2545 N N . TRP B 1 81 ? -8.748 -13.695 2.02 1 98.13 81 TRP B N 1
ATOM 2546 C CA . TRP B 1 81 ? -9.679 -13.239 0.994 1 98.13 81 TRP B CA 1
ATOM 2547 C C . TRP B 1 81 ? -9.916 -11.736 1.102 1 98.13 81 TRP B C 1
ATOM 2549 O O . TRP B 1 81 ? -10.225 -11.226 2.182 1 98.13 81 TRP B O 1
ATOM 2559 N N . LEU B 1 82 ? -9.744 -11.085 0.011 1 98.75 82 LEU B N 1
ATOM 2560 C CA . LEU B 1 82 ? -9.951 -9.641 0.06 1 98.75 82 LEU B CA 1
ATOM 2561 C C . LEU B 1 82 ? -11.294 -9.264 -0.556 1 98.75 82 LEU B C 1
ATOM 2563 O O . LEU B 1 82 ? -11.516 -9.476 -1.75 1 98.75 82 LEU B O 1
ATOM 2567 N N . LEU B 1 83 ? -12.184 -8.815 0.262 1 98.74 83 LEU B N 1
ATOM 2568 C CA . LEU B 1 83 ? -13.43 -8.198 -0.18 1 98.74 83 LEU B CA 1
ATOM 2569 C C . LEU B 1 83 ? -13.281 -6.684 -0.283 1 98.74 83 LEU B C 1
ATOM 2571 O O . LEU B 1 83 ? -13.225 -5.991 0.735 1 98.74 83 LEU B O 1
ATOM 2575 N N . PHE B 1 84 ? -13.247 -6.177 -1.488 1 98.3 84 PHE B N 1
ATOM 2576 C CA . PHE B 1 84 ? -13.025 -4.745 -1.646 1 98.3 84 PHE B CA 1
ATOM 2577 C C . PHE B 1 84 ? -14.12 -4.118 -2.501 1 98.3 84 PHE B C 1
ATOM 2579 O O . PHE B 1 84 ? -14.503 -4.673 -3.533 1 98.3 84 PHE B O 1
ATOM 2586 N N . ALA B 1 85 ? -14.593 -3.019 -2.021 1 97.72 85 ALA B N 1
ATOM 2587 C CA . ALA B 1 85 ? -15.571 -2.297 -2.831 1 97.72 85 ALA B CA 1
ATOM 2588 C C . ALA B 1 85 ? -14.954 -1.826 -4.145 1 97.72 85 ALA B C 1
ATOM 2590 O O . ALA B 1 85 ? -13.807 -1.375 -4.173 1 97.72 85 ALA B O 1
ATOM 2591 N N . LEU B 1 86 ? -15.744 -1.911 -5.197 1 95.53 86 LEU B N 1
ATOM 2592 C CA . LEU B 1 86 ? -15.281 -1.383 -6.475 1 95.53 86 LEU B CA 1
ATOM 2593 C C . LEU B 1 86 ? -15.007 0.114 -6.378 1 95.53 86 LEU B C 1
ATOM 2595 O O . LEU B 1 86 ? -15.822 0.865 -5.838 1 95.53 86 LEU B O 1
ATOM 2599 N N . LEU B 1 87 ? -13.817 0.418 -6.891 1 95.27 87 LEU B N 1
ATOM 2600 C CA . LEU B 1 87 ? -13.345 1.797 -6.915 1 95.27 87 LEU B CA 1
ATOM 2601 C C . LEU B 1 87 ? -13.192 2.295 -8.348 1 95.27 87 LEU B C 1
ATOM 2603 O O . LEU B 1 87 ? -13.519 1.579 -9.297 1 95.27 87 LEU B O 1
ATOM 2607 N N . LYS B 1 88 ? -12.782 3.515 -8.451 1 93.17 88 LYS B N 1
ATOM 2608 C CA . LYS B 1 88 ? -12.415 3.969 -9.79 1 93.17 88 LYS B CA 1
ATOM 2609 C C . LYS B 1 88 ? -11.387 3.037 -10.424 1 93.17 88 LYS B C 1
ATOM 2611 O O . LYS B 1 88 ? -10.649 2.346 -9.718 1 93.17 88 LYS B O 1
ATOM 2616 N N . ARG B 1 89 ? -11.349 3.033 -11.679 1 93.2 89 ARG B N 1
ATOM 2617 C CA . ARG B 1 89 ? -10.618 2.037 -12.456 1 93.2 89 ARG B CA 1
ATOM 2618 C C . ARG B 1 89 ? -9.175 1.92 -11.977 1 93.2 89 ARG B C 1
ATOM 2620 O O . ARG B 1 89 ? -8.716 0.828 -11.636 1 93.2 89 ARG B O 1
ATOM 2627 N N . ASP B 1 90 ? -8.483 3.016 -11.921 1 94.22 90 ASP B N 1
ATOM 2628 C CA . ASP B 1 90 ? -7.064 3 -11.577 1 94.22 90 ASP B CA 1
ATOM 2629 C C . ASP B 1 90 ? -6.849 2.471 -10.16 1 94.22 90 ASP B C 1
ATOM 2631 O O . ASP B 1 90 ? -5.88 1.755 -9.9 1 94.22 90 ASP B O 1
ATOM 2635 N N . CYS B 1 91 ? -7.78 2.798 -9.287 1 96.29 91 CYS B N 1
ATOM 2636 C CA . CYS B 1 91 ? -7.674 2.348 -7.903 1 96.29 91 CYS B CA 1
ATOM 2637 C C . CYS B 1 91 ? -7.973 0.858 -7.79 1 96.29 91 CYS B C 1
ATOM 2639 O O . CYS B 1 91 ? -7.305 0.142 -7.042 1 96.29 91 CYS B O 1
ATOM 2641 N N . THR B 1 92 ? -8.961 0.428 -8.51 1 97.3 92 THR B N 1
ATOM 2642 C CA . THR B 1 92 ? -9.272 -0.997 -8.539 1 97.3 92 THR B CA 1
ATOM 2643 C C . THR B 1 92 ? -8.093 -1.796 -9.087 1 97.3 92 THR B C 1
ATOM 2645 O O . THR B 1 92 ? -7.727 -2.834 -8.531 1 97.3 92 THR B O 1
ATOM 2648 N N . ASP B 1 93 ? -7.481 -1.276 -10.142 1 97.9 93 ASP B N 1
ATOM 2649 C CA . ASP B 1 93 ? -6.306 -1.92 -10.72 1 97.9 93 ASP B CA 1
ATOM 2650 C C . ASP B 1 93 ? -5.178 -2.025 -9.695 1 97.9 93 ASP B C 1
ATOM 2652 O O . ASP B 1 93 ? -4.538 -3.072 -9.575 1 97.9 93 ASP B O 1
ATOM 2656 N N . LEU B 1 94 ? -5 -0.96 -8.981 1 98.37 94 LEU B N 1
ATOM 2657 C CA . LEU B 1 94 ? -3.957 -0.898 -7.963 1 98.37 94 LEU B CA 1
ATOM 2658 C C . LEU B 1 94 ? -4.201 -1.934 -6.871 1 98.37 94 LEU B C 1
ATOM 2660 O O . LEU B 1 94 ? -3.28 -2.648 -6.47 1 98.37 94 LEU B O 1
ATOM 2664 N N . VAL B 1 95 ? -5.386 -2.031 -6.416 1 98.51 95 VAL B N 1
ATOM 2665 C CA . VAL B 1 95 ? -5.738 -2.968 -5.354 1 98.51 95 VAL B CA 1
ATOM 2666 C C . VAL B 1 95 ? -5.453 -4.397 -5.81 1 98.51 95 VAL B C 1
ATOM 2668 O O . VAL B 1 95 ? -4.836 -5.177 -5.08 1 98.51 95 VAL B O 1
ATOM 2671 N N . VAL B 1 96 ? -5.811 -4.734 -6.984 1 98.67 96 VAL B N 1
ATOM 2672 C CA . VAL B 1 96 ? -5.645 -6.088 -7.503 1 98.67 96 VAL B CA 1
ATOM 2673 C C . VAL B 1 96 ? -4.159 -6.415 -7.628 1 98.67 96 VAL B C 1
ATOM 2675 O O . VAL B 1 96 ? -3.718 -7.492 -7.22 1 98.67 96 VAL B O 1
ATOM 2678 N N . GLN B 1 97 ? -3.455 -5.494 -8.149 1 98.68 97 GLN B N 1
ATOM 2679 C CA . GLN B 1 97 ? -2.02 -5.694 -8.318 1 98.68 97 GLN B CA 1
ATOM 2680 C C . GLN B 1 97 ? -1.328 -5.88 -6.97 1 98.68 97 GLN B C 1
ATOM 2682 O O . GLN B 1 97 ? -0.618 -6.865 -6.762 1 98.68 97 GLN B O 1
ATOM 2687 N N . LYS B 1 98 ? -1.546 -4.95 -6.058 1 98.71 98 LYS B N 1
ATOM 2688 C CA . LYS B 1 98 ? -0.842 -4.964 -4.779 1 98.71 98 LYS B CA 1
ATOM 2689 C C . LYS B 1 98 ? -1.3 -6.134 -3.912 1 98.71 98 LYS B C 1
ATOM 2691 O O . LYS B 1 98 ? -0.497 -6.736 -3.196 1 98.71 98 LYS B O 1
ATOM 2696 N N . ALA B 1 99 ? -2.543 -6.448 -3.968 1 98.67 99 ALA B N 1
ATOM 2697 C CA . ALA B 1 99 ? -3.046 -7.585 -3.202 1 98.67 99 ALA B CA 1
ATOM 2698 C C . ALA B 1 99 ? -2.405 -8.889 -3.67 1 98.67 99 ALA B C 1
ATOM 2700 O O . ALA B 1 99 ? -2.082 -9.756 -2.856 1 98.67 99 ALA B O 1
ATOM 2701 N N . THR B 1 100 ? -2.273 -9.034 -4.942 1 98.37 100 THR B N 1
ATOM 2702 C CA . THR B 1 100 ? -1.621 -10.218 -5.493 1 98.37 100 THR B CA 1
ATOM 2703 C C . THR B 1 100 ? -0.183 -10.325 -4.994 1 98.37 100 THR B C 1
ATOM 2705 O O . THR B 1 100 ? 0.247 -11.39 -4.548 1 98.37 100 THR B O 1
ATOM 2708 N N . GLU B 1 101 ? 0.495 -9.236 -4.994 1 97.18 101 GLU B N 1
ATOM 2709 C CA . GLU B 1 101 ? 1.87 -9.19 -4.505 1 97.18 101 GLU B CA 1
ATOM 2710 C C . GLU B 1 101 ? 1.939 -9.53 -3.019 1 97.18 101 GLU B C 1
ATOM 2712 O O . GLU B 1 101 ? 2.934 -10.086 -2.55 1 97.18 101 GLU B O 1
ATOM 2717 N N . LEU B 1 102 ? 0.887 -9.217 -2.344 1 97.4 102 LEU B N 1
ATOM 2718 C CA . LEU B 1 102 ? 0.908 -9.342 -0.891 1 97.4 102 LEU B CA 1
ATOM 2719 C C . LEU B 1 102 ? 0.333 -10.684 -0.452 1 97.4 102 LEU B C 1
ATOM 2721 O O . LEU B 1 102 ? 0.086 -10.9 0.737 1 97.4 102 LEU B O 1
ATOM 2725 N N . GLY B 1 103 ? 0.021 -11.551 -1.374 1 96.15 103 GLY B N 1
ATOM 2726 C CA . GLY B 1 103 ? -0.27 -12.937 -1.041 1 96.15 103 GLY B CA 1
ATOM 2727 C C . GLY B 1 103 ? -1.749 -13.201 -0.827 1 96.15 103 GLY B C 1
ATOM 2728 O O . GLY B 1 103 ? -2.12 -14.126 -0.101 1 96.15 103 GLY B O 1
ATOM 2729 N N . VAL B 1 104 ? -2.62 -12.424 -1.429 1 97.72 104 VAL B N 1
ATOM 2730 C CA . VAL B 1 104 ? -4.055 -12.668 -1.332 1 97.72 104 VAL B CA 1
ATOM 2731 C C . VAL B 1 104 ? -4.399 -14 -1.995 1 97.72 104 VAL B C 1
ATOM 2733 O O . VAL B 1 104 ? -3.799 -14.369 -3.008 1 97.72 104 VAL B O 1
ATOM 2736 N N . GLU B 1 105 ? -5.315 -14.657 -1.383 1 97.05 105 GLU B N 1
ATOM 2737 C CA . GLU B 1 105 ? -5.733 -15.939 -1.943 1 97.05 105 GLU B CA 1
ATOM 2738 C C . GLU B 1 105 ? -6.843 -15.755 -2.974 1 97.05 105 GLU B C 1
ATOM 2740 O O . GLU B 1 105 ? -6.87 -16.445 -3.995 1 97.05 105 GLU B O 1
ATOM 2745 N N . ARG B 1 106 ? -7.76 -14.832 -2.662 1 97.81 106 ARG B N 1
ATOM 2746 C CA . ARG B 1 106 ? -8.907 -14.538 -3.515 1 97.81 106 ARG B CA 1
ATOM 2747 C C . ARG B 1 106 ? -9.248 -13.052 -3.481 1 97.81 106 ARG B C 1
ATOM 2749 O O . ARG B 1 106 ? -9.113 -12.402 -2.442 1 97.81 106 ARG B O 1
ATOM 2756 N N . LEU B 1 107 ? -9.689 -12.611 -4.623 1 98.43 107 LEU B N 1
ATOM 2757 C CA . LEU B 1 107 ? -10.166 -11.238 -4.743 1 98.43 107 LEU B CA 1
ATOM 2758 C C . LEU B 1 107 ? -11.666 -11.206 -5.014 1 98.43 107 LEU B C 1
ATOM 2760 O O . LEU B 1 107 ? -12.133 -11.757 -6.014 1 98.43 107 LEU B O 1
ATOM 2764 N N . LEU B 1 108 ? -12.375 -10.561 -4.124 1 97.97 108 LEU B N 1
ATOM 2765 C CA . LEU B 1 108 ? -13.829 -10.483 -4.212 1 97.97 108 LEU B CA 1
ATOM 2766 C C . LEU B 1 108 ? -14.292 -9.032 -4.296 1 97.97 108 LEU B C 1
ATOM 2768 O O . LEU B 1 108 ? -14.604 -8.415 -3.275 1 97.97 108 LEU B O 1
ATOM 2772 N N . PRO B 1 109 ? -14.447 -8.507 -5.52 1 97.58 109 PRO B N 1
ATOM 2773 C CA . PRO B 1 109 ? -15.062 -7.181 -5.616 1 97.58 109 PRO B CA 1
ATOM 2774 C C . PRO B 1 109 ? -16.49 -7.153 -5.077 1 97.58 109 PRO B C 1
ATOM 2776 O O . PRO B 1 109 ? -17.277 -8.061 -5.355 1 97.58 109 PRO B O 1
ATOM 2779 N N . ILE B 1 110 ? -16.741 -6.094 -4.329 1 97.52 110 ILE B N 1
ATOM 2780 C CA . ILE B 1 110 ? -18.062 -6.048 -3.713 1 97.52 110 ILE B CA 1
ATOM 2781 C C . ILE B 1 110 ? -18.748 -4.729 -4.062 1 97.52 110 ILE B C 1
ATOM 2783 O O . ILE B 1 110 ? -18.085 -3.754 -4.423 1 97.52 110 ILE B O 1
ATOM 2787 N N . ILE B 1 111 ? -20.063 -4.799 -3.965 1 96.99 111 ILE B N 1
ATOM 2788 C CA . ILE B 1 111 ? -20.914 -3.628 -4.141 1 96.99 111 ILE B CA 1
ATOM 2789 C C . ILE B 1 111 ? -21.58 -3.27 -2.814 1 96.99 111 ILE B C 1
ATOM 2791 O O . ILE B 1 111 ? -22.153 -4.135 -2.147 1 96.99 111 ILE B O 1
ATOM 2795 N N . THR B 1 112 ? -21.435 -2.036 -2.413 1 96.24 112 THR B N 1
ATOM 2796 C CA . THR B 1 112 ? -22.051 -1.511 -1.2 1 96.24 112 THR B CA 1
ATOM 2797 C C . THR B 1 112 ? -22.905 -0.285 -1.514 1 96.24 112 THR B C 1
ATOM 2799 O O . THR B 1 112 ? -23.004 0.128 -2.671 1 96.24 112 THR B O 1
ATOM 2802 N N . ARG B 1 113 ? -23.459 0.275 -0.549 1 94.65 113 ARG B N 1
ATOM 2803 C CA . ARG B 1 113 ? -24.391 1.384 -0.718 1 94.65 113 ARG B CA 1
ATOM 2804 C C . ARG B 1 113 ? -23.705 2.584 -1.363 1 94.65 113 ARG B C 1
ATOM 2806 O O . ARG B 1 113 ? -24.298 3.271 -2.196 1 94.65 113 ARG B O 1
ATOM 2813 N N . HIS B 1 114 ? -22.452 2.806 -1.053 1 93.66 114 HIS B N 1
ATOM 2814 C CA . HIS B 1 114 ? -21.772 4.015 -1.504 1 93.66 114 HIS B CA 1
ATOM 2815 C C . HIS B 1 114 ? -20.804 3.711 -2.643 1 93.66 114 HIS B C 1
ATOM 2817 O O . HIS B 1 114 ? -19.942 4.531 -2.966 1 93.66 114 HIS B O 1
ATOM 2823 N N . THR B 1 115 ? -20.969 2.526 -3.217 1 93.15 115 THR B N 1
ATOM 2824 C CA . THR B 1 115 ? -20.113 2.187 -4.348 1 93.1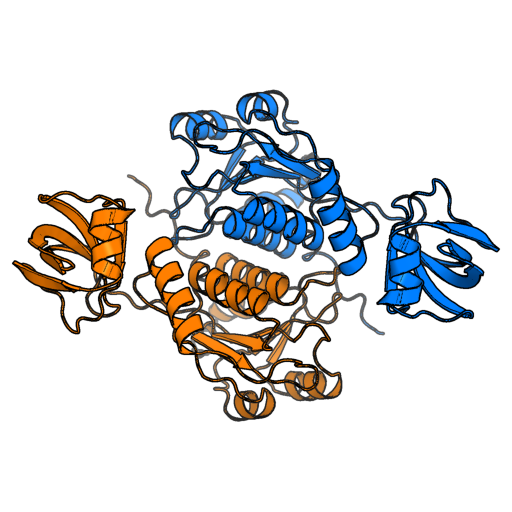5 115 THR B CA 1
ATOM 2825 C C . THR B 1 115 ? -20.546 2.943 -5.6 1 93.15 115 THR B C 1
ATOM 2827 O O . THR B 1 115 ? -21.726 2.941 -5.956 1 93.15 115 THR B O 1
ATOM 2830 N N . GLY B 1 116 ? -19.679 3.62 -6.23 1 84.56 116 GLY B N 1
ATOM 2831 C CA . GLY B 1 116 ? -19.968 4.37 -7.442 1 84.56 116 GLY B CA 1
ATOM 2832 C C . GLY B 1 116 ? -19.929 3.517 -8.695 1 84.56 116 GLY B C 1
ATOM 2833 O O . GLY B 1 116 ? -20.675 3.765 -9.645 1 84.56 116 GLY B O 1
ATOM 2834 N N . ALA B 1 117 ? -18.967 2.607 -8.759 1 79.52 117 ALA B N 1
ATOM 2835 C CA . ALA B 1 117 ? -18.832 1.722 -9.913 1 79.52 117 ALA B CA 1
ATOM 2836 C C . ALA B 1 117 ? -19.512 0.38 -9.657 1 79.52 117 ALA B C 1
ATOM 2838 O O . ALA B 1 117 ? -19.4 -0.182 -8.564 1 79.52 117 ALA B O 1
ATOM 2839 N N . HIS B 1 118 ? -20.19 -0.148 -10.74 1 79.05 118 HIS B N 1
ATOM 2840 C CA . HIS B 1 118 ? -20.945 -1.372 -10.498 1 79.05 118 HIS B CA 1
ATOM 2841 C C . HIS B 1 118 ? -20.49 -2.493 -11.427 1 79.05 118 HIS B C 1
ATOM 2843 O O . HIS B 1 118 ? -20.991 -3.617 -11.343 1 79.05 118 HIS B O 1
ATOM 2849 N N . SER B 1 119 ? -19.622 -2.132 -12.261 1 83.7 119 SER B N 1
ATOM 2850 C CA . SER B 1 119 ? -19.104 -3.171 -13.145 1 83.7 119 SER B CA 1
ATOM 2851 C C . SER B 1 119 ? -17.603 -3.014 -13.364 1 83.7 119 SER B C 1
ATOM 2853 O O . SER B 1 119 ? -17.044 -1.942 -13.123 1 83.7 119 SER B O 1
ATOM 2855 N N . THR B 1 120 ? -16.991 -4.181 -13.575 1 85.51 120 THR B N 1
ATOM 2856 C CA . THR B 1 120 ? -15.564 -4.171 -13.877 1 85.51 120 THR B CA 1
ATOM 2857 C C . THR B 1 120 ? -15.243 -5.148 -15.005 1 85.51 120 THR B C 1
ATOM 2859 O O . THR B 1 120 ? -16.068 -5.997 -15.351 1 85.51 120 THR B O 1
ATOM 2862 N N . ASN B 1 121 ? -14.174 -4.909 -15.62 1 91.95 121 ASN B N 1
ATOM 2863 C CA . ASN B 1 121 ? -13.643 -5.817 -16.631 1 91.95 121 ASN B CA 1
ATOM 2864 C C . ASN B 1 121 ? -12.847 -6.956 -16 1 91.95 121 ASN B C 1
ATOM 2866 O O . ASN B 1 121 ? -11.664 -6.798 -15.695 1 91.95 121 ASN B O 1
ATOM 2870 N N . SER B 1 122 ? -13.501 -8.054 -15.877 1 91.68 122 SER B N 1
ATOM 2871 C CA . SER B 1 122 ? -12.914 -9.189 -15.173 1 91.68 122 SER B CA 1
ATOM 2872 C C . SER B 1 122 ? -11.654 -9.684 -15.876 1 91.68 122 SER B C 1
ATOM 2874 O O . SER B 1 122 ? -10.688 -10.083 -15.223 1 91.68 122 SER B O 1
ATOM 2876 N N . ALA B 1 123 ? -11.708 -9.67 -17.159 1 94.12 123 ALA B N 1
ATOM 2877 C CA . ALA B 1 123 ? -10.55 -10.113 -17.93 1 94.12 123 ALA B CA 1
ATOM 2878 C C . ALA B 1 123 ? -9.344 -9.213 -17.674 1 94.12 123 ALA B C 1
ATOM 2880 O O . ALA B 1 123 ? -8.214 -9.695 -17.569 1 94.12 123 ALA B O 1
ATOM 2881 N N . ARG B 1 124 ? -9.623 -7.979 -17.6 1 95.81 124 ARG B N 1
ATOM 2882 C CA . ARG B 1 124 ? -8.559 -7.019 -17.321 1 95.81 124 ARG B CA 1
ATOM 2883 C C . ARG B 1 124 ? -7.98 -7.234 -15.927 1 95.81 124 ARG B C 1
ATOM 2885 O O . ARG B 1 124 ? -6.759 -7.244 -15.751 1 95.81 124 ARG B O 1
ATOM 2892 N N . LEU B 1 125 ? -8.843 -7.376 -14.971 1 97.49 125 LEU B N 1
ATOM 2893 C CA . LEU B 1 125 ? -8.382 -7.572 -13.601 1 97.49 125 LEU B CA 1
ATOM 2894 C C . LEU B 1 125 ? -7.587 -8.867 -13.476 1 97.49 125 LEU B C 1
ATOM 2896 O O . LEU B 1 125 ? -6.585 -8.918 -12.759 1 97.49 125 LEU B O 1
ATOM 2900 N N . ARG B 1 126 ? -8.029 -9.856 -14.153 1 96.79 126 ARG B N 1
ATOM 2901 C CA . ARG B 1 126 ? -7.28 -11.108 -14.17 1 96.79 126 ARG B CA 1
ATOM 2902 C C . ARG B 1 126 ? -5.894 -10.909 -14.775 1 96.79 126 ARG B C 1
ATOM 2904 O O . ARG B 1 126 ? -4.911 -11.47 -14.286 1 96.79 126 ARG B O 1
ATOM 2911 N N . ALA B 1 127 ? -5.808 -10.173 -15.836 1 96.61 127 ALA B N 1
ATOM 2912 C CA . ALA B 1 127 ? -4.526 -9.887 -16.476 1 96.61 127 ALA B CA 1
ATOM 2913 C C . ALA B 1 127 ? -3.583 -9.166 -15.516 1 96.61 127 ALA B C 1
ATOM 2915 O O . ALA B 1 127 ? -2.382 -9.445 -15.49 1 96.61 127 ALA B O 1
ATOM 2916 N N . ILE B 1 128 ? -4.135 -8.288 -14.75 1 97.96 128 ILE B N 1
ATOM 2917 C CA . ILE B 1 128 ? -3.346 -7.545 -13.775 1 97.96 128 ILE B CA 1
ATOM 2918 C C . ILE B 1 128 ? -2.816 -8.497 -12.706 1 97.96 128 ILE B C 1
ATOM 2920 O O . ILE B 1 128 ? -1.638 -8.441 -12.343 1 97.96 128 ILE B O 1
ATOM 2924 N N . ALA B 1 129 ? -3.64 -9.362 -12.214 1 98.35 129 ALA B N 1
ATOM 2925 C CA . ALA B 1 129 ? -3.228 -10.352 -11.222 1 98.35 129 ALA B CA 1
ATOM 2926 C C . ALA B 1 129 ? -2.149 -11.274 -11.783 1 98.35 129 ALA B C 1
ATOM 2928 O O . ALA B 1 129 ? -1.192 -11.617 -11.084 1 98.35 129 ALA B O 1
ATOM 2929 N N . LEU B 1 130 ? -2.321 -11.655 -12.987 1 97.5 130 LEU B N 1
ATOM 2930 C CA . LEU B 1 130 ? -1.369 -12.535 -13.658 1 97.5 130 LEU B CA 1
ATOM 2931 C C . LEU B 1 130 ? -0.001 -11.87 -13.77 1 97.5 130 LEU B C 1
ATOM 2933 O O . LEU B 1 130 ? 1.017 -12.475 -13.428 1 97.5 130 LEU B O 1
ATOM 2937 N N . GLU B 1 131 ? 0.03 -10.679 -14.242 1 96.42 131 GLU B N 1
ATOM 2938 C CA . GLU B 1 131 ? 1.278 -9.936 -14.377 1 96.42 131 GLU B CA 1
ATOM 2939 C C . GLU B 1 131 ? 1.961 -9.753 -13.024 1 96.42 131 GLU B C 1
ATOM 2941 O O . GLU B 1 131 ? 3.183 -9.872 -12.919 1 96.42 131 GLU B O 1
ATOM 2946 N N . ALA B 1 132 ? 1.145 -9.459 -12.06 1 97.69 132 ALA B N 1
ATOM 2947 C CA . ALA B 1 132 ? 1.688 -9.309 -10.712 1 97.69 132 ALA B CA 1
ATOM 2948 C C . ALA B 1 132 ? 2.293 -10.62 -10.216 1 97.69 132 ALA B C 1
ATOM 2950 O O . ALA B 1 132 ? 3.352 -10.622 -9.584 1 97.69 132 ALA B O 1
ATOM 2951 N N . ALA B 1 133 ? 1.67 -11.711 -10.468 1 97.19 133 ALA B N 1
ATOM 2952 C CA . ALA B 1 133 ? 2.177 -13.021 -10.069 1 97.19 133 ALA B CA 1
ATOM 2953 C C . ALA B 1 133 ? 3.51 -13.324 -10.748 1 97.19 133 ALA B C 1
ATOM 2955 O O . ALA B 1 133 ? 4.434 -13.839 -10.114 1 97.19 133 ALA B O 1
ATOM 2956 N N . GLU B 1 134 ? 3.621 -13.01 -12.02 1 96.16 134 GLU B N 1
ATOM 2957 C CA . GLU B 1 134 ? 4.867 -13.187 -12.759 1 96.16 134 GLU B CA 1
ATOM 2958 C C . GLU B 1 134 ? 6.003 -12.39 -12.125 1 96.16 134 GLU B C 1
ATOM 2960 O O . GLU B 1 134 ? 7.129 -12.881 -12.018 1 96.16 134 GLU B O 1
ATOM 2965 N N . GLN B 1 135 ? 5.634 -11.299 -11.68 1 93.38 135 GLN B N 1
ATOM 2966 C CA . GLN B 1 135 ? 6.653 -10.387 -11.173 1 93.38 135 GLN B CA 1
ATOM 2967 C C . GLN B 1 135 ? 7.052 -10.747 -9.745 1 93.38 135 GLN B C 1
ATOM 2969 O O . GLN B 1 135 ? 8.231 -10.685 -9.389 1 93.38 135 GLN B O 1
ATOM 2974 N N . CYS B 1 136 ? 6.11 -11.16 -8.906 1 94.4 136 CYS B N 1
ATOM 2975 C CA . CYS B 1 136 ? 6.397 -11.256 -7.479 1 94.4 136 CYS B CA 1
ATOM 2976 C C . CYS B 1 136 ? 6.911 -12.644 -7.118 1 94.4 136 CYS B C 1
ATOM 2978 O O . CYS B 1 136 ? 7.356 -12.872 -5.991 1 94.4 136 CYS B O 1
ATOM 2980 N N . GLY B 1 137 ? 6.765 -13.614 -7.98 1 93.49 137 GLY B N 1
ATOM 2981 C CA . GLY B 1 137 ? 7.369 -14.916 -7.744 1 93.49 137 GLY B CA 1
ATOM 2982 C C . GLY B 1 137 ? 6.391 -15.935 -7.19 1 93.49 137 GLY B C 1
ATOM 2983 O O . GLY B 1 137 ? 6.788 -17.036 -6.802 1 93.49 137 GLY B O 1
ATOM 2984 N N . ARG B 1 138 ? 5.199 -15.631 -7.068 1 94.69 138 ARG B N 1
ATOM 2985 C CA . ARG B 1 138 ? 4.249 -16.626 -6.582 1 94.69 138 ARG B CA 1
ATOM 2986 C C . ARG B 1 138 ? 3.894 -17.626 -7.677 1 94.69 138 ARG B C 1
ATOM 2988 O O . ARG B 1 138 ? 4.095 -17.354 -8.862 1 94.69 138 ARG B O 1
ATOM 2995 N N . LEU B 1 139 ? 3.334 -18.733 -7.342 1 96.31 139 LEU B N 1
ATOM 2996 C CA . LEU B 1 139 ? 3.089 -19.818 -8.286 1 96.31 139 LEU B CA 1
ATOM 2997 C C . LEU B 1 139 ? 1.626 -19.843 -8.718 1 96.31 139 LEU B C 1
ATOM 2999 O O . LEU B 1 139 ? 1.275 -20.506 -9.696 1 96.31 139 LEU B O 1
ATOM 3003 N N . THR B 1 140 ? 0.78 -19.086 -7.987 1 96.14 140 THR B N 1
ATOM 3004 C CA . THR B 1 140 ? -0.65 -19.101 -8.278 1 96.14 140 THR B CA 1
ATOM 3005 C C . THR B 1 140 ? -1.134 -17.711 -8.681 1 96.14 140 THR B C 1
ATOM 3007 O O . THR B 1 140 ? -0.523 -16.705 -8.315 1 96.14 140 THR B O 1
ATOM 3010 N N . ILE B 1 141 ? -2.157 -17.709 -9.467 1 97.12 141 ILE B N 1
ATOM 3011 C CA . ILE B 1 141 ? -2.882 -16.48 -9.768 1 97.12 141 ILE B CA 1
ATOM 3012 C C . ILE B 1 141 ? -4.169 -16.426 -8.948 1 97.12 141 ILE B C 1
ATOM 3014 O O . ILE B 1 141 ? -5.06 -17.26 -9.124 1 97.12 141 ILE B O 1
ATOM 3018 N N . PRO B 1 142 ? -4.28 -15.506 -8.048 1 97.68 142 PRO B N 1
ATOM 3019 C CA . PRO B 1 142 ? -5.544 -15.448 -7.311 1 97.68 142 PRO B CA 1
ATOM 3020 C C . PRO B 1 142 ? -6.743 -15.175 -8.216 1 97.68 142 PRO B C 1
ATOM 3022 O O . PRO B 1 142 ? -6.686 -14.288 -9.072 1 97.68 142 PRO B O 1
ATOM 3025 N N . PRO B 1 143 ? -7.778 -15.926 -8.097 1 97.55 143 PRO B N 1
ATOM 3026 C CA . PRO B 1 143 ? -8.975 -15.622 -8.885 1 97.55 143 PRO B CA 1
ATOM 3027 C C . PRO B 1 143 ? -9.596 -14.276 -8.519 1 97.55 143 PRO B C 1
ATOM 3029 O O . PRO B 1 143 ? -9.6 -13.892 -7.347 1 97.55 143 PRO B O 1
ATOM 3032 N N . VAL B 1 144 ? -10.033 -13.601 -9.494 1 97.7 144 VAL B N 1
ATOM 3033 C CA . VAL B 1 144 ? -10.839 -12.397 -9.321 1 97.7 144 VAL B CA 1
ATOM 3034 C C . VAL B 1 144 ? -12.299 -12.701 -9.651 1 97.7 144 VAL B C 1
ATOM 3036 O O . VAL B 1 144 ? -12.644 -12.935 -10.811 1 97.7 144 VAL B O 1
ATOM 3039 N N . LEU B 1 145 ? -13.117 -12.689 -8.649 1 96.9 145 LEU B N 1
ATOM 3040 C CA . LEU B 1 145 ? -14.515 -13.064 -8.832 1 96.9 145 LEU B CA 1
ATOM 3041 C C . LEU B 1 145 ? -15.326 -11.889 -9.369 1 96.9 145 LEU B C 1
ATOM 3043 O O . LEU B 1 145 ? -14.889 -10.739 -9.29 1 96.9 145 LEU B O 1
ATOM 3047 N N . PRO B 1 146 ? -16.516 -12.17 -9.954 1 95.29 146 PRO B N 1
ATOM 3048 C CA . PRO B 1 146 ? -17.392 -11.067 -10.354 1 95.29 146 PRO B CA 1
ATOM 3049 C C . PRO B 1 146 ? -17.889 -10.247 -9.165 1 95.29 146 PRO B C 1
ATOM 3051 O O . PRO B 1 146 ? -18.058 -10.784 -8.067 1 95.29 146 PRO B O 1
ATOM 3054 N N . PRO B 1 147 ? -18.133 -9.043 -9.437 1 96.13 147 PRO B N 1
ATOM 3055 C CA . PRO B 1 147 ? -18.661 -8.204 -8.359 1 96.13 147 PRO B CA 1
ATOM 3056 C C . PRO B 1 147 ? -19.989 -8.717 -7.807 1 96.13 147 PRO B C 1
ATOM 3058 O O . PRO B 1 147 ? -20.822 -9.221 -8.564 1 96.13 147 PRO B O 1
ATOM 3061 N N . ALA B 1 148 ? -20.153 -8.681 -6.501 1 96.29 148 ALA B N 1
ATOM 3062 C CA . ALA B 1 148 ? -21.375 -9.119 -5.832 1 96.29 148 ALA B CA 1
ATOM 3063 C C . ALA B 1 148 ? -21.702 -8.22 -4.643 1 96.29 148 ALA B C 1
ATOM 3065 O O . ALA B 1 148 ? -20.809 -7.595 -4.065 1 96.29 148 ALA B O 1
ATOM 3066 N N . PRO B 1 149 ? -22.977 -8.165 -4.262 1 96.45 149 PRO B N 1
ATOM 3067 C CA . PRO B 1 149 ? -23.341 -7.369 -3.087 1 96.45 149 PRO B CA 1
ATOM 3068 C C . PRO B 1 149 ? -22.731 -7.91 -1.796 1 96.45 149 PRO B C 1
ATOM 3070 O O . PRO B 1 149 ? -22.728 -9.123 -1.571 1 96.45 149 PRO B O 1
ATOM 3073 N N . LEU B 1 150 ? -22.282 -7.004 -0.963 1 96.62 150 LEU B N 1
ATOM 3074 C CA . LEU B 1 150 ? -21.661 -7.374 0.304 1 96.62 150 LEU B CA 1
ATOM 3075 C C . LEU B 1 150 ? -22.624 -8.185 1.165 1 96.62 150 LEU B C 1
ATOM 3077 O O . LEU B 1 150 ? -22.226 -9.172 1.787 1 96.62 150 LEU B O 1
ATOM 3081 N N . ALA B 1 151 ? -23.882 -7.797 1.186 1 94.48 151 ALA B N 1
ATOM 3082 C CA . ALA B 1 151 ? -24.89 -8.464 2.006 1 94.48 151 ALA B CA 1
ATOM 3083 C C . ALA B 1 151 ? -25.03 -9.933 1.618 1 94.48 151 ALA B C 1
ATOM 3085 O O . ALA B 1 151 ? -25.133 -10.803 2.485 1 94.48 151 ALA B O 1
ATOM 3086 N N . GLY B 1 152 ? -25.047 -10.219 0.372 1 95.22 152 GLY B N 1
ATOM 3087 C CA . GLY B 1 152 ? -25.146 -11.588 -0.11 1 95.22 152 GLY B CA 1
ATOM 3088 C C . GLY B 1 152 ? -23.94 -12.436 0.25 1 95.22 152 GLY B C 1
ATOM 3089 O O . GLY B 1 152 ? -24.086 -13.594 0.646 1 95.22 152 GLY B O 1
ATOM 3090 N N . ILE B 1 153 ? -22.764 -11.851 0.117 1 95.52 153 ILE B N 1
ATOM 3091 C CA . ILE B 1 153 ? -21.531 -12.561 0.438 1 95.52 153 ILE B CA 1
ATOM 3092 C C . ILE B 1 153 ? -21.487 -12.866 1.934 1 95.52 153 ILE B C 1
ATOM 3094 O O . ILE B 1 153 ? -21.126 -13.975 2.337 1 95.52 153 ILE B O 1
ATOM 3098 N N . ALA B 1 154 ? -21.846 -11.897 2.724 1 94.74 154 ALA B N 1
ATOM 3099 C CA . ALA B 1 154 ? -21.837 -12.073 4.174 1 94.74 154 ALA B CA 1
ATOM 3100 C C . ALA B 1 154 ? -22.797 -13.181 4.597 1 94.74 154 ALA B C 1
ATOM 3102 O O . ALA B 1 154 ? -22.487 -13.971 5.492 1 94.74 154 ALA B O 1
ATOM 3103 N N . ALA B 1 155 ? -23.936 -13.262 4.007 1 94.16 155 ALA B N 1
ATOM 3104 C CA . ALA B 1 155 ? -24.96 -14.25 4.336 1 94.16 155 ALA B CA 1
ATOM 3105 C C . ALA B 1 155 ? -24.477 -15.664 4.028 1 94.16 155 ALA B C 1
ATOM 3107 O O . ALA B 1 155 ? -24.863 -16.62 4.705 1 94.16 155 ALA B O 1
ATOM 3108 N N . ALA B 1 156 ? -23.631 -15.807 3.066 1 95.65 156 ALA B N 1
ATOM 3109 C CA . ALA B 1 156 ? -23.154 -17.116 2.628 1 95.65 156 ALA B CA 1
ATOM 3110 C C . ALA B 1 156 ? -21.743 -17.386 3.143 1 95.65 156 ALA B C 1
ATOM 3112 O O . ALA B 1 156 ? -21.11 -18.37 2.753 1 95.65 156 ALA B O 1
ATOM 3113 N N . TRP B 1 157 ? -21.218 -16.531 3.982 1 95.74 157 TRP B N 1
ATOM 3114 C CA . TRP B 1 157 ? -19.828 -16.592 4.421 1 95.74 157 TRP B CA 1
ATOM 3115 C C . TRP B 1 157 ? -19.589 -17.813 5.304 1 95.74 157 TRP B C 1
ATOM 3117 O O . TRP B 1 157 ? -20.416 -18.142 6.157 1 95.74 157 TRP B O 1
ATOM 3127 N N . PRO B 1 158 ? -18.498 -18.534 5.098 1 93.71 158 PRO B N 1
ATOM 3128 C CA . PRO B 1 158 ? -18.166 -19.63 6.012 1 93.71 158 PRO B CA 1
ATOM 3129 C C . PRO B 1 158 ? -17.849 -19.145 7.424 1 93.71 158 PRO B C 1
ATOM 3131 O O . PRO B 1 158 ? -16.855 -18.446 7.632 1 93.71 158 PRO B O 1
ATOM 3134 N N . PRO B 1 159 ? -18.567 -19.543 8.4 1 88.91 159 PRO B N 1
ATOM 3135 C CA . PRO B 1 159 ? -18.42 -18.971 9.74 1 88.91 159 PRO B CA 1
ATOM 3136 C C . PRO B 1 159 ? -17.084 -19.324 10.39 1 88.91 159 PRO B C 1
ATOM 3138 O O . PRO B 1 159 ? -16.661 -18.66 11.34 1 88.91 159 PRO B O 1
ATOM 3141 N N . GLU B 1 160 ? -16.462 -20.342 9.872 1 90.32 160 GLU B N 1
ATOM 3142 C CA . GLU B 1 160 ? -15.179 -20.74 10.442 1 90.32 160 GLU B CA 1
ATOM 3143 C C . GLU B 1 160 ? -14.075 -19.762 10.053 1 90.32 160 GLU B C 1
ATOM 3145 O O . GLU B 1 160 ? -12.991 -19.774 10.642 1 90.32 160 GLU B O 1
ATOM 3150 N N . ARG B 1 161 ? -14.347 -18.948 9.06 1 92.84 161 ARG B N 1
ATOM 3151 C CA . ARG B 1 161 ? -13.392 -17.934 8.624 1 92.84 161 ARG B CA 1
ATOM 3152 C C . ARG B 1 161 ? -13.766 -16.56 9.17 1 92.84 161 ARG B C 1
ATOM 3154 O O . ARG B 1 161 ? -14.868 -16.067 8.922 1 92.84 161 ARG B O 1
ATOM 3161 N N . ARG B 1 162 ? -12.906 -15.962 9.845 1 93.59 162 ARG B N 1
ATOM 3162 C CA . ARG B 1 162 ? -13.177 -14.635 10.389 1 93.59 162 ARG B CA 1
ATOM 3163 C C . ARG B 1 162 ? -13.27 -13.597 9.276 1 93.59 162 ARG B C 1
ATOM 3165 O O . ARG B 1 162 ? -12.631 -13.739 8.231 1 93.59 162 ARG B O 1
ATOM 3172 N N . LEU B 1 163 ? -14.087 -12.675 9.558 1 95.64 163 LEU B N 1
ATOM 3173 C CA . LEU B 1 163 ? -14.23 -11.532 8.663 1 95.64 163 LEU B CA 1
ATOM 3174 C C . LEU B 1 163 ? -13.831 -10.238 9.364 1 95.64 163 LEU B C 1
ATOM 3176 O O . LEU B 1 163 ? -14.452 -9.848 10.356 1 95.64 163 LEU B O 1
ATOM 3180 N N . LEU B 1 164 ? -12.784 -9.618 8.9 1 95.69 164 LEU B N 1
ATOM 3181 C CA . LEU B 1 164 ? -12.299 -8.359 9.456 1 95.69 164 LEU B CA 1
ATOM 3182 C C . LEU B 1 164 ? -12.795 -7.175 8.633 1 95.69 164 LEU B C 1
ATOM 3184 O O . LEU B 1 164 ? -12.493 -7.071 7.442 1 95.69 164 LEU B O 1
ATOM 3188 N N . VAL B 1 165 ? -13.541 -6.32 9.225 1 97.01 165 VAL B N 1
ATOM 3189 C CA . VAL B 1 165 ? -14.052 -5.136 8.544 1 97.01 165 VAL B CA 1
ATOM 3190 C C . VAL B 1 165 ? -13.24 -3.91 8.957 1 97.01 165 VAL B C 1
ATOM 3192 O O . VAL B 1 165 ? -13.214 -3.543 10.134 1 97.01 165 VAL B O 1
ATOM 3195 N N . MET B 1 166 ? -12.609 -3.281 7.971 1 96 166 MET B N 1
ATOM 3196 C CA . MET B 1 166 ? -11.782 -2.118 8.281 1 96 166 MET B CA 1
ATOM 3197 C C . MET B 1 166 ? -12.641 -0.87 8.453 1 96 166 MET B C 1
ATOM 3199 O O . MET B 1 166 ? -13.463 -0.553 7.591 1 96 166 MET B O 1
ATOM 3203 N N . THR B 1 167 ? -12.401 -0.187 9.511 1 93.27 167 THR B N 1
ATOM 3204 C CA . THR B 1 167 ? -13.144 1.033 9.809 1 93.27 167 THR B CA 1
ATOM 3205 C C . THR B 1 167 ? -12.193 2.209 10.015 1 93.27 167 THR B C 1
ATOM 3207 O O . THR B 1 167 ? -11.09 2.037 10.538 1 93.27 167 THR B O 1
ATOM 3210 N N . PRO B 1 168 ? -12.694 3.369 9.623 1 86.3 168 PRO B N 1
ATOM 3211 C CA . PRO B 1 168 ? -11.812 4.534 9.727 1 86.3 168 PRO B CA 1
ATOM 3212 C C . PRO B 1 168 ? -11.739 5.095 11.145 1 86.3 168 PRO B C 1
ATOM 3214 O O . PRO B 1 168 ? -12.645 4.867 11.951 1 86.3 168 PRO B O 1
ATOM 3217 N N . GLY B 1 169 ? -10.749 5.9 11.535 1 75.62 169 GLY B N 1
ATOM 3218 C CA . GLY B 1 169 ? -10.637 6.789 12.68 1 75.62 169 GLY B CA 1
ATOM 3219 C C . GLY B 1 169 ? -10.649 6.056 14.008 1 75.62 169 GLY B C 1
ATOM 3220 O O . GLY B 1 169 ? -11.259 6.52 14.974 1 75.62 169 GLY B O 1
ATOM 3221 N N . ASN B 1 170 ? -10.176 4.915 14.19 1 76.52 170 ASN B N 1
ATOM 3222 C CA . ASN B 1 170 ? -10.044 4.158 15.43 1 76.52 170 ASN B CA 1
ATOM 3223 C C . ASN B 1 170 ? -11.395 3.646 15.921 1 76.52 170 ASN B C 1
ATOM 3225 O O . ASN B 1 170 ? -11.666 3.65 17.123 1 76.52 170 ASN B O 1
ATOM 3229 N N . THR B 1 171 ? -12.293 3.436 15.142 1 80.88 171 THR B N 1
ATOM 3230 C CA . THR B 1 171 ? -13.632 2.992 15.511 1 80.88 171 THR B CA 1
ATOM 3231 C C . THR B 1 171 ? -13.67 1.477 15.689 1 80.88 171 THR B C 1
ATOM 3233 O O . THR B 1 171 ? -14.687 0.921 16.108 1 80.88 171 THR B O 1
ATOM 3236 N N . GLY B 1 172 ? -12.574 0.785 15.428 1 88.31 172 GLY B N 1
ATOM 3237 C CA . GLY B 1 172 ? -12.409 -0.647 15.623 1 88.31 172 GLY B CA 1
ATOM 3238 C C . GLY B 1 172 ? -11.231 -0.996 16.513 1 88.31 172 GLY B C 1
ATOM 3239 O O . GLY B 1 172 ? -10.535 -0.107 17.007 1 88.31 172 GLY B O 1
ATOM 3240 N N . ILE B 1 173 ? -11.075 -2.224 16.755 1 88.34 173 ILE B N 1
ATOM 3241 C CA . ILE B 1 173 ? -9.924 -2.628 17.555 1 88.34 173 ILE B CA 1
ATOM 3242 C C . ILE B 1 173 ? -8.644 -2.461 16.739 1 88.34 173 ILE B C 1
ATOM 3244 O O . ILE B 1 173 ? -8.655 -2.621 15.516 1 88.34 173 ILE B O 1
ATOM 3248 N N . PRO B 1 174 ? -7.608 -2.081 17.418 1 88.16 174 PRO B N 1
ATOM 3249 C CA . PRO B 1 174 ? -6.338 -2.001 16.692 1 88.16 174 PRO B CA 1
ATOM 3250 C C . PRO B 1 174 ? -5.902 -3.346 16.116 1 88.16 174 PRO B C 1
ATOM 3252 O O . PRO B 1 174 ? -6.145 -4.391 16.726 1 88.16 174 PRO B O 1
ATOM 3255 N N . PHE B 1 175 ? -5.274 -3.285 15.036 1 83.4 175 PHE B N 1
ATOM 3256 C CA . PHE B 1 175 ? -4.876 -4.491 14.319 1 83.4 175 PHE B CA 1
ATOM 3257 C C . PHE B 1 175 ? -3.991 -5.373 15.192 1 83.4 175 PHE B C 1
ATOM 3259 O O . PHE B 1 175 ? -4.079 -6.601 15.134 1 83.4 175 PHE B O 1
ATOM 3266 N N . ARG B 1 176 ? -3.15 -4.834 15.97 1 78.84 176 ARG B N 1
ATOM 3267 C CA . ARG B 1 176 ? -2.213 -5.565 16.817 1 78.84 176 ARG B CA 1
ATOM 3268 C C . ARG B 1 176 ? -2.951 -6.479 17.789 1 78.84 176 ARG B C 1
ATOM 3270 O O . ARG B 1 176 ? -2.395 -7.474 18.258 1 78.84 176 ARG B O 1
ATOM 3277 N N . GLU B 1 177 ? -4.114 -6.09 18.123 1 82.06 177 GLU B N 1
ATOM 3278 C CA . GLU B 1 177 ? -4.895 -6.858 19.089 1 82.06 177 GLU B CA 1
ATOM 3279 C C . GLU B 1 177 ? -5.468 -8.122 18.454 1 82.06 177 GLU B C 1
ATOM 3281 O O . GLU B 1 177 ? -5.899 -9.037 19.16 1 82.06 177 GLU B O 1
ATOM 3286 N N . LEU B 1 178 ? -5.455 -8.136 17.136 1 77.94 178 LEU B N 1
ATOM 3287 C CA . LEU B 1 178 ? -5.927 -9.328 16.439 1 77.94 178 LEU B CA 1
ATOM 3288 C C . LEU B 1 178 ? -4.996 -10.509 16.691 1 77.94 178 LEU B C 1
ATOM 3290 O O . LEU B 1 178 ? -5.44 -11.659 16.723 1 77.94 178 LEU B O 1
ATOM 3294 N N . GLN B 1 179 ? -3.669 -10.158 16.769 1 66.4 179 GLN B N 1
ATOM 3295 C CA . GLN B 1 179 ? -2.708 -11.228 17.014 1 66.4 179 GLN B CA 1
ATOM 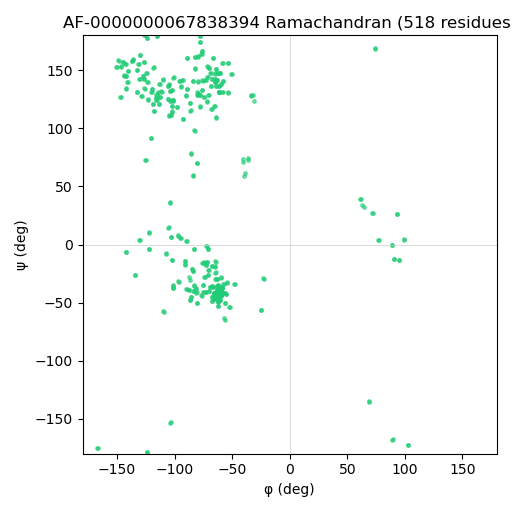3296 C C . GLN B 1 179 ? -3.051 -11.994 18.289 1 66.4 179 GLN B C 1
ATOM 3298 O O . GLN B 1 179 ? -2.985 -13.224 18.317 1 66.4 179 GLN B O 1
ATOM 3303 N N . ALA B 1 180 ? -3.24 -11.194 19.279 1 59.65 180 ALA B N 1
ATOM 3304 C CA . ALA B 1 180 ? -3.578 -11.833 20.548 1 59.65 180 ALA B CA 1
ATOM 3305 C C . ALA B 1 180 ? -4.832 -12.692 20.412 1 59.65 180 ALA B C 1
ATOM 3307 O O . ALA B 1 180 ? -4.927 -13.763 21.017 1 59.65 180 ALA B O 1
ATOM 3308 N N . THR B 1 181 ? -5.711 -12.262 19.609 1 55.81 181 THR B N 1
ATOM 3309 C CA . THR B 1 181 ? -6.992 -12.947 19.472 1 55.81 181 THR B CA 1
ATOM 3310 C C . THR B 1 181 ? -6.873 -14.131 18.517 1 55.81 181 THR B C 1
ATOM 3312 O O . THR B 1 181 ? -7.463 -15.187 18.753 1 55.81 181 THR B O 1
ATOM 3315 N N . CYS B 1 182 ? -6.046 -13.89 17.53 1 54.05 182 CYS B N 1
ATOM 3316 C CA . CYS B 1 182 ? -5.915 -14.93 16.516 1 54.05 182 CYS B CA 1
ATOM 3317 C C . CYS B 1 182 ? -4.879 -15.968 16.93 1 54.05 182 CYS B C 1
ATOM 3319 O O . CYS B 1 182 ? -5.052 -17.161 16.672 1 54.05 182 CYS B O 1
ATOM 3321 N N . LEU B 1 183 ? -3.63 -15.484 17.46 1 50.49 183 LEU B N 1
ATOM 3322 C CA . LEU B 1 183 ? -2.555 -16.4 17.824 1 50.49 183 LEU B CA 1
ATOM 3323 C C . LEU B 1 183 ? -2.809 -17.018 19.196 1 50.49 183 LEU B C 1
ATOM 3325 O O . LEU B 1 183 ? -2.362 -18.133 19.471 1 50.49 183 LEU B O 1
ATOM 3329 N N . GLY B 1 184 ? -3.093 -16.241 20.187 1 46.36 184 GLY B N 1
ATOM 3330 C CA . GLY B 1 184 ? -3.266 -16.827 21.507 1 46.36 184 GLY B CA 1
ATOM 3331 C C . GLY B 1 184 ? -4.187 -18.033 21.509 1 46.36 184 GLY B C 1
ATOM 3332 O O . GLY B 1 184 ? -4.271 -18.754 22.504 1 46.36 184 GLY B O 1
ATOM 3333 N N . ALA B 1 185 ? -5.148 -17.978 20.672 1 40.63 185 ALA B N 1
ATOM 3334 C CA . ALA B 1 185 ? -5.98 -19.176 20.745 1 40.63 185 ALA B CA 1
ATOM 3335 C C . ALA B 1 185 ? -5.245 -20.389 20.18 1 40.63 185 ALA B C 1
ATOM 3337 O O . ALA B 1 185 ? -5.832 -21.463 20.029 1 40.63 185 ALA B O 1
ATOM 3338 N N . ARG B 1 186 ? -4.04 -20.19 19.645 1 42.79 186 ARG B N 1
ATOM 3339 C CA . ARG B 1 186 ? -3.404 -21.426 19.2 1 42.79 186 ARG B CA 1
ATOM 3340 C C . ARG B 1 186 ? -3.118 -22.35 20.379 1 42.79 186 ARG B C 1
ATOM 3342 O O . ARG B 1 186 ? -2.586 -23.447 20.199 1 42.79 186 ARG B O 1
ATOM 3349 N N . GLY B 1 187 ? -2.992 -21.89 21.539 1 36.77 187 GLY B N 1
ATOM 3350 C CA . GLY B 1 187 ? -2.749 -22.872 22.584 1 36.77 187 GLY B CA 1
ATOM 3351 C C . GLY B 1 187 ? -3.824 -23.94 22.662 1 36.77 187 GLY B C 1
ATOM 3352 O O . GLY B 1 187 ? -3.66 -24.944 23.358 1 36.77 187 GLY B O 1
ATOM 3353 N N . THR B 1 188 ? -5.106 -23.65 22.964 1 36.72 188 THR B N 1
ATOM 3354 C CA . THR B 1 188 ? -5.958 -24.809 23.21 1 36.72 188 THR B CA 1
ATOM 3355 C C . THR B 1 188 ? -6.254 -25.548 21.908 1 36.72 188 THR B C 1
ATOM 3357 O O . THR B 1 188 ? -6.482 -24.922 20.871 1 36.72 188 THR B O 1
ATOM 3360 N N . GLU B 1 189 ? -5.929 -26.917 21.756 1 36.37 189 GLU B N 1
ATOM 3361 C CA . GLU B 1 189 ? -6.032 -27.99 20.772 1 36.37 189 GLU B CA 1
ATOM 3362 C C . GLU B 1 189 ? -7.175 -27.734 19.793 1 36.37 189 GLU B C 1
ATOM 3364 O O . GLU B 1 189 ? -7.105 -28.137 18.63 1 36.37 189 GLU B O 1
ATOM 3369 N N . THR B 1 190 ? -8.438 -27.552 20.289 1 37.59 190 THR B N 1
ATOM 3370 C CA . THR B 1 190 ? -9.645 -27.967 19.584 1 37.59 190 THR B CA 1
ATOM 3371 C C . THR B 1 190 ? -9.974 -26.994 18.455 1 37.59 190 THR B C 1
ATOM 3373 O O . THR B 1 190 ? -10.857 -27.26 17.637 1 37.59 190 THR B O 1
ATOM 3376 N N . ASP B 1 191 ? -9.91 -25.625 18.577 1 41.52 191 ASP B N 1
ATOM 3377 C CA . ASP B 1 191 ? -10.683 -24.879 17.589 1 41.52 191 ASP B CA 1
ATOM 3378 C C . ASP B 1 191 ? -9.878 -24.665 16.309 1 41.52 191 ASP B C 1
ATOM 3380 O O . ASP B 1 191 ? -8.901 -23.913 16.302 1 41.52 191 ASP B O 1
ATOM 3384 N N . VAL B 1 192 ? -9.758 -25.554 15.48 1 41.34 192 VAL B N 1
ATOM 3385 C CA . VAL B 1 192 ? -9.377 -25.72 14.081 1 41.34 192 VAL B CA 1
ATOM 3386 C C . VAL B 1 192 ? -9.586 -24.407 13.329 1 41.34 192 VAL B C 1
ATOM 3388 O O . VAL B 1 192 ? -9.134 -24.258 12.192 1 41.34 192 VAL B O 1
ATOM 3391 N N . ALA B 1 193 ? -10.589 -23.587 13.811 1 44.88 193 ALA B N 1
ATOM 3392 C CA . ALA B 1 193 ? -11.028 -22.391 13.098 1 44.88 193 ALA B CA 1
ATOM 3393 C C . ALA B 1 193 ? -9.913 -21.35 13.035 1 44.88 193 ALA B C 1
ATOM 3395 O O . ALA B 1 193 ? -9.957 -20.434 12.21 1 44.88 193 ALA B O 1
ATOM 3396 N N . ALA B 1 194 ? -8.87 -21.528 13.991 1 50.71 194 ALA B N 1
ATOM 3397 C CA . ALA B 1 194 ? -7.787 -20.578 14.232 1 50.71 194 ALA B CA 1
ATOM 3398 C C . ALA B 1 194 ? -6.783 -20.589 13.083 1 50.71 194 ALA B C 1
ATOM 3400 O O . ALA B 1 194 ? -5.945 -19.691 12.974 1 50.71 194 ALA B O 1
ATOM 3401 N N . ASP B 1 195 ? -7.029 -21.499 12.03 1 62.06 195 ASP B N 1
ATOM 3402 C CA . ASP B 1 195 ? -5.923 -21.719 11.104 1 62.06 195 ASP B CA 1
ATOM 3403 C C . ASP B 1 195 ? -6.193 -21.051 9.757 1 62.06 195 ASP B C 1
ATOM 3405 O O . ASP B 1 195 ? -5.274 -20.859 8.958 1 62.06 195 ASP B O 1
ATOM 3409 N N . LEU B 1 196 ? -7.526 -20.501 9.577 1 80.06 196 LEU B N 1
ATOM 3410 C CA . LEU B 1 196 ? -7.778 -19.986 8.236 1 80.06 196 LEU B CA 1
ATOM 3411 C C . LEU B 1 196 ? -7.498 -18.488 8.167 1 80.06 196 LEU B C 1
ATOM 3413 O O . LEU B 1 196 ? -7.841 -17.745 9.09 1 80.06 196 LEU B O 1
ATOM 3417 N N . ALA B 1 197 ? -6.858 -18.127 7.143 1 91.19 197 ALA B N 1
ATOM 3418 C CA . ALA B 1 197 ? -6.688 -16.698 6.895 1 91.19 197 ALA B CA 1
ATOM 3419 C C . ALA B 1 197 ? -8.038 -15.996 6.783 1 91.19 197 ALA B C 1
ATOM 3421 O O . ALA B 1 197 ? -8.986 -16.546 6.217 1 91.19 197 ALA B O 1
ATOM 3422 N N . PRO B 1 198 ? -8.216 -14.897 7.257 1 95.05 198 PRO B N 1
ATOM 3423 C CA . PRO B 1 198 ? -9.505 -14.203 7.308 1 95.05 198 PRO B CA 1
ATOM 3424 C C . PRO B 1 198 ? -9.918 -13.625 5.956 1 95.05 198 PRO B C 1
ATOM 3426 O O . PRO B 1 198 ? -9.123 -13.623 5.013 1 95.05 198 PRO B O 1
ATOM 3429 N N . GLY B 1 199 ? -11.198 -13.25 5.918 1 97.19 199 GLY B N 1
ATOM 3430 C CA . GLY B 1 199 ? -11.609 -12.241 4.954 1 97.19 199 GLY B CA 1
ATOM 3431 C C . GLY B 1 199 ? -11.382 -10.823 5.441 1 97.19 199 GLY B C 1
ATOM 3432 O O . GLY B 1 199 ? -11.588 -10.525 6.619 1 97.19 199 GLY B O 1
ATOM 3433 N N . ILE B 1 200 ? -10.956 -9.984 4.58 1 97.87 200 ILE B N 1
ATOM 3434 C CA . ILE B 1 200 ? -10.733 -8.579 4.902 1 97.87 200 ILE B CA 1
ATOM 3435 C C . ILE B 1 200 ? -11.635 -7.701 4.038 1 97.87 200 ILE B C 1
ATOM 3437 O O . ILE B 1 200 ? -11.542 -7.726 2.808 1 97.87 200 ILE B O 1
ATOM 3441 N N . VAL B 1 201 ? -12.475 -6.915 4.665 1 98.44 201 VAL B N 1
ATOM 3442 C CA . VAL B 1 201 ? -13.449 -6.085 3.965 1 98.44 201 VAL B CA 1
ATOM 3443 C C . VAL B 1 201 ? -12.96 -4.639 3.921 1 98.44 201 VAL B C 1
ATOM 3445 O O . VAL B 1 201 ? -12.689 -4.037 4.963 1 98.44 201 VAL B O 1
ATOM 3448 N N . ILE B 1 202 ? -12.873 -4.108 2.768 1 98.17 202 ILE B N 1
ATOM 3449 C CA . ILE B 1 202 ? -12.508 -2.716 2.532 1 98.17 202 ILE B CA 1
ATOM 3450 C C . ILE B 1 202 ? -13.682 -1.975 1.896 1 98.17 202 ILE B C 1
ATOM 3452 O O . ILE B 1 202 ? -14.162 -2.36 0.828 1 98.17 202 ILE B O 1
ATOM 3456 N N . GLY B 1 203 ? -14.116 -0.933 2.475 1 96.94 203 GLY B N 1
ATOM 3457 C CA . GLY B 1 203 ? -15.23 -0.151 1.962 1 96.94 203 GLY B CA 1
ATOM 3458 C C . GLY B 1 203 ? -14.842 0.752 0.806 1 96.94 203 GLY B C 1
ATOM 3459 O O . GLY B 1 203 ? -13.664 0.85 0.456 1 96.94 203 GLY B O 1
ATOM 3460 N N . PRO B 1 204 ? -15.881 1.403 0.231 1 95.95 204 PRO B N 1
ATOM 3461 C CA . PRO B 1 204 ? -15.645 2.338 -0.871 1 95.95 204 PRO B CA 1
ATOM 3462 C C . PRO B 1 204 ? -15.124 3.692 -0.395 1 95.95 204 PRO B C 1
ATOM 3464 O O . PRO B 1 204 ? -14.91 3.889 0.803 1 95.95 204 PRO B O 1
ATOM 3467 N N . GLU B 1 205 ? -14.865 4.629 -1.303 1 91.22 205 GLU B N 1
ATOM 3468 C CA . GLU B 1 205 ? -14.392 5.973 -0.988 1 91.22 205 GLU B CA 1
ATOM 3469 C C . GLU B 1 205 ? -15.323 6.669 0.001 1 91.22 205 GLU B C 1
ATOM 3471 O O . GLU B 1 205 ? -14.866 7.399 0.883 1 91.22 205 GLU B O 1
ATOM 3476 N N . GLY B 1 206 ? -16.55 6.427 -0.028 1 89.73 206 GLY B N 1
ATOM 3477 C CA . GLY B 1 206 ? -17.517 7.039 0.869 1 89.73 206 GLY B CA 1
ATOM 3478 C C . GLY B 1 206 ? -17.716 6.259 2.155 1 89.73 206 GLY B C 1
ATOM 3479 O O . GLY B 1 206 ? -18.534 6.636 2.996 1 89.73 206 GLY B O 1
ATOM 3480 N N . GLY B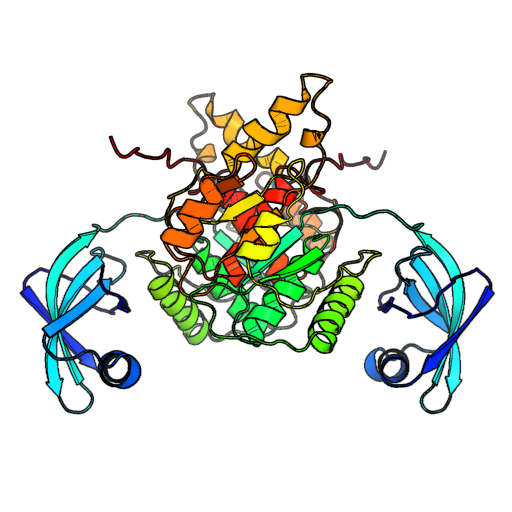 1 207 ? -16.966 5.195 2.332 1 92.99 207 GLY B N 1
ATOM 3481 C CA . GLY B 1 207 ? -17.114 4.358 3.511 1 92.99 207 GLY B CA 1
ATOM 3482 C C . GLY B 1 207 ? -18.357 3.489 3.474 1 92.99 207 GLY B C 1
ATOM 3483 O O . GLY B 1 207 ? -19.227 3.677 2.621 1 92.99 207 GLY B O 1
ATOM 3484 N N . LEU B 1 208 ? -18.393 2.566 4.399 1 94.95 208 LEU B N 1
ATOM 3485 C CA . LEU B 1 208 ? -19.597 1.757 4.554 1 94.95 208 LEU B CA 1
ATOM 3486 C C . LEU B 1 208 ? -20.698 2.549 5.252 1 94.95 208 LEU B C 1
ATOM 3488 O O . LEU B 1 208 ? -20.427 3.305 6.187 1 94.95 208 LEU B O 1
ATOM 3492 N N . ALA B 1 209 ? -21.879 2.326 4.777 1 95.18 209 ALA B N 1
ATOM 3493 C CA . ALA B 1 209 ? -23.007 2.927 5.484 1 95.18 209 ALA B CA 1
ATOM 3494 C C . ALA B 1 209 ? -23.109 2.391 6.909 1 95.18 209 ALA B C 1
ATOM 3496 O O . ALA B 1 209 ? -22.844 1.212 7.156 1 95.18 209 ALA B O 1
ATOM 3497 N N . THR B 1 210 ? -23.579 3.251 7.772 1 94.17 210 THR B N 1
ATOM 3498 C CA . THR B 1 210 ? -23.707 2.874 9.176 1 94.17 210 THR B CA 1
ATOM 3499 C C . THR B 1 210 ? -24.55 1.61 9.321 1 94.17 210 THR B C 1
ATOM 3501 O O . THR B 1 210 ? -24.191 0.701 10.072 1 94.17 210 THR B O 1
ATOM 3504 N N . ALA B 1 211 ? -25.612 1.52 8.598 1 95.15 211 ALA B N 1
ATOM 3505 C CA . ALA B 1 211 ? -26.499 0.361 8.653 1 95.15 211 ALA B CA 1
ATOM 3506 C C . ALA B 1 211 ? -25.781 -0.902 8.184 1 95.15 211 ALA B C 1
ATOM 3508 O O . ALA B 1 211 ? -25.961 -1.976 8.762 1 95.15 211 ALA B O 1
ATOM 3509 N N . GLU B 1 212 ? -24.994 -0.781 7.14 1 95.27 212 GLU B N 1
ATOM 3510 C CA . GLU B 1 212 ? -24.227 -1.906 6.615 1 95.27 212 GLU B CA 1
ATOM 3511 C C . GLU B 1 212 ? -23.2 -2.398 7.631 1 95.27 212 GLU B C 1
ATOM 3513 O O . GLU B 1 212 ? -23.053 -3.604 7.839 1 95.27 212 GLU B O 1
ATOM 3518 N N . LEU B 1 213 ? -22.555 -1.444 8.192 1 94.93 213 LEU B N 1
ATOM 3519 C CA . LEU B 1 213 ? -21.557 -1.785 9.199 1 94.93 213 LEU B CA 1
ATOM 3520 C C . LEU B 1 213 ? -22.209 -2.45 10.407 1 94.93 213 LEU B C 1
ATOM 3522 O O . LEU B 1 213 ? -21.708 -3.458 10.912 1 94.93 213 LEU B O 1
ATOM 3526 N N . ASP B 1 214 ? -23.31 -1.928 10.849 1 95.45 214 ASP B N 1
ATOM 3527 C CA . ASP B 1 214 ? -24.032 -2.472 11.995 1 95.45 214 ASP B CA 1
ATOM 3528 C C . ASP B 1 214 ? -24.474 -3.91 11.733 1 95.45 214 ASP B C 1
ATOM 3530 O O . ASP B 1 214 ? -24.344 -4.773 12.604 1 95.45 214 ASP B O 1
ATOM 3534 N N . GLU B 1 215 ? -24.943 -4.125 10.588 1 95.45 215 GLU B N 1
ATOM 3535 C CA . GLU B 1 215 ? -25.388 -5.463 10.209 1 95.45 215 GLU B CA 1
ATOM 3536 C C . GLU B 1 215 ? -24.224 -6.449 10.196 1 95.45 215 GLU B C 1
ATOM 3538 O O . GLU B 1 215 ? -24.362 -7.587 10.649 1 95.45 215 GLU B O 1
ATOM 3543 N N . LEU B 1 216 ? -23.114 -6.019 9.706 1 95.6 216 LEU B N 1
ATOM 3544 C CA . LEU B 1 216 ? -21.945 -6.887 9.615 1 95.6 216 LEU B CA 1
ATOM 3545 C C . LEU B 1 216 ? -21.416 -7.232 11.003 1 95.6 216 LEU B C 1
ATOM 3547 O O . LEU B 1 216 ? -21.155 -8.4 11.3 1 95.6 216 LEU B O 1
ATOM 3551 N N . VAL B 1 217 ? -21.259 -6.235 11.833 1 94.15 217 VAL B N 1
ATOM 3552 C CA . VAL B 1 217 ? -20.599 -6.419 13.122 1 94.15 217 VAL B CA 1
ATOM 3553 C C . VAL B 1 217 ? -21.507 -7.213 14.059 1 94.15 217 VAL B C 1
ATOM 3555 O O . VAL B 1 217 ? -21.058 -7.71 15.094 1 94.15 217 VAL B O 1
ATOM 3558 N N . ALA B 1 218 ? -22.788 -7.335 13.727 1 95.14 218 ALA B N 1
ATOM 3559 C CA . ALA B 1 218 ? -23.724 -8.148 14.5 1 95.14 218 ALA B CA 1
ATOM 3560 C C . ALA B 1 218 ? -23.464 -9.636 14.286 1 95.14 218 ALA B C 1
ATOM 3562 O O . ALA B 1 218 ? -23.933 -10.472 15.063 1 95.14 218 ALA B O 1
ATOM 3563 N N . LEU B 1 219 ? -22.745 -9.97 13.246 1 94.07 219 LEU B N 1
ATOM 3564 C CA . LEU B 1 219 ? -22.413 -11.363 12.966 1 94.07 219 LEU B CA 1
ATOM 3565 C C . LEU B 1 219 ? -21.255 -11.832 13.84 1 94.07 219 LEU B C 1
ATOM 3567 O O . LEU B 1 219 ? -20.287 -11.095 14.044 1 94.07 219 LEU B O 1
ATOM 3571 N N . PRO B 1 220 ? -21.26 -13.041 14.358 1 92.64 220 PRO B N 1
ATOM 3572 C CA . PRO B 1 220 ? -20.302 -13.491 15.371 1 92.64 220 PRO B CA 1
ATOM 3573 C C . PRO B 1 220 ? -18.893 -13.669 14.812 1 92.64 220 PRO B C 1
ATOM 3575 O O . PRO B 1 220 ? -17.92 -13.682 15.571 1 92.64 220 PRO B O 1
ATOM 3578 N N . PHE B 1 221 ? -18.793 -13.834 13.577 1 92.72 221 PHE B N 1
ATOM 3579 C CA . PHE B 1 221 ? -17.481 -14.081 12.989 1 92.72 221 PHE B CA 1
ATOM 3580 C C . PHE B 1 221 ? -16.882 -12.791 12.442 1 92.72 221 PHE B C 1
ATOM 3582 O O . PHE B 1 221 ? -15.823 -12.812 11.811 1 92.72 221 PHE B O 1
ATOM 3589 N N . VAL B 1 222 ? -17.496 -11.631 12.691 1 94.77 222 VAL B N 1
ATOM 3590 C CA . VAL B 1 222 ? -17.042 -10.351 12.157 1 94.77 222 VAL B CA 1
ATOM 3591 C C . VAL B 1 222 ? -16.384 -9.532 13.265 1 94.77 222 VAL B C 1
ATOM 3593 O O . VAL B 1 222 ? -16.887 -9.48 14.389 1 94.77 222 VAL B O 1
ATOM 3596 N N . THR B 1 223 ? -15.283 -8.933 12.975 1 94 223 THR B N 1
ATOM 3597 C CA . THR B 1 223 ? -14.597 -7.999 13.861 1 94 223 THR B CA 1
ATOM 3598 C C . THR B 1 223 ? -14.28 -6.696 13.133 1 94 223 THR B C 1
ATOM 3600 O O . THR B 1 223 ? -13.73 -6.713 12.03 1 94 223 THR B O 1
ATOM 3603 N N . ALA B 1 224 ? -14.663 -5.598 13.697 1 94.83 224 ALA B N 1
ATOM 3604 C CA . ALA B 1 224 ? -14.266 -4.292 13.176 1 94.83 224 ALA B CA 1
ATOM 3605 C C . ALA B 1 224 ? -12.844 -3.94 13.603 1 94.83 224 ALA B C 1
ATOM 3607 O O . ALA B 1 224 ? -12.498 -4.053 14.781 1 94.83 224 ALA B O 1
ATOM 3608 N N . VAL B 1 225 ? -12.047 -3.557 12.676 1 93.57 225 VAL B N 1
ATOM 3609 C CA . VAL B 1 225 ? -10.635 -3.293 12.933 1 93.57 225 VAL B CA 1
ATOM 3610 C C . VAL B 1 225 ? -10.27 -1.898 12.431 1 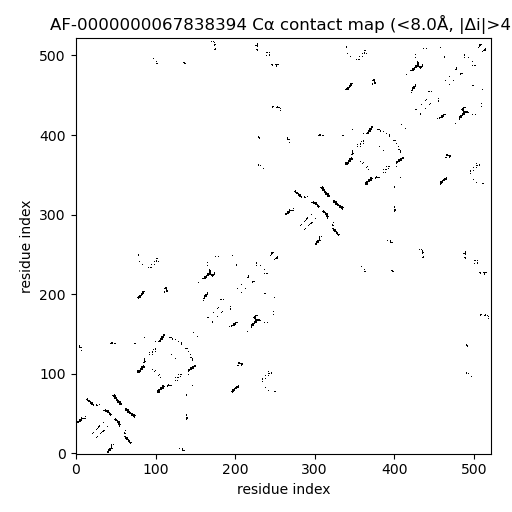93.57 225 VAL B C 1
ATOM 3612 O O . VAL B 1 225 ? -10.726 -1.476 11.366 1 93.57 225 VAL B O 1
ATOM 3615 N N . SER B 1 226 ? -9.456 -1.248 13.149 1 92.73 226 SER B N 1
ATOM 3616 C CA . SER B 1 226 ? -8.985 0.081 12.772 1 92.73 226 SER B CA 1
ATOM 3617 C C . SER B 1 226 ? -7.515 0.051 12.365 1 92.73 226 SER B C 1
ATOM 3619 O O . SER B 1 226 ? -6.713 -0.664 12.968 1 92.73 226 SER B O 1
ATOM 3621 N N . LEU B 1 227 ? -7.218 0.85 11.345 1 92.27 227 LEU B N 1
ATOM 3622 C CA . LEU B 1 227 ? -5.838 1.024 10.904 1 92.27 227 LEU B CA 1
ATOM 3623 C C . LEU B 1 227 ? -5.286 2.369 11.363 1 92.27 227 LEU B C 1
ATOM 3625 O O . LEU B 1 227 ? -4.634 3.074 10.589 1 92.27 227 LEU B O 1
ATOM 3629 N N . GLY B 1 228 ? -5.73 2.763 12.574 1 89.96 228 GLY B N 1
ATOM 3630 C CA . GLY B 1 228 ? -5.176 3.97 13.166 1 89.96 228 GLY B CA 1
ATOM 3631 C C . GLY B 1 228 ? -6.103 5.166 13.062 1 89.96 228 GLY B C 1
ATOM 3632 O O . GLY B 1 228 ? -7.241 5.038 12.607 1 89.96 228 GLY B O 1
ATOM 3633 N N . PRO B 1 229 ? -5.619 6.306 13.424 1 89.34 229 PRO B N 1
ATOM 3634 C CA . PRO B 1 229 ? -6.47 7.49 13.569 1 89.34 229 PRO B CA 1
ATOM 3635 C C . PRO B 1 229 ? -6.693 8.222 12.247 1 89.34 229 PRO B C 1
ATOM 3637 O O . PRO B 1 229 ? -7.649 8.99 12.116 1 89.34 229 PRO B O 1
ATOM 3640 N N . LEU B 1 230 ? -5.839 8.054 11.296 1 91.27 230 LEU B N 1
ATOM 3641 C CA . LEU B 1 230 ? -5.953 8.765 10.027 1 91.27 230 LEU B CA 1
ATOM 3642 C C . LEU B 1 230 ? -6.934 8.061 9.096 1 91.27 230 LEU B C 1
ATOM 3644 O O . LEU B 1 230 ? -7.145 6.851 9.209 1 91.27 230 LEU B O 1
ATOM 3648 N N . VAL B 1 231 ? -7.518 8.808 8.269 1 93.02 231 VAL B N 1
ATOM 3649 C CA . VAL B 1 231 ? -8.422 8.263 7.262 1 93.02 231 VAL B CA 1
ATOM 3650 C C . VAL B 1 231 ? -7.627 7.836 6.03 1 93.02 231 VAL B C 1
ATOM 3652 O O . VAL B 1 231 ? -7.06 8.676 5.328 1 93.02 231 VAL B O 1
ATOM 3655 N N . LEU B 1 232 ? -7.649 6.592 5.767 1 95.51 232 LEU B N 1
ATOM 3656 C CA . LEU B 1 232 ? -6.928 6.069 4.612 1 95.51 232 LEU B CA 1
ATOM 3657 C C . LEU B 1 232 ? -7.845 5.974 3.397 1 95.51 232 LEU B C 1
ATOM 3659 O O . LEU B 1 232 ? -9.02 5.623 3.526 1 95.51 232 LEU B O 1
ATOM 3663 N N . ARG B 1 233 ? -7.315 6.292 2.224 1 96.3 233 ARG B N 1
ATOM 3664 C CA . ARG B 1 233 ? -8.031 5.919 1.008 1 96.3 233 ARG B CA 1
ATOM 3665 C C . ARG B 1 233 ? -8.259 4.412 0.948 1 96.3 233 ARG B C 1
ATOM 3667 O O . ARG B 1 233 ? -7.501 3.64 1.539 1 96.3 233 ARG B O 1
ATOM 3674 N N . ALA B 1 234 ? -9.229 4.023 0.231 1 96.85 234 ALA B N 1
ATOM 3675 C CA . ALA B 1 234 ? -9.656 2.627 0.195 1 96.85 234 ALA B CA 1
ATOM 3676 C C . ALA B 1 234 ? -8.528 1.721 -0.289 1 96.85 234 ALA B C 1
ATOM 3678 O O . ALA B 1 234 ? -8.296 0.65 0.278 1 96.85 234 ALA B O 1
ATOM 3679 N N . GLU B 1 235 ? -7.812 2.116 -1.33 1 97.83 235 GLU B N 1
ATOM 3680 C CA . GLU B 1 235 ? -6.729 1.285 -1.847 1 97.83 235 GLU B CA 1
ATOM 3681 C C . GLU B 1 235 ? -5.578 1.194 -0.849 1 97.83 235 GLU B C 1
ATOM 3683 O O . GLU B 1 235 ? -4.935 0.15 -0.729 1 97.83 235 GLU B O 1
ATOM 3688 N N . THR B 1 236 ? -5.309 2.324 -0.1 1 97.92 236 THR B N 1
ATOM 3689 C CA . THR B 1 236 ? -4.288 2.306 0.942 1 97.92 236 THR B CA 1
ATOM 3690 C C . THR B 1 236 ? -4.686 1.362 2.072 1 97.92 236 THR B C 1
ATOM 3692 O O . THR B 1 236 ? -3.855 0.604 2.576 1 97.92 236 THR B O 1
ATOM 3695 N N . ALA B 1 237 ? -5.936 1.411 2.428 1 97.52 237 ALA B N 1
ATOM 3696 C CA . ALA B 1 237 ? -6.442 0.551 3.495 1 97.52 237 ALA B CA 1
ATOM 3697 C C . ALA B 1 237 ? -6.293 -0.923 3.129 1 97.52 237 ALA B C 1
ATOM 3699 O O . ALA B 1 237 ? -5.938 -1.747 3.975 1 97.52 237 ALA B O 1
ATOM 3700 N N . ALA B 1 238 ? -6.564 -1.286 1.886 1 98.5 238 ALA B N 1
ATOM 3701 C CA . ALA B 1 238 ? -6.439 -2.666 1.425 1 98.5 238 ALA B CA 1
ATOM 3702 C C . ALA B 1 238 ? -4.999 -3.156 1.543 1 98.5 238 ALA B C 1
ATOM 3704 O O . ALA B 1 238 ? -4.745 -4.23 2.094 1 98.5 238 ALA B O 1
ATOM 3705 N N . ILE B 1 239 ? -4.109 -2.326 1.054 1 98.47 239 ILE B N 1
ATOM 3706 C CA . ILE B 1 239 ? -2.696 -2.689 1.058 1 98.47 239 ILE B CA 1
ATOM 3707 C C . ILE B 1 239 ? -2.19 -2.779 2.496 1 98.47 239 ILE B C 1
ATOM 3709 O O . ILE B 1 239 ? -1.494 -3.732 2.857 1 98.47 239 ILE B O 1
ATOM 3713 N N . ALA B 1 240 ? -2.61 -1.835 3.303 1 97.44 240 ALA B N 1
ATOM 3714 C CA . ALA B 1 240 ? -2.181 -1.79 4.698 1 97.44 240 ALA B CA 1
ATOM 3715 C C . ALA B 1 240 ? -2.707 -2.994 5.474 1 97.44 240 ALA B C 1
ATOM 3717 O O . ALA B 1 240 ? -1.96 -3.64 6.211 1 97.44 240 ALA B O 1
ATOM 3718 N N . ALA B 1 241 ? -3.951 -3.321 5.322 1 96.82 241 ALA B N 1
ATOM 3719 C CA . ALA B 1 241 ? -4.564 -4.429 6.05 1 96.82 241 ALA B CA 1
ATOM 3720 C C . ALA B 1 241 ? -3.908 -5.757 5.682 1 96.82 241 ALA B C 1
ATOM 3722 O O . ALA B 1 241 ? -3.597 -6.567 6.558 1 96.82 241 ALA B O 1
ATOM 3723 N N . LEU B 1 242 ? -3.678 -5.939 4.401 1 97.36 242 LEU B N 1
ATOM 3724 C CA . LEU B 1 242 ? -3.039 -7.167 3.942 1 97.36 242 LEU B CA 1
ATOM 3725 C C . LEU B 1 242 ? -1.615 -7.272 4.478 1 97.36 242 LEU B C 1
ATOM 3727 O O . LEU B 1 242 ? -1.183 -8.347 4.901 1 97.36 242 LEU B O 1
ATOM 3731 N N . SER B 1 243 ? -0.912 -6.151 4.449 1 96.07 243 SER B N 1
ATOM 3732 C CA . SER B 1 243 ? 0.458 -6.123 4.949 1 96.07 243 SER B CA 1
ATOM 3733 C C . SER B 1 243 ? 0.512 -6.464 6.434 1 96.07 243 SER B C 1
ATOM 3735 O O . SER B 1 243 ? 1.345 -7.265 6.863 1 96.07 243 SER B O 1
ATOM 3737 N N . CYS B 1 244 ? -0.361 -5.84 7.195 1 93.43 244 CYS B N 1
ATOM 3738 C CA . CYS B 1 244 ? -0.408 -6.088 8.632 1 93.43 244 CYS B CA 1
ATOM 3739 C C . CYS B 1 244 ? -0.727 -7.549 8.923 1 93.43 244 CYS B C 1
ATOM 3741 O O . CYS B 1 244 ? -0.087 -8.172 9.772 1 93.43 244 CYS B O 1
ATOM 3743 N N . TRP B 1 245 ? -1.674 -8.113 8.21 1 92.79 245 TRP B N 1
ATOM 3744 C CA . TRP B 1 245 ? -2.023 -9.516 8.413 1 92.79 245 TRP B CA 1
ATOM 3745 C C . TRP B 1 245 ? -0.829 -10.42 8.126 1 92.79 245 TRP B C 1
ATOM 3747 O O . TRP B 1 245 ? -0.513 -11.311 8.918 1 92.79 245 TRP B O 1
ATOM 3757 N N . GLN B 1 246 ? -0.174 -10.156 6.974 1 91.53 246 GLN B N 1
ATOM 3758 C CA . GLN B 1 246 ? 0.951 -10.999 6.583 1 91.53 246 GLN B CA 1
ATOM 3759 C C . GLN B 1 246 ? 2.063 -10.951 7.626 1 91.53 246 GLN B C 1
ATOM 3761 O O . GLN B 1 246 ? 2.676 -11.975 7.935 1 91.53 246 GLN B O 1
ATOM 3766 N N . ALA B 1 247 ? 2.319 -9.826 8.17 1 88.13 247 ALA B N 1
ATOM 3767 C CA . ALA B 1 247 ? 3.414 -9.632 9.117 1 88.13 247 ALA B CA 1
ATOM 3768 C C . ALA B 1 247 ? 3.071 -10.225 10.481 1 88.13 247 ALA B C 1
ATOM 3770 O O . ALA B 1 247 ? 3.94 -10.772 11.164 1 88.13 247 ALA B O 1
ATOM 3771 N N . LEU B 1 248 ? 1.85 -10.154 10.836 1 82.41 248 LEU B N 1
ATOM 3772 C CA . LEU B 1 248 ? 1.475 -10.483 12.207 1 82.41 248 LEU B CA 1
ATOM 3773 C C . LEU B 1 248 ? 1.008 -11.931 12.31 1 82.41 248 LEU B C 1
ATOM 3775 O O . LEU B 1 248 ? 1.25 -12.595 13.321 1 82.41 248 LEU B O 1
ATOM 3779 N N . ALA B 1 249 ? 0.394 -12.392 11.235 1 79.44 249 ALA B N 1
ATOM 3780 C CA . ALA B 1 249 ? -0.262 -13.688 11.388 1 79.44 249 ALA B CA 1
ATOM 3781 C C . ALA B 1 249 ? -0.112 -14.532 10.126 1 79.44 249 ALA B C 1
ATOM 3783 O O . ALA B 1 249 ? -0.427 -15.724 10.127 1 79.44 249 ALA B O 1
ATOM 3784 N N . GLY B 1 250 ? 0.429 -13.912 9.127 1 78.29 250 GLY B N 1
ATOM 3785 C CA . GLY B 1 250 ? 0.449 -14.595 7.844 1 78.29 250 GLY B CA 1
ATOM 3786 C C . GLY B 1 250 ? 1.808 -15.173 7.496 1 78.29 250 GLY B C 1
ATOM 3787 O O . GLY B 1 250 ? 2.535 -15.637 8.377 1 78.29 250 GLY B O 1
ATOM 3788 N N . GLY B 1 251 ? 1.972 -15.257 6.273 1 73.92 251 GLY B N 1
ATOM 3789 C CA . GLY B 1 251 ? 3.102 -15.97 5.698 1 73.92 251 GLY B CA 1
ATOM 3790 C C . GLY B 1 251 ? 4.439 -15.331 6.023 1 73.92 251 GLY B C 1
ATOM 3791 O O . GLY B 1 251 ? 5.49 -15.943 5.824 1 73.92 251 GLY B O 1
ATOM 3792 N N . TRP B 1 252 ? 4.343 -14.037 6.522 1 76.68 252 TRP B N 1
ATOM 3793 C CA . TRP B 1 252 ? 5.605 -13.368 6.82 1 76.68 252 TRP B CA 1
ATOM 3794 C C . TRP B 1 252 ? 6.1 -13.735 8.215 1 76.68 252 TRP B C 1
ATOM 3796 O O . TRP B 1 252 ? 7.252 -13.466 8.563 1 76.68 252 TRP B O 1
ATOM 3806 N N . ALA B 1 253 ? 5.16 -14.224 9.156 1 63.88 253 ALA B N 1
ATOM 3807 C CA . ALA B 1 253 ? 5.44 -14.483 10.566 1 63.88 253 ALA B CA 1
ATOM 3808 C C . ALA B 1 253 ? 6.26 -15.758 10.737 1 63.88 253 ALA B C 1
ATOM 3810 O O . ALA B 1 253 ? 6.978 -15.914 11.728 1 63.88 253 ALA B O 1
ATOM 3811 N N . GLY B 1 254 ? 6.028 -16.881 10.016 1 58.83 254 GLY B N 1
ATOM 3812 C CA . GLY B 1 254 ? 6.54 -18.215 10.288 1 58.83 254 GLY B CA 1
ATOM 3813 C C . GLY B 1 254 ? 7.904 -18.467 9.675 1 58.83 254 GLY B C 1
ATOM 3814 O O . GLY B 1 254 ? 8.538 -19.486 9.958 1 58.83 254 GLY B O 1
ATOM 3815 N N . GLN B 1 255 ? 8.305 -17.935 8.625 1 48.93 255 GLN B N 1
ATOM 3816 C CA . GLN B 1 255 ? 9.418 -18.635 7.993 1 48.93 255 GLN B CA 1
ATOM 3817 C C . GLN B 1 255 ? 10.742 -18.284 8.665 1 48.93 255 GLN B C 1
ATOM 3819 O O . GLN B 1 255 ? 11.243 -17.168 8.514 1 48.93 255 GLN B O 1
ATOM 3824 N N . ALA B 1 256 ? 10.88 -18.782 9.889 1 42.58 256 ALA B N 1
ATOM 3825 C CA . ALA B 1 256 ? 12.225 -18.769 10.459 1 42.58 256 ALA B CA 1
ATOM 3826 C C . ALA B 1 256 ? 13.281 -18.974 9.377 1 42.58 256 ALA B C 1
ATOM 3828 O O . ALA B 1 256 ? 13.109 -19.805 8.482 1 42.58 256 ALA B O 1
ATOM 3829 N N . ALA B 1 257 ? 14.281 -18.099 9.283 1 39.25 257 ALA B N 1
ATOM 3830 C CA . ALA B 1 257 ? 15.487 -18.208 8.466 1 39.25 257 ALA B CA 1
ATOM 3831 C C . ALA B 1 257 ? 15.976 -19.652 8.401 1 39.25 257 ALA B C 1
ATOM 3833 O O . ALA B 1 257 ? 16.3 -20.251 9.43 1 39.25 257 ALA B O 1
ATOM 3834 N N . GLU B 1 258 ? 15.384 -20.484 7.711 1 33.51 258 GLU B N 1
ATOM 3835 C CA . GLU B 1 258 ? 16.293 -21.609 7.512 1 33.51 258 GLU B CA 1
ATOM 3836 C C . GLU B 1 258 ? 17.717 -21.128 7.25 1 33.51 258 GLU B C 1
ATOM 3838 O O . GLU B 1 258 ? 17.973 -20.44 6.26 1 33.51 258 GLU B O 1
ATOM 3843 N N . GLY B 1 259 ? 18.447 -20.626 8.238 1 30.73 259 GLY B N 1
ATOM 3844 C CA . GLY B 1 259 ? 19.853 -20.265 8.32 1 30.73 259 GLY B CA 1
ATOM 3845 C C . GLY B 1 259 ? 20.743 -21.128 7.445 1 30.73 259 GLY B C 1
ATOM 3846 O O . GLY B 1 259 ? 20.505 -22.329 7.303 1 30.73 259 GLY B O 1
ATOM 3847 N N . VAL B 1 260 ? 21.566 -20.531 6.477 1 26.68 260 VAL B N 1
ATOM 3848 C CA . VAL B 1 260 ? 22.865 -20.899 5.924 1 26.68 260 VAL B CA 1
ATOM 3849 C C . VAL B 1 260 ? 23.763 -21.446 7.032 1 26.68 260 VAL B C 1
ATOM 3851 O O . VAL B 1 260 ? 24.158 -20.71 7.939 1 26.68 260 VAL B O 1
ATOM 3854 N N . ARG B 1 261 ? 23.338 -22.529 7.625 1 23.77 261 ARG B N 1
ATOM 3855 C CA . ARG B 1 261 ? 24.569 -23.188 8.051 1 23.77 261 ARG B CA 1
ATOM 3856 C C . ARG B 1 261 ? 25.454 -23.522 6.855 1 23.77 261 ARG B C 1
ATOM 3858 O O . ARG B 1 261 ? 24.959 -23.95 5.81 1 23.77 261 ARG B O 1
#

Sequence (522 aa):
MPRVRLFIDQPFLASGAAIEITGGQAHYLVDVMRIAVGGEVSVFNGNDGEWRACLSERAKKTCTLRLESCLRPQQTEPGPWLLFALLKRDCTDLVVQKATELGVERLLPIITRHTGAHSTNSARLRAIALEAAEQCGRLTIPPVLPPAPLAGIAAAWPPERRLLVMTPGNTGIPFRELQATCLGARGTETDVAADLAPGIVIGPEGGLATAELDELVALPFVTAVSLGPLVLRAETAAIAALSCWQALAGGWAGQAAEGVRMPRVRLFIDQPFLASGAAIEITGGQAHYLVDVMRIAVGGEVSVFNGNDGEWRACLSERAKKTCTLRLESCLRPQQTEPGPWLLFALLKRDCTDLVVQKATELGVERLLPIITRHTGAHSTNSARLRAIALEAAEQCGRLTIPPVLPPAPLAGIAAAWPPERRLLVMTPGNTGIPFRELQATCLGARGTETDVAADLAPGIVIGPEGGLATAELDELVALPFVTAVSLGPLVLRAETAAIAALSCWQALAGGWAGQAAEGVR

Secondary structure (DSSP, 8-state):
--S-EEE---S---TT-EEEEEHHHHHIIIIIS-PPTT-EEEEE-SSS-EEEEEEEEEETTEEEEEEEEEEE--------EEEEE---HHHHHHHHHHHHHTT-SEEEEEE-TT-------HHHHHHHHHHHHHHHT-S----BPPPEEHHHHHHT--TTS-EEEEESTT-SEETHHHHHHHHGGGGSTT-GGGGSPPEEEE--TT---HHHHHHHHTSTTEEEEE--SS---HHHHHHHHHHHHHHHTSTTTS-------/--S-EEE---S---TT-EEEEEHHHHHIIIIIS-PPTT-EEEEE-SSS-EEEEEEEEEETTEEEEEEEEEEE--------EEEEE---HHHHHHHHHHHHHTT-SEEEEEE-TT-------HHHHHHHHHHHHHHHT-S----BPPPEEHHHHHHT--TTS-EEEEESTT-SEETHHHHHHHHGGGGSTT-GGGGSPPEEEE--TT---HHHHHHHHTSTTEEEEE--SSPPPHHHHHHHHHHHHHHHTSTTTS-------

Foldseek 3Di:
DAPFEEADQDPDDDAFDKDKD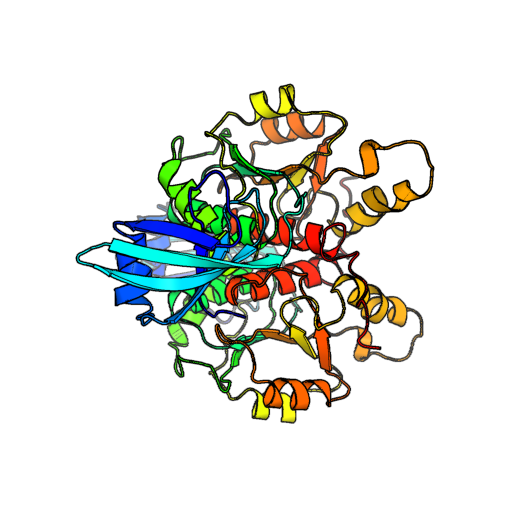FAPVLCCVCPVVNADAQGWYWYAHLAFAIFIWGFHDDDDRMTMIGTHGHPGGHDDQAAAEEEEEDAPPVLLLLLLLLCLLLRHQAYEYEHAPPRPDQFDDQVVSQVSQNVSCRPNVHRHRHHYDTYYHPVVCLVVDDLLAAEEEEDAACPFAELLVVLCVLVVVVPDPPSPSSPHHHYYYFYAQVGHDPVRVVVNCVRPRYGYYYPHRDGDHRSRCSSSNSNSCCCRPRPVPPDDPPDPD/DAPFEEADQDPDDDAFDKDKDFAPVLCCVCPVVNADAQGWYWYAHLAFAIFIWGFHDDDDRMTMIGTHGHPGGHDDQAAAEEEEEDAPPVLLLLLLLLCLLLRHQAYEYEHAPPRPDQFDDQVVSQVSQNVSCRPNVHRHRHHYDTYYHPVVCLVVDDLLAAEEEEDAACPFAELLVVLCVLVVVVPPPPSPSSPHHHYYYFYAQVGHDPVRVVVNCVRPRYGYYYPHRDGDHRSRCSSSNSNSCCCRPRPVPPDDPPDPD